Protein AF-A0A255RF16-F1 (afdb_monomer_lite)

Foldseek 3Di:
DDPLVVLLVVLVVLLLCLQCLAPQQDPVCVVVSHDDPLRSQHQDPVSLVSSVVSLVSSVVSHPDPPPPVSVVSSVSSVVSSVQQQFWDFQDDPLLLVLLVLLLVVLVVLLVVLLVVLVVLVVLLVLLVPADADWLPPPVVVVVPCPVPCVLDPVNLSVHLNSVLVVLLVVLVVLLVVLVVLLVVLCVCLVVPPDPVSNVVSNVSSVVSNVSNVVSVVVSVVSVPDTRVRSSVVSSCVSVVSSVVSNVSSVVSVVSSVVSVVLSVLLRVLSTARSSNCSNCVVVVVVLVVLLVVLLVQLCVLQVVLVVLVVPDLFWDWDQDPVRDIDTDRDDDPVSVVSNCSSVVSNVVSSVSSSVSSVVSSVVSSVVSVVRRDPVVVVVVVVPDDPD

Structure (mmCIF, N/CA/C/O backbone):
data_AF-A0A255RF16-F1
#
_entry.id   AF-A0A255RF16-F1
#
loop_
_atom_site.group_PDB
_atom_site.id
_atom_site.type_symbol
_atom_site.label_atom_id
_atom_site.label_alt_id
_atom_site.label_comp_id
_atom_site.label_asym_id
_atom_site.label_entity_id
_atom_site.label_seq_id
_atom_site.pdbx_PDB_ins_code
_atom_site.Cartn_x
_atom_site.Cartn_y
_atom_site.Cartn_z
_atom_site.occupancy
_atom_site.B_iso_or_equiv
_atom_site.auth_seq_id
_atom_site.auth_comp_id
_atom_site.auth_asym_id
_atom_site.auth_atom_id
_atom_site.pdbx_PDB_model_num
ATOM 1 N N . MET A 1 1 ? 57.216 0.116 -43.064 1.00 55.97 1 MET A N 1
ATOM 2 C CA . MET A 1 1 ? 55.772 -0.149 -43.158 1.00 55.97 1 MET A CA 1
ATOM 3 C C . MET A 1 1 ? 55.315 0.604 -44.384 1.00 55.97 1 MET A C 1
ATOM 5 O O . MET A 1 1 ? 55.579 1.800 -44.447 1.00 55.97 1 MET A O 1
ATOM 9 N N . ASP A 1 2 ? 54.797 -0.097 -45.386 1.00 73.62 2 ASP A N 1
ATOM 10 C CA . ASP A 1 2 ? 54.359 0.550 -46.626 1.00 73.62 2 ASP A CA 1
ATOM 11 C C . ASP A 1 2 ? 53.083 1.363 -46.366 1.00 73.62 2 ASP A C 1
ATOM 13 O O . ASP A 1 2 ? 52.323 1.056 -45.445 1.00 73.62 2 ASP A O 1
ATOM 17 N N . GLU A 1 3 ? 52.841 2.404 -47.166 1.00 68.75 3 GLU A N 1
ATOM 18 C CA . GLU A 1 3 ? 51.740 3.367 -46.979 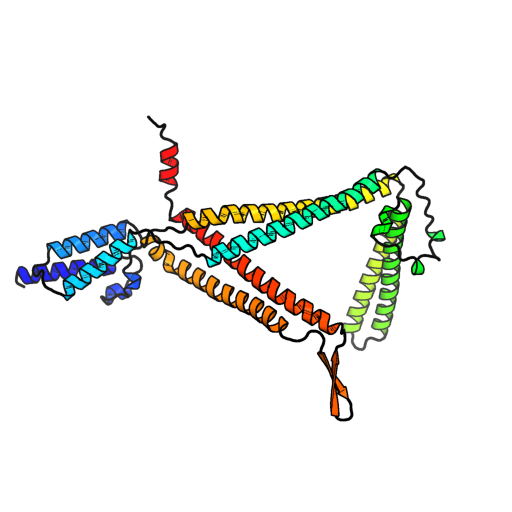1.00 68.75 3 GLU A CA 1
ATOM 19 C C . GLU A 1 3 ? 50.361 2.686 -46.846 1.00 68.75 3 GLU A C 1
ATOM 21 O O . GLU A 1 3 ? 49.518 3.113 -46.061 1.00 68.75 3 GLU A O 1
ATOM 26 N N . GLN A 1 4 ? 50.171 1.564 -47.543 1.00 61.81 4 GLN A N 1
ATOM 27 C CA . GLN A 1 4 ? 48.953 0.748 -47.523 1.00 61.81 4 GLN A CA 1
ATOM 28 C C . GLN A 1 4 ? 48.789 -0.069 -46.224 1.00 61.81 4 GLN A C 1
ATOM 30 O O . GLN A 1 4 ? 47.692 -0.234 -45.695 1.00 61.81 4 GLN A O 1
ATOM 35 N N . GLN A 1 5 ? 49.894 -0.555 -45.647 1.00 66.81 5 GLN A N 1
ATOM 36 C CA . GLN A 1 5 ? 49.858 -1.215 -44.337 1.00 66.81 5 GLN A CA 1
ATOM 37 C C . GLN A 1 5 ? 49.544 -0.207 -43.228 1.00 66.81 5 GLN A C 1
ATOM 39 O O . GLN A 1 5 ? 48.840 -0.548 -42.279 1.00 66.81 5 GLN A O 1
ATOM 44 N N . GLN A 1 6 ? 50.038 1.028 -43.361 1.00 70.75 6 GLN A N 1
ATOM 45 C CA . GLN A 1 6 ? 49.793 2.103 -42.402 1.00 70.75 6 GLN A CA 1
ATOM 46 C C . GLN A 1 6 ? 48.310 2.503 -42.364 1.00 70.75 6 GLN A C 1
ATOM 48 O O . GLN A 1 6 ? 47.732 2.564 -41.284 1.00 70.75 6 GLN A O 1
ATOM 53 N N . LYS A 1 7 ? 47.666 2.677 -43.524 1.00 74.00 7 LYS A N 1
ATOM 54 C CA . LYS A 1 7 ? 46.230 2.996 -43.613 1.00 74.00 7 LYS A CA 1
ATOM 55 C C . LYS A 1 7 ? 45.337 1.930 -42.985 1.00 74.00 7 LYS A C 1
ATOM 57 O O . LYS A 1 7 ? 44.434 2.259 -42.219 1.00 74.00 7 LYS A O 1
ATOM 62 N N . ASN A 1 8 ? 45.623 0.654 -43.249 1.00 77.06 8 ASN A N 1
ATOM 63 C CA . ASN A 1 8 ? 44.865 -0.443 -42.653 1.00 77.06 8 ASN A CA 1
ATOM 64 C C . ASN A 1 8 ? 45.071 -0.516 -41.125 1.00 77.06 8 ASN A C 1
ATOM 66 O O . ASN A 1 8 ? 44.121 -0.713 -40.371 1.00 77.06 8 ASN A O 1
ATOM 70 N N . TYR A 1 9 ? 46.296 -0.281 -40.643 1.00 81.44 9 TYR A N 1
ATOM 71 C CA . TYR A 1 9 ? 46.584 -0.188 -39.208 1.00 81.44 9 TYR A CA 1
ATOM 72 C C . TYR A 1 9 ? 45.822 0.966 -38.536 1.00 81.44 9 TYR A C 1
ATOM 74 O O . TYR A 1 9 ? 45.238 0.784 -37.466 1.00 81.44 9 TYR A O 1
ATOM 82 N N . ASP A 1 10 ? 45.768 2.129 -39.186 1.00 83.94 10 ASP A N 1
ATOM 83 C CA . ASP A 1 10 ? 45.036 3.293 -38.690 1.00 83.94 10 ASP A CA 1
ATOM 84 C C . ASP A 1 10 ? 43.513 3.030 -38.672 1.00 83.94 10 ASP A C 1
ATOM 86 O O . ASP A 1 10 ? 42.844 3.351 -37.687 1.00 83.94 10 ASP A O 1
ATOM 90 N N . ALA A 1 11 ? 42.969 2.358 -39.698 1.00 85.19 11 ALA A N 1
ATOM 91 C CA . ALA A 1 11 ? 41.560 1.957 -39.773 1.00 85.19 11 ALA A CA 1
ATOM 92 C C . ALA A 1 11 ? 41.143 1.034 -38.612 1.00 85.19 11 ALA A C 1
ATOM 94 O O . ALA A 1 11 ? 40.132 1.283 -37.945 1.00 85.19 11 ALA A O 1
ATOM 95 N N . TRP A 1 12 ? 41.945 0.008 -38.315 1.00 87.50 12 TRP A N 1
ATOM 96 C CA . TRP A 1 12 ? 41.740 -0.853 -37.145 1.00 87.50 12 TRP A CA 1
ATOM 97 C C . TRP A 1 12 ? 41.899 -0.083 -35.825 1.00 87.50 12 TRP A C 1
ATOM 99 O O . TRP A 1 12 ? 41.102 -0.272 -34.902 1.00 87.50 12 TRP A O 1
ATOM 109 N N . GLY A 1 13 ? 42.847 0.858 -35.755 1.00 88.12 13 GLY A N 1
ATOM 110 C CA . GLY A 1 13 ? 43.037 1.741 -34.603 1.00 88.12 13 GLY A CA 1
ATOM 111 C C . GLY A 1 13 ? 41.813 2.607 -34.282 1.00 88.12 13 GLY A C 1
ATOM 112 O O . GLY A 1 13 ? 41.497 2.818 -33.107 1.00 88.12 13 GLY A O 1
ATOM 113 N N . TYR A 1 14 ? 41.079 3.075 -35.296 1.00 91.19 14 TYR A N 1
ATOM 114 C CA . TYR A 1 14 ? 39.818 3.798 -35.102 1.00 91.19 14 TYR A CA 1
ATOM 115 C C . TYR A 1 14 ? 38.690 2.894 -34.575 1.00 91.19 14 TYR A C 1
ATOM 117 O O . TYR A 1 14 ? 37.950 3.311 -33.679 1.00 91.19 14 TYR A O 1
ATOM 125 N N . LEU A 1 15 ? 38.576 1.646 -35.051 1.00 89.56 15 LEU A N 1
ATOM 126 C CA . LEU A 1 15 ? 37.588 0.683 -34.533 1.00 89.56 15 LEU A CA 1
ATOM 127 C C . LEU A 1 15 ? 37.877 0.251 -33.091 1.00 89.56 15 LEU A C 1
ATOM 129 O O . LEU A 1 15 ? 36.948 0.035 -32.306 1.00 89.56 15 LEU A O 1
ATOM 133 N N . ASP A 1 16 ? 39.151 0.143 -32.718 1.00 89.19 16 ASP A N 1
ATOM 134 C CA . ASP A 1 16 ? 39.536 -0.098 -31.331 1.00 89.19 16 ASP A CA 1
ATOM 135 C C . ASP A 1 16 ? 39.173 1.098 -30.450 1.00 89.19 16 ASP A C 1
ATOM 137 O O . ASP A 1 16 ? 38.531 0.923 -29.415 1.00 89.19 16 ASP A O 1
ATOM 141 N N . GLN A 1 17 ? 39.457 2.329 -30.880 1.00 90.25 17 GLN A N 1
ATOM 142 C CA . GLN A 1 17 ? 39.021 3.524 -30.148 1.00 90.25 17 GLN A CA 1
ATOM 143 C C . GLN A 1 17 ? 37.493 3.601 -30.004 1.00 90.25 17 GLN A C 1
ATOM 145 O O . GLN A 1 17 ? 36.991 3.967 -28.935 1.00 90.25 17 GLN A O 1
ATOM 150 N N . ALA A 1 18 ? 36.744 3.215 -31.041 1.00 89.88 18 ALA A N 1
ATOM 151 C CA . ALA A 1 18 ? 35.287 3.160 -30.991 1.00 89.88 18 ALA A CA 1
ATOM 152 C C . ALA A 1 18 ? 34.804 2.190 -29.896 1.00 89.88 18 ALA A C 1
ATOM 154 O O . ALA A 1 18 ? 33.944 2.554 -29.093 1.00 89.88 18 ALA A O 1
ATOM 155 N N . LEU A 1 19 ? 35.427 1.011 -29.772 1.00 89.44 19 LEU A N 1
ATOM 156 C CA . LEU A 1 19 ? 35.117 0.009 -28.741 1.00 89.44 19 LEU A CA 1
ATOM 157 C C . LEU A 1 19 ? 35.231 0.564 -27.308 1.00 89.44 19 LEU A C 1
ATOM 159 O O . LEU A 1 19 ? 34.454 0.204 -26.423 1.00 89.44 19 LEU A O 1
ATOM 163 N N . PHE A 1 20 ? 36.195 1.459 -27.082 1.00 90.31 20 PHE A N 1
ATOM 164 C CA . PHE A 1 20 ? 36.510 2.032 -25.770 1.00 90.31 20 PHE A CA 1
ATOM 165 C C . PHE A 1 20 ? 35.868 3.406 -25.518 1.00 90.31 20 PHE A C 1
ATOM 167 O O . PHE A 1 20 ? 36.201 4.065 -24.534 1.00 90.31 20 PHE A O 1
ATOM 174 N N . THR A 1 21 ? 34.942 3.850 -26.375 1.00 89.50 21 THR A N 1
ATOM 175 C CA . THR A 1 21 ? 34.334 5.193 -26.281 1.00 89.50 21 THR A CA 1
ATOM 176 C C . THR A 1 21 ? 33.353 5.341 -25.109 1.00 89.50 21 THR A C 1
ATOM 178 O O . THR A 1 21 ? 33.165 6.439 -24.591 1.00 89.50 21 THR A O 1
ATOM 181 N N . SER A 1 22 ? 32.732 4.249 -24.663 1.00 89.44 22 SER A N 1
ATOM 182 C CA . SER A 1 22 ? 31.724 4.270 -23.598 1.00 89.44 22 SER A CA 1
ATOM 183 C C . SER A 1 22 ? 32.320 4.454 -22.198 1.00 89.44 22 SER A C 1
ATOM 185 O O . SER A 1 22 ? 33.248 3.748 -21.798 1.00 89.44 22 SER A O 1
ATOM 187 N N . SER A 1 23 ? 31.676 5.294 -21.380 1.00 88.19 23 SER A N 1
ATOM 188 C CA . SER A 1 23 ? 31.985 5.466 -19.949 1.00 88.19 23 SER A CA 1
ATOM 189 C C . SER A 1 23 ? 31.870 4.190 -19.096 1.00 88.19 23 SER A C 1
ATOM 191 O O . SER A 1 23 ? 32.282 4.182 -17.932 1.00 88.19 23 SER A O 1
ATOM 193 N N . HIS A 1 24 ? 31.284 3.104 -19.611 1.00 86.31 24 HIS A N 1
ATOM 194 C CA . HIS A 1 24 ? 31.239 1.824 -18.891 1.00 86.31 24 HIS A CA 1
ATOM 195 C C . HIS A 1 24 ? 32.539 1.035 -18.959 1.00 86.31 24 HIS A C 1
ATOM 197 O O . HIS A 1 24 ? 32.727 0.138 -18.127 1.00 86.31 24 HIS A O 1
ATOM 203 N N . VAL A 1 25 ? 33.409 1.333 -19.922 1.00 86.00 25 VAL A N 1
ATOM 204 C CA . VAL A 1 25 ? 34.645 0.581 -20.098 1.00 86.00 25 VAL A CA 1
ATOM 205 C C . VAL A 1 25 ? 35.652 0.993 -19.029 1.00 86.00 25 VAL A C 1
ATOM 207 O O . VAL A 1 25 ? 35.943 2.170 -18.819 1.00 86.00 25 VAL A O 1
ATOM 210 N N . LYS A 1 26 ? 36.165 0.017 -18.275 1.00 86.06 26 LYS A N 1
ATOM 211 C CA . LYS A 1 26 ? 37.049 0.300 -17.140 1.00 86.06 26 LYS A CA 1
ATOM 212 C C . LYS A 1 26 ? 38.470 0.537 -17.630 1.00 86.06 26 LYS A C 1
ATOM 214 O O . LYS A 1 26 ? 38.936 -0.130 -18.545 1.00 86.06 26 LYS A O 1
ATOM 219 N N . ALA A 1 27 ? 39.230 1.356 -16.905 1.00 82.56 27 ALA A N 1
ATOM 220 C CA . ALA A 1 27 ? 40.647 1.596 -17.198 1.00 82.56 27 ALA A CA 1
ATOM 221 C C . ALA A 1 27 ? 41.495 0.309 -17.290 1.00 82.56 27 ALA A C 1
ATOM 223 O O . ALA A 1 27 ? 42.479 0.268 -18.019 1.00 82.56 27 ALA A O 1
ATOM 224 N N . LYS A 1 28 ? 41.120 -0.754 -16.564 1.00 86.12 28 LYS A N 1
ATOM 225 C CA . LYS A 1 28 ? 41.781 -2.065 -16.658 1.00 86.12 28 LYS A CA 1
ATOM 226 C C . LYS A 1 28 ? 41.499 -2.788 -17.985 1.00 86.12 28 LYS A C 1
ATOM 228 O O . LYS A 1 28 ? 42.391 -3.451 -18.490 1.00 86.12 28 LYS A O 1
ATOM 233 N N . ASP A 1 29 ? 40.297 -2.628 -18.536 1.00 84.94 29 ASP A N 1
ATOM 234 C CA . ASP A 1 29 ? 39.850 -3.269 -19.778 1.00 84.94 29 ASP A CA 1
ATOM 235 C C . ASP A 1 29 ? 40.525 -2.567 -20.970 1.00 84.94 29 ASP A C 1
ATOM 237 O O . ASP A 1 29 ? 41.049 -3.216 -21.868 1.00 84.94 29 ASP A O 1
ATOM 241 N N . ILE A 1 30 ? 40.656 -1.235 -20.888 1.00 82.06 30 ILE A N 1
ATOM 242 C CA . ILE A 1 30 ? 41.452 -0.424 -21.824 1.00 82.06 30 ILE A CA 1
ATOM 243 C C . ILE A 1 30 ? 42.919 -0.885 -21.829 1.00 82.06 30 ILE A C 1
ATOM 245 O O . ILE A 1 30 ? 43.498 -1.092 -22.888 1.00 82.06 30 ILE A O 1
ATOM 249 N N . LYS A 1 31 ? 43.523 -1.106 -20.650 1.00 81.31 31 LYS A N 1
ATOM 250 C CA . LYS A 1 31 ? 44.908 -1.611 -20.536 1.00 81.31 31 LYS A CA 1
ATOM 251 C C . LYS A 1 31 ? 45.086 -3.035 -21.071 1.00 81.31 31 LYS A C 1
ATOM 253 O O . LYS A 1 31 ? 46.186 -3.380 -21.482 1.00 81.31 31 LYS A O 1
ATOM 258 N N . MET A 1 32 ? 44.038 -3.857 -21.022 1.00 81.56 32 MET A N 1
ATOM 259 C CA . MET A 1 32 ? 44.036 -5.226 -21.546 1.00 81.56 32 MET A CA 1
ATOM 260 C C . MET A 1 32 ? 43.669 -5.297 -23.035 1.00 81.56 32 MET A C 1
ATOM 262 O O . MET A 1 32 ? 43.683 -6.390 -23.594 1.00 81.56 32 MET A O 1
ATOM 266 N N . GLY A 1 33 ? 43.309 -4.175 -23.671 1.00 78.94 33 GLY A N 1
ATOM 267 C CA . GLY A 1 33 ? 42.903 -4.136 -25.079 1.00 78.94 33 GLY A CA 1
ATOM 268 C C . GLY A 1 33 ? 41.626 -4.927 -25.384 1.00 78.94 33 GLY A C 1
ATOM 269 O O . GLY A 1 33 ? 41.353 -5.228 -26.538 1.00 78.94 33 GLY A O 1
ATOM 270 N N . SER A 1 34 ? 40.831 -5.278 -24.370 1.00 81.88 34 SER A N 1
ATOM 271 C CA . SER A 1 34 ? 39.598 -6.051 -24.539 1.00 81.88 34 SER A CA 1
ATOM 272 C C . SER A 1 34 ? 38.548 -5.633 -23.516 1.00 81.88 34 SER A C 1
ATOM 274 O O . SER A 1 34 ? 38.855 -5.354 -22.357 1.00 81.88 34 SER A O 1
ATOM 276 N N . THR A 1 35 ? 37.286 -5.576 -23.940 1.00 83.56 35 THR A N 1
ATOM 277 C CA . THR A 1 35 ? 36.150 -5.301 -23.055 1.00 83.56 35 THR A CA 1
ATOM 278 C C . THR A 1 35 ? 34.966 -6.193 -23.404 1.00 83.56 35 THR A C 1
ATOM 280 O O . THR A 1 35 ? 34.852 -6.689 -24.520 1.00 83.56 35 THR A O 1
ATOM 283 N N . ASP A 1 36 ? 34.093 -6.401 -22.424 1.00 85.06 36 ASP A N 1
ATOM 284 C CA . ASP A 1 36 ? 32.808 -7.065 -22.626 1.00 85.06 36 ASP A CA 1
ATOM 285 C C . ASP A 1 36 ? 31.902 -6.185 -23.499 1.00 85.06 36 ASP A C 1
ATOM 287 O O . ASP A 1 36 ? 31.810 -4.971 -23.279 1.00 85.06 36 ASP A O 1
ATOM 291 N N . TRP A 1 37 ? 31.211 -6.800 -24.457 1.00 84.19 37 TRP A N 1
ATOM 292 C CA . TRP A 1 37 ? 30.333 -6.120 -25.406 1.00 84.19 37 TRP A CA 1
ATOM 293 C C . TRP A 1 37 ? 29.242 -5.294 -24.708 1.00 84.19 37 TRP A C 1
ATOM 295 O O . TRP A 1 37 ? 28.905 -4.189 -25.136 1.00 84.19 37 TRP A O 1
ATOM 305 N N . ASP A 1 38 ? 28.775 -5.750 -23.544 1.00 82.25 38 ASP A N 1
ATOM 306 C CA . ASP A 1 38 ? 27.808 -5.028 -22.708 1.00 82.25 38 ASP A CA 1
ATOM 307 C C . ASP A 1 38 ? 28.319 -3.668 -22.190 1.00 82.25 38 ASP A C 1
ATOM 309 O O . ASP A 1 38 ? 27.529 -2.835 -21.726 1.00 82.25 38 ASP A O 1
ATOM 313 N N . ASN A 1 39 ? 29.635 -3.428 -22.212 1.00 87.25 39 ASN A N 1
ATOM 314 C CA . ASN A 1 39 ? 30.241 -2.155 -21.816 1.00 87.25 39 ASN A CA 1
ATOM 315 C C . ASN A 1 39 ? 30.454 -1.203 -22.994 1.00 87.25 39 ASN A C 1
ATOM 317 O O . ASN A 1 39 ? 30.633 -0.012 -22.751 1.00 87.25 39 ASN A O 1
ATOM 321 N N . VAL A 1 40 ? 30.394 -1.693 -24.234 1.00 89.50 40 VAL A N 1
ATOM 322 C CA . VAL A 1 40 ? 30.635 -0.890 -25.443 1.00 89.50 40 VAL A CA 1
ATOM 323 C C . VAL A 1 40 ? 29.520 0.135 -25.654 1.00 89.50 40 VAL A C 1
ATOM 325 O O . VAL A 1 40 ? 29.774 1.218 -26.160 1.00 89.50 40 VAL A O 1
ATOM 328 N N . TYR A 1 41 ? 28.298 -0.140 -25.188 1.00 91.12 41 TYR A N 1
ATOM 329 C CA . TYR A 1 41 ? 27.150 0.752 -25.359 1.00 91.12 41 TYR A CA 1
ATOM 330 C C . TYR A 1 41 ? 27.360 2.159 -24.761 1.00 91.12 41 TYR A C 1
ATOM 332 O O . TYR A 1 41 ? 27.453 2.276 -23.531 1.00 91.12 41 TYR A O 1
ATOM 340 N N . PRO A 1 42 ? 27.317 3.224 -25.590 1.00 91.69 42 PRO A N 1
ATOM 341 C CA . PRO A 1 42 ? 27.398 4.612 -25.147 1.00 91.69 42 PRO A CA 1
ATOM 342 C C . PRO A 1 42 ? 26.364 4.986 -24.079 1.00 91.69 42 PRO A C 1
ATOM 344 O O . PRO A 1 42 ? 25.249 4.459 -24.022 1.00 91.69 42 PRO A O 1
ATOM 347 N N . THR A 1 43 ? 26.724 5.955 -23.245 1.00 90.00 43 THR A N 1
ATOM 348 C CA . THR A 1 43 ? 25.945 6.441 -22.098 1.00 90.00 43 THR A CA 1
ATOM 349 C C . THR A 1 43 ? 25.467 7.884 -22.242 1.00 90.00 43 THR A C 1
ATOM 351 O O . THR A 1 43 ? 24.655 8.344 -21.429 1.00 90.00 43 THR A O 1
ATOM 354 N N . SER A 1 44 ? 25.911 8.585 -23.286 1.00 89.69 44 SER A N 1
ATOM 355 C CA . SER A 1 44 ? 25.494 9.948 -23.614 1.00 89.69 44 SER A CA 1
ATOM 356 C C . SER A 1 44 ? 25.400 10.166 -25.133 1.00 89.69 44 SER A C 1
ATOM 358 O O . SER A 1 44 ? 25.963 9.377 -25.892 1.00 89.69 44 SER A O 1
ATOM 360 N N . PRO A 1 45 ? 24.679 11.206 -25.599 1.00 89.94 45 PRO A N 1
ATOM 361 C CA . PRO A 1 45 ? 24.662 11.588 -27.012 1.00 89.94 45 PRO A CA 1
ATOM 362 C C . PRO A 1 45 ? 26.061 11.854 -27.576 1.00 89.94 45 PRO A C 1
ATOM 364 O O . PRO A 1 45 ? 26.365 11.385 -28.663 1.00 89.94 45 PRO A O 1
ATOM 367 N N . GLU A 1 46 ? 26.926 12.513 -26.805 1.00 92.25 46 GLU A N 1
ATOM 368 C CA . GLU A 1 46 ? 28.286 12.866 -27.225 1.00 92.25 46 GLU A CA 1
ATOM 369 C C . GLU A 1 46 ? 29.154 11.618 -27.439 1.00 92.25 46 GLU A C 1
ATOM 371 O O . GLU A 1 46 ? 29.941 11.556 -28.380 1.00 92.25 46 GLU A O 1
ATOM 376 N N . GLU A 1 47 ? 28.989 10.592 -26.595 1.00 93.25 47 GLU A N 1
ATOM 377 C CA . GLU A 1 47 ? 29.658 9.299 -26.784 1.00 93.25 47 GLU A CA 1
ATOM 378 C C . GLU A 1 47 ? 29.141 8.558 -28.024 1.00 93.25 47 GLU A C 1
ATOM 380 O O . GLU A 1 47 ? 29.916 7.872 -28.685 1.00 93.25 47 GLU A O 1
ATOM 385 N N . ILE A 1 48 ? 27.850 8.697 -28.357 1.00 93.06 48 ILE A N 1
ATOM 386 C CA . ILE A 1 48 ? 27.291 8.123 -29.589 1.00 93.06 48 ILE A CA 1
ATOM 387 C C . ILE A 1 48 ? 27.889 8.822 -30.811 1.00 93.06 48 ILE A C 1
ATOM 389 O O . ILE A 1 48 ? 28.348 8.138 -31.721 1.00 93.06 48 ILE A O 1
ATOM 393 N N . ASP A 1 49 ? 27.878 10.157 -30.828 1.00 94.31 49 ASP A N 1
ATOM 394 C CA . ASP A 1 49 ? 28.395 10.951 -31.946 1.00 94.31 49 ASP A CA 1
ATOM 395 C C . ASP A 1 49 ? 29.889 10.648 -32.163 1.00 94.31 49 ASP A C 1
ATOM 397 O O . ASP A 1 49 ? 30.303 10.327 -33.273 1.00 94.31 49 ASP A O 1
ATOM 401 N N . ARG A 1 50 ? 30.683 10.591 -31.083 1.00 94.25 50 ARG A N 1
ATOM 402 C CA . ARG A 1 50 ? 32.104 10.219 -31.148 1.00 94.25 50 ARG A CA 1
ATOM 403 C C . ARG A 1 50 ? 32.330 8.806 -31.689 1.00 94.25 50 ARG A C 1
ATOM 405 O O . ARG A 1 50 ? 33.254 8.593 -32.469 1.00 94.25 50 ARG A O 1
ATOM 412 N N . MET A 1 51 ? 31.530 7.833 -31.254 1.00 94.69 51 MET A N 1
ATOM 413 C CA . MET A 1 51 ? 31.630 6.459 -31.751 1.00 94.69 51 MET A CA 1
ATOM 414 C C . MET A 1 51 ? 31.288 6.390 -33.244 1.00 94.69 51 MET A C 1
ATOM 416 O O . MET A 1 51 ? 31.968 5.695 -33.992 1.00 94.69 51 MET A O 1
ATOM 420 N N . GLU A 1 52 ? 30.266 7.121 -33.686 1.00 94.88 52 GLU A N 1
ATOM 421 C CA . GLU A 1 52 ? 29.866 7.186 -35.092 1.00 94.88 52 GLU A CA 1
ATOM 422 C C . GLU A 1 52 ? 30.948 7.829 -35.971 1.00 94.88 52 GLU A C 1
ATOM 424 O O . GLU A 1 52 ? 31.284 7.269 -37.015 1.00 94.88 52 GLU A O 1
ATOM 429 N N . ASP A 1 53 ? 31.567 8.918 -35.513 1.00 95.75 53 ASP A N 1
ATOM 430 C CA . ASP A 1 53 ? 32.679 9.572 -36.211 1.00 95.75 53 ASP A CA 1
ATOM 431 C C . ASP A 1 53 ? 33.894 8.643 -36.359 1.00 95.75 53 ASP A C 1
ATOM 433 O O . ASP A 1 53 ? 34.516 8.595 -37.421 1.00 95.75 53 ASP A O 1
ATOM 437 N N . LEU A 1 54 ? 34.226 7.870 -35.318 1.00 94.62 54 LEU A N 1
ATOM 438 C CA . LEU A 1 54 ? 35.324 6.896 -35.357 1.00 94.62 54 LEU A CA 1
ATOM 439 C C . LEU A 1 54 ? 35.042 5.751 -36.337 1.00 94.62 54 LEU A C 1
ATOM 441 O O . LEU A 1 54 ? 35.939 5.330 -37.064 1.00 94.62 54 LEU A O 1
ATOM 445 N N . ILE A 1 55 ? 33.794 5.276 -36.410 1.00 93.06 55 ILE A N 1
ATOM 446 C CA . ILE A 1 55 ? 33.387 4.278 -37.408 1.00 93.06 55 ILE A CA 1
ATOM 447 C C . ILE A 1 55 ? 33.519 4.855 -38.824 1.00 93.06 55 ILE A C 1
ATOM 449 O O . ILE A 1 55 ? 34.012 4.169 -39.716 1.00 93.06 55 ILE A O 1
ATOM 453 N N . GLN A 1 56 ? 33.101 6.105 -39.046 1.00 93.00 56 GLN A N 1
ATOM 454 C CA . GLN A 1 56 ? 33.220 6.756 -40.355 1.00 93.00 56 GLN A CA 1
ATOM 455 C C . GLN A 1 56 ? 34.686 6.948 -40.770 1.00 93.00 56 GLN A C 1
ATOM 457 O O . GLN A 1 56 ? 35.027 6.673 -41.920 1.00 93.00 56 GLN A O 1
ATOM 462 N N . GLN A 1 57 ? 35.561 7.350 -39.841 1.00 91.38 57 GLN A N 1
ATOM 463 C CA . GLN A 1 57 ? 37.006 7.461 -40.081 1.00 91.38 57 GLN A CA 1
ATOM 464 C C . GLN A 1 57 ? 37.629 6.101 -40.414 1.00 91.38 57 GLN A C 1
ATOM 466 O O . GLN A 1 57 ? 38.351 5.995 -41.400 1.00 91.38 57 GLN A O 1
ATOM 471 N N . ALA A 1 58 ? 37.275 5.044 -39.675 1.00 89.56 58 ALA A N 1
ATOM 472 C CA . ALA A 1 58 ? 37.722 3.686 -39.979 1.00 89.56 58 ALA A CA 1
ATOM 473 C C . ALA A 1 58 ? 37.322 3.253 -41.399 1.00 89.56 58 ALA A C 1
ATOM 475 O O . ALA A 1 58 ? 38.148 2.739 -42.145 1.00 89.56 58 ALA A O 1
ATOM 476 N N . GLN A 1 59 ? 36.069 3.504 -41.796 1.00 88.12 59 GLN A N 1
ATOM 477 C CA . GLN A 1 59 ? 35.577 3.174 -43.136 1.00 88.12 59 GLN A CA 1
ATOM 478 C C . GLN A 1 59 ? 36.264 3.973 -44.249 1.00 88.12 59 GLN A C 1
ATOM 480 O O . GLN A 1 59 ? 36.454 3.442 -45.337 1.00 88.12 59 GLN A O 1
ATOM 485 N N . ALA A 1 60 ? 36.618 5.235 -43.994 1.00 86.81 60 ALA A N 1
ATOM 486 C CA . ALA A 1 60 ? 37.303 6.086 -44.965 1.00 86.81 60 ALA A CA 1
ATOM 487 C C . ALA A 1 60 ? 38.790 5.722 -45.138 1.00 86.81 60 ALA A C 1
ATOM 489 O O . ALA A 1 60 ? 39.349 5.948 -46.209 1.00 86.81 60 ALA A O 1
ATOM 490 N N . SER A 1 61 ? 39.419 5.174 -44.095 1.00 84.81 61 SER A N 1
ATOM 491 C CA . SER A 1 61 ? 40.831 4.768 -44.086 1.00 84.81 61 SER A CA 1
ATOM 492 C C . SER A 1 61 ? 41.069 3.313 -44.509 1.00 84.81 61 SER A C 1
ATOM 494 O O . SER A 1 61 ? 42.220 2.929 -44.696 1.00 84.81 61 SER A O 1
ATOM 496 N N . ALA A 1 62 ? 40.020 2.496 -44.640 1.00 79.69 62 ALA A N 1
ATOM 497 C CA . ALA A 1 62 ? 40.143 1.085 -44.995 1.00 79.69 62 ALA A CA 1
ATOM 498 C C . ALA A 1 62 ? 40.520 0.892 -46.474 1.00 79.69 62 ALA A C 1
ATOM 500 O O . ALA A 1 62 ? 39.826 1.378 -47.366 1.00 79.69 62 ALA A O 1
ATOM 501 N N . ASP A 1 63 ? 41.596 0.142 -46.726 1.00 69.00 63 ASP A N 1
ATOM 502 C CA . ASP A 1 63 ? 42.082 -0.147 -48.084 1.00 69.00 63 ASP A CA 1
ATOM 503 C C . ASP A 1 63 ? 41.455 -1.418 -48.704 1.00 69.00 63 ASP A C 1
ATOM 505 O O . ASP A 1 63 ? 41.386 -1.510 -49.931 1.00 69.00 63 ASP A O 1
ATOM 509 N N . ASP A 1 64 ? 40.980 -2.386 -47.900 1.00 67.69 64 ASP A N 1
ATOM 510 C CA . ASP A 1 64 ? 40.301 -3.606 -48.381 1.00 67.69 64 ASP A CA 1
ATOM 511 C C . ASP A 1 64 ? 38.811 -3.626 -47.977 1.00 67.69 64 ASP A C 1
ATOM 513 O O . ASP A 1 64 ? 38.482 -3.870 -46.812 1.00 67.69 64 ASP A O 1
ATOM 517 N N . PRO A 1 65 ? 37.880 -3.400 -48.921 1.00 62.94 65 PRO A N 1
ATOM 518 C CA . PRO A 1 65 ? 36.447 -3.429 -48.644 1.00 62.94 65 PRO A CA 1
ATOM 519 C C . PRO A 1 65 ? 35.890 -4.842 -48.395 1.00 62.94 65 PRO A C 1
ATOM 521 O O . PRO A 1 65 ? 34.732 -4.956 -47.991 1.00 62.94 65 PRO A O 1
ATOM 524 N N . ASN A 1 66 ? 36.668 -5.908 -48.623 1.00 69.94 66 ASN A N 1
ATOM 525 C CA . ASN A 1 66 ? 36.229 -7.301 -48.495 1.00 69.94 66 ASN A CA 1
ATOM 526 C C . ASN A 1 66 ? 36.741 -8.010 -47.229 1.00 69.94 66 ASN A C 1
ATOM 528 O O . ASN A 1 66 ? 36.458 -9.197 -47.063 1.00 69.94 66 ASN A O 1
ATOM 532 N N . ASP A 1 67 ? 37.449 -7.321 -46.327 1.00 82.44 67 ASP A N 1
ATOM 533 C CA . ASP A 1 67 ? 37.836 -7.898 -45.034 1.00 82.44 67 ASP A CA 1
ATOM 534 C C . ASP A 1 67 ? 36.575 -8.201 -44.202 1.00 82.44 67 ASP A C 1
ATOM 536 O O . ASP A 1 67 ? 35.856 -7.307 -43.743 1.00 82.44 67 ASP A O 1
ATOM 540 N N . GLU A 1 68 ? 36.278 -9.491 -44.044 1.00 84.06 68 GLU A N 1
ATOM 541 C CA . GLU A 1 68 ? 35.080 -9.978 -43.362 1.00 84.06 68 GLU A CA 1
ATOM 542 C C . GLU A 1 68 ? 35.068 -9.589 -41.876 1.00 84.06 68 GLU A C 1
ATOM 544 O O . GLU A 1 68 ? 34.030 -9.164 -41.367 1.00 84.06 68 GLU A O 1
ATOM 549 N N . GLN A 1 69 ? 36.219 -9.647 -41.196 1.00 85.44 69 GLN A N 1
ATOM 550 C CA . GLN A 1 69 ? 36.322 -9.341 -39.765 1.00 85.44 69 GLN A CA 1
ATOM 551 C C . GLN A 1 69 ? 36.186 -7.840 -39.505 1.00 85.44 69 GLN A C 1
ATOM 553 O O . GLN A 1 69 ? 35.516 -7.417 -38.558 1.00 85.44 69 GLN A O 1
ATOM 558 N N . PHE A 1 70 ? 36.795 -7.023 -40.364 1.00 87.31 70 PHE A N 1
ATOM 559 C CA . PHE A 1 70 ? 36.679 -5.569 -40.295 1.00 87.31 70 PHE A CA 1
ATOM 560 C C . PHE A 1 70 ? 35.229 -5.113 -40.513 1.00 87.31 70 PHE A C 1
ATOM 562 O O . PHE A 1 70 ? 34.674 -4.330 -39.732 1.00 87.31 70 PHE A O 1
ATOM 569 N N . ASN A 1 71 ? 34.580 -5.661 -41.543 1.00 88.19 71 ASN A N 1
ATOM 570 C CA . ASN A 1 71 ? 33.192 -5.355 -41.875 1.00 88.19 71 ASN A CA 1
ATOM 571 C C . ASN A 1 71 ? 32.206 -5.830 -40.801 1.00 88.19 71 ASN A C 1
ATOM 573 O O . ASN A 1 71 ? 31.244 -5.118 -40.494 1.00 88.19 71 ASN A O 1
ATOM 577 N N . GLU A 1 72 ? 32.446 -6.998 -40.204 1.00 90.06 72 GLU A N 1
ATOM 578 C CA . GLU A 1 72 ? 31.671 -7.493 -39.068 1.00 90.06 72 GLU A CA 1
ATOM 579 C C . GLU A 1 72 ? 31.750 -6.524 -37.884 1.00 90.06 72 GLU A C 1
ATOM 581 O O . GLU A 1 72 ? 30.718 -6.083 -37.377 1.00 90.06 72 GLU A O 1
ATOM 586 N N . ARG A 1 73 ? 32.952 -6.068 -37.518 1.00 89.12 73 ARG A N 1
ATOM 587 C CA . ARG A 1 73 ? 33.115 -5.140 -36.393 1.00 89.12 73 ARG A CA 1
ATOM 588 C C . ARG A 1 73 ? 32.481 -3.772 -36.638 1.00 89.12 73 ARG A C 1
ATOM 590 O O . ARG A 1 73 ? 31.893 -3.194 -35.721 1.00 89.12 73 ARG A O 1
ATOM 597 N N . ILE A 1 74 ? 32.548 -3.253 -37.865 1.00 92.12 74 ILE A N 1
ATOM 598 C CA . ILE A 1 74 ? 31.812 -2.038 -38.247 1.00 92.12 74 ILE A CA 1
ATOM 599 C C . ILE A 1 74 ? 30.310 -2.240 -38.081 1.00 92.12 74 ILE A C 1
ATOM 601 O O . ILE A 1 74 ? 29.632 -1.364 -37.539 1.00 92.12 74 ILE A O 1
ATOM 605 N N . ARG A 1 75 ? 29.776 -3.362 -38.575 1.00 92.44 75 ARG A N 1
ATOM 606 C CA . ARG A 1 75 ? 28.346 -3.670 -38.491 1.00 92.44 75 ARG A CA 1
ATOM 607 C C . ARG A 1 75 ? 27.891 -3.708 -37.035 1.00 92.44 75 ARG A C 1
ATOM 609 O O . ARG A 1 75 ? 26.906 -3.050 -36.704 1.00 92.44 75 ARG A O 1
ATOM 616 N N . ASP A 1 76 ? 28.644 -4.385 -36.179 1.00 92.81 76 ASP A N 1
ATOM 617 C CA . ASP A 1 76 ? 28.314 -4.535 -34.765 1.00 92.81 76 ASP A CA 1
ATOM 618 C C . ASP A 1 76 ? 28.353 -3.182 -34.030 1.00 92.81 76 ASP A C 1
ATOM 620 O O . ASP A 1 76 ? 27.431 -2.834 -33.287 1.00 92.81 76 ASP A O 1
ATOM 624 N N . LEU A 1 77 ? 29.369 -2.349 -34.286 1.00 92.81 77 LEU A N 1
ATOM 625 C CA . LEU A 1 77 ? 29.451 -1.003 -33.704 1.00 92.81 77 LEU A CA 1
ATOM 626 C C . LEU A 1 77 ? 28.351 -0.065 -34.238 1.00 92.81 77 LEU A C 1
ATOM 628 O O . LEU A 1 77 ? 27.782 0.723 -33.476 1.00 92.81 77 LEU A O 1
ATOM 632 N N . LYS A 1 78 ? 27.978 -0.172 -35.521 1.00 93.88 78 LYS A N 1
ATOM 633 C CA . LYS A 1 78 ? 26.826 0.557 -36.084 1.00 93.88 78 LYS A CA 1
ATOM 634 C C . LYS A 1 78 ? 25.512 0.124 -35.446 1.00 93.88 78 LYS A C 1
ATOM 636 O O . LYS A 1 78 ? 24.649 0.971 -35.208 1.00 93.88 78 LYS A O 1
ATOM 641 N N . GLU A 1 79 ? 25.351 -1.159 -35.138 1.00 94.00 79 GLU A N 1
ATOM 642 C CA . GLU A 1 79 ? 24.187 -1.652 -34.405 1.00 94.00 79 GLU A CA 1
ATOM 643 C C . GLU A 1 79 ? 24.129 -1.054 -32.992 1.00 94.00 79 GLU A C 1
ATOM 645 O O . GLU A 1 79 ? 23.068 -0.584 -32.569 1.00 94.00 79 GLU A O 1
ATOM 650 N N . VAL A 1 80 ? 25.268 -0.959 -32.298 1.00 93.31 80 VAL A N 1
ATOM 651 C CA . VAL A 1 80 ? 25.371 -0.300 -30.986 1.00 93.31 80 VAL A CA 1
ATOM 652 C C . VAL A 1 80 ? 24.966 1.178 -31.064 1.00 93.31 80 VAL A C 1
ATOM 654 O O . VAL A 1 80 ? 24.163 1.638 -30.241 1.00 93.31 80 VAL A O 1
ATOM 657 N N . VAL A 1 81 ? 25.451 1.923 -32.063 1.00 93.75 81 VAL A N 1
ATOM 658 C CA . VAL A 1 81 ? 25.055 3.323 -32.314 1.00 93.75 81 VAL A CA 1
ATOM 659 C C . VAL A 1 81 ? 23.550 3.419 -32.581 1.00 93.75 81 VAL A C 1
ATOM 661 O O . VAL A 1 81 ? 22.843 4.199 -31.929 1.00 93.75 81 VAL A O 1
ATOM 664 N N . HIS A 1 82 ? 23.027 2.583 -33.481 1.00 94.06 82 HIS A N 1
ATOM 665 C CA . HIS A 1 82 ? 21.611 2.566 -33.841 1.00 94.06 82 HIS A CA 1
ATOM 666 C C . HIS A 1 82 ? 20.717 2.271 -32.630 1.00 94.06 82 HIS A C 1
ATOM 668 O O . HIS A 1 82 ? 19.761 3.008 -32.358 1.00 94.06 82 HIS A O 1
ATOM 674 N N . TYR A 1 83 ? 21.048 1.235 -31.856 1.00 93.38 83 TYR A N 1
ATOM 675 C CA . TYR A 1 83 ? 20.349 0.888 -30.623 1.00 93.38 83 TYR A CA 1
ATOM 676 C C . TYR A 1 83 ? 20.361 2.055 -29.633 1.00 93.38 83 TYR A C 1
ATOM 678 O O . TYR A 1 83 ? 19.327 2.378 -29.041 1.00 93.38 83 TYR A O 1
ATOM 686 N N . SER A 1 84 ? 21.511 2.713 -29.473 1.00 91.56 84 SER A N 1
ATOM 687 C CA . SER A 1 84 ? 21.706 3.783 -28.495 1.00 91.56 84 SER A CA 1
ATOM 688 C C . SER A 1 84 ? 20.893 5.040 -28.828 1.00 91.56 84 SER A C 1
ATOM 690 O O . SER A 1 84 ? 20.356 5.672 -27.911 1.00 91.56 84 SER A O 1
ATOM 692 N N . ARG A 1 85 ? 20.715 5.369 -30.118 1.00 91.44 85 ARG A N 1
ATOM 693 C CA . ARG A 1 85 ? 19.861 6.486 -30.577 1.00 91.44 85 ARG A CA 1
ATOM 694 C C . ARG A 1 85 ? 18.364 6.157 -30.531 1.00 91.44 85 ARG A C 1
ATOM 696 O O . ARG A 1 85 ? 17.545 7.046 -30.270 1.00 91.44 85 ARG A O 1
ATOM 703 N N . LYS A 1 86 ? 17.989 4.898 -30.778 1.00 92.62 86 LYS A N 1
ATOM 704 C CA . LYS A 1 86 ? 16.588 4.455 -30.849 1.00 92.62 86 LYS A CA 1
ATOM 705 C C . LYS A 1 86 ? 15.893 4.534 -29.486 1.00 92.62 86 LYS A C 1
ATOM 707 O O . LYS A 1 86 ? 16.509 4.351 -28.436 1.00 92.62 86 LYS A O 1
ATOM 712 N N . ARG A 1 87 ? 14.585 4.816 -29.499 1.00 88.94 87 ARG A N 1
ATOM 713 C CA . ARG A 1 87 ? 13.738 4.719 -28.301 1.00 88.94 87 ARG A CA 1
ATOM 714 C C . ARG A 1 87 ? 13.246 3.293 -28.097 1.00 88.94 87 ARG A C 1
ATOM 716 O O . ARG A 1 87 ? 12.808 2.646 -29.046 1.00 88.94 87 ARG A O 1
ATOM 723 N N . HIS A 1 88 ? 13.245 2.857 -26.845 1.00 90.00 88 HIS A N 1
ATOM 724 C CA . HIS A 1 88 ? 12.877 1.503 -26.453 1.00 90.00 88 HIS A CA 1
ATOM 725 C C . HIS A 1 88 ? 11.729 1.521 -25.460 1.00 90.00 88 HIS A C 1
ATOM 727 O O . HIS A 1 88 ? 11.709 2.312 -24.520 1.00 90.00 88 HIS A O 1
ATOM 733 N N . ARG A 1 89 ? 10.784 0.603 -25.651 1.00 89.38 89 ARG A N 1
ATOM 734 C CA . ARG A 1 89 ? 9.676 0.393 -24.725 1.00 89.38 89 ARG A CA 1
ATOM 735 C C . ARG A 1 89 ? 10.170 -0.347 -23.485 1.00 89.38 89 ARG A C 1
ATOM 737 O O . ARG A 1 89 ? 10.579 -1.501 -23.593 1.00 89.38 89 ARG A O 1
ATOM 744 N N . THR A 1 90 ? 10.055 0.265 -22.309 1.00 87.75 90 THR A N 1
ATOM 745 C CA . THR A 1 90 ? 10.449 -0.372 -21.038 1.00 87.75 90 THR A CA 1
ATOM 746 C C . THR A 1 90 ? 9.289 -0.738 -20.127 1.00 87.75 90 THR A C 1
ATOM 748 O O . THR A 1 90 ? 9.490 -1.511 -19.188 1.00 87.75 90 THR A O 1
ATOM 751 N N . TRP A 1 91 ? 8.091 -0.208 -20.381 1.00 88.81 91 TRP A N 1
ATOM 752 C CA . TRP A 1 91 ? 6.934 -0.471 -19.534 1.00 88.81 91 TRP A CA 1
ATOM 753 C C . TRP A 1 91 ? 6.471 -1.929 -19.611 1.00 88.81 91 TRP A C 1
ATOM 755 O O . TRP A 1 91 ? 6.612 -2.600 -20.638 1.00 88.81 91 TRP A O 1
ATOM 765 N N . LYS A 1 92 ? 5.899 -2.430 -18.510 1.00 92.19 92 LYS A N 1
ATOM 766 C CA . LYS A 1 92 ? 5.466 -3.831 -18.387 1.00 92.19 92 LYS A CA 1
ATOM 767 C C . LYS A 1 92 ? 3.984 -3.943 -18.059 1.00 92.19 92 LYS A C 1
ATOM 769 O O . LYS A 1 92 ? 3.510 -3.352 -17.092 1.00 92.19 92 LYS A O 1
ATOM 774 N N . LEU A 1 93 ? 3.285 -4.805 -18.800 1.00 92.62 93 LEU A N 1
ATOM 775 C CA . LEU A 1 93 ? 1.858 -5.080 -18.597 1.00 92.62 93 LEU A CA 1
ATOM 776 C C . LEU A 1 93 ? 1.546 -5.611 -17.196 1.00 92.62 93 LEU A C 1
ATOM 778 O O . LEU A 1 93 ? 0.547 -5.216 -16.615 1.00 92.62 93 LEU A O 1
ATOM 782 N N . ALA A 1 94 ? 2.413 -6.452 -16.624 1.00 92.38 94 ALA A N 1
ATOM 783 C CA . ALA A 1 94 ? 2.193 -7.000 -15.286 1.00 92.38 94 ALA A CA 1
ATOM 784 C C . ALA A 1 94 ? 2.146 -5.911 -14.196 1.00 92.38 94 ALA A C 1
ATOM 786 O O . ALA A 1 94 ? 1.350 -6.012 -13.269 1.00 92.38 94 ALA A O 1
ATOM 787 N N . LEU A 1 95 ? 2.953 -4.852 -14.330 1.00 93.56 95 LEU A N 1
ATOM 788 C CA . LEU A 1 95 ? 2.942 -3.724 -13.393 1.00 93.56 95 LEU A CA 1
ATOM 789 C C . LEU A 1 95 ? 1.669 -2.882 -13.563 1.00 93.56 95 LEU A C 1
ATOM 791 O O . LEU A 1 95 ? 1.025 -2.511 -12.582 1.00 93.56 95 LEU A O 1
ATOM 795 N N . ILE A 1 96 ? 1.263 -2.646 -14.814 1.00 94.38 96 ILE A N 1
ATOM 796 C CA . ILE A 1 96 ? 0.012 -1.949 -15.136 1.00 94.38 96 ILE A CA 1
ATOM 797 C C . ILE A 1 96 ? -1.183 -2.726 -14.567 1.00 94.38 96 ILE A C 1
ATOM 799 O O . ILE A 1 96 ? -2.032 -2.137 -13.907 1.00 94.38 96 ILE A O 1
ATOM 803 N N . ALA A 1 97 ? -1.213 -4.049 -14.747 1.00 94.19 97 ALA A N 1
ATOM 804 C CA . ALA A 1 97 ? -2.257 -4.916 -14.210 1.00 94.19 97 ALA A CA 1
ATOM 805 C C . ALA A 1 97 ? -2.334 -4.848 -12.676 1.00 94.19 97 ALA A C 1
ATOM 807 O O . ALA A 1 97 ? -3.428 -4.715 -12.133 1.00 94.19 97 ALA A O 1
ATOM 808 N N . GLY A 1 98 ? -1.193 -4.865 -11.975 1.00 93.75 98 GLY A N 1
ATOM 809 C CA . GLY A 1 98 ? -1.163 -4.690 -10.520 1.00 93.75 98 GLY A CA 1
ATOM 810 C C . GLY A 1 98 ? -1.678 -3.324 -10.061 1.00 93.75 98 GLY A C 1
ATOM 811 O O . GLY A 1 98 ? -2.397 -3.244 -9.067 1.00 93.75 98 GLY A O 1
ATOM 812 N N . SER A 1 99 ? -1.392 -2.258 -10.810 1.00 95.12 99 SER A N 1
ATOM 813 C CA . SER A 1 99 ? -1.920 -0.919 -10.511 1.00 95.12 99 SER A CA 1
ATOM 814 C C . SER A 1 99 ? -3.420 -0.792 -10.790 1.00 95.12 99 SER A C 1
ATOM 816 O O . SER A 1 99 ? -4.128 -0.176 -9.997 1.00 95.12 99 SER A O 1
ATOM 818 N N . ILE A 1 100 ? -3.926 -1.405 -11.867 1.00 95.88 100 ILE A N 1
ATOM 819 C CA . ILE A 1 100 ? -5.368 -1.469 -12.160 1.00 95.88 100 ILE A CA 1
ATOM 820 C C . ILE A 1 100 ? -6.093 -2.232 -11.051 1.00 95.88 100 ILE A C 1
ATOM 822 O O . ILE A 1 100 ? -7.084 -1.740 -10.518 1.00 95.88 100 ILE A O 1
ATOM 826 N N . LEU A 1 101 ? -5.569 -3.396 -10.652 1.00 94.81 101 LEU A N 1
ATOM 827 C CA . LEU A 1 101 ? -6.135 -4.183 -9.560 1.00 94.81 101 LEU A CA 1
ATOM 828 C C . LEU A 1 101 ? -6.163 -3.377 -8.253 1.00 94.81 101 LEU A C 1
ATOM 830 O O . LEU A 1 101 ? -7.191 -3.333 -7.581 1.00 94.81 101 LEU A O 1
ATOM 834 N N . GLY A 1 102 ? -5.072 -2.675 -7.931 1.00 94.44 102 GLY A N 1
ATOM 835 C CA . GLY A 1 102 ? -5.018 -1.749 -6.799 1.00 94.44 102 GLY A CA 1
ATOM 836 C C . GLY A 1 102 ? -6.081 -0.648 -6.877 1.00 94.44 102 GLY A C 1
ATOM 837 O O . GLY A 1 102 ? -6.766 -0.389 -5.889 1.00 94.44 102 GLY A O 1
ATOM 838 N N . ALA A 1 103 ? -6.279 -0.039 -8.050 1.00 95.56 103 ALA A N 1
ATOM 839 C CA . ALA A 1 103 ? -7.298 0.989 -8.254 1.00 95.56 103 ALA A CA 1
ATOM 840 C C . ALA A 1 103 ? -8.720 0.443 -8.043 1.00 95.56 103 ALA A C 1
ATOM 842 O O . ALA A 1 103 ? -9.519 1.085 -7.363 1.00 95.56 103 ALA A O 1
ATOM 843 N N . CYS A 1 104 ? -9.020 -0.759 -8.545 1.00 95.56 104 CYS A N 1
ATOM 844 C CA . CYS A 1 104 ? -10.301 -1.432 -8.313 1.00 95.56 104 CYS A CA 1
ATOM 845 C C . CYS A 1 104 ? -10.539 -1.731 -6.824 1.00 95.56 104 CYS A C 1
ATOM 847 O O . CYS A 1 104 ? -11.642 -1.516 -6.325 1.00 95.56 104 CYS A O 1
ATOM 849 N N . ILE A 1 105 ? -9.506 -2.180 -6.102 1.00 94.19 105 ILE A N 1
ATOM 850 C CA . ILE A 1 105 ? -9.574 -2.429 -4.654 1.00 94.19 105 ILE A CA 1
ATOM 851 C C . ILE A 1 105 ? -9.889 -1.131 -3.901 1.00 94.19 105 ILE A C 1
ATOM 853 O O . ILE A 1 105 ? -10.806 -1.095 -3.078 1.00 94.19 105 ILE A O 1
ATOM 857 N N . PHE A 1 106 ? -9.165 -0.047 -4.194 1.00 95.25 106 PHE A N 1
ATOM 858 C CA . PHE A 1 106 ? -9.416 1.246 -3.558 1.00 95.25 106 PHE A CA 1
ATOM 859 C C . PHE A 1 106 ? -10.798 1.805 -3.894 1.00 95.25 106 PHE A C 1
ATOM 861 O O . PHE A 1 106 ? -11.448 2.351 -3.006 1.00 95.25 106 PHE A O 1
ATOM 868 N N . TRP A 1 107 ? -11.267 1.635 -5.132 1.00 96.31 107 TRP A N 1
ATOM 869 C CA . TRP A 1 107 ? -12.621 2.012 -5.538 1.00 96.31 107 TRP A CA 1
ATOM 870 C C . TRP A 1 107 ? -13.681 1.277 -4.711 1.00 96.31 107 TRP A C 1
ATOM 872 O O . TRP A 1 107 ? -14.546 1.915 -4.112 1.00 96.31 107 TRP A O 1
ATOM 882 N N . TYR A 1 108 ? -13.569 -0.051 -4.611 1.00 95.44 108 TYR A N 1
ATOM 883 C CA . TYR A 1 108 ? -14.506 -0.880 -3.854 1.00 95.44 108 TYR A CA 1
ATOM 884 C C . TYR A 1 108 ? -14.589 -0.447 -2.384 1.00 95.44 108 TYR A C 1
ATOM 886 O O . TYR A 1 108 ? -15.669 -0.136 -1.880 1.00 95.44 108 TYR A O 1
ATOM 894 N N . PHE A 1 109 ? -13.444 -0.343 -1.703 1.00 92.69 109 PHE A N 1
ATOM 895 C CA . PHE A 1 109 ? -13.417 0.033 -0.289 1.00 92.69 109 PHE A CA 1
ATOM 896 C C . PHE A 1 109 ? -13.752 1.509 -0.040 1.00 92.69 109 PHE A C 1
ATOM 898 O O . PHE A 1 109 ? -14.208 1.848 1.049 1.00 92.69 109 PHE A O 1
ATOM 905 N N . SER A 1 110 ? -13.520 2.398 -1.011 1.00 94.12 110 SER A N 1
ATOM 906 C CA . SER A 1 110 ? -13.943 3.800 -0.921 1.00 94.12 110 SER A CA 1
ATOM 907 C C . SER A 1 110 ? -15.469 3.904 -0.940 1.00 94.12 110 SER A C 1
ATOM 909 O O . SER A 1 110 ? -16.036 4.600 -0.094 1.00 94.12 110 SER A O 1
ATOM 911 N N . ASN A 1 111 ? -16.126 3.156 -1.831 1.00 93.69 111 ASN A N 1
ATOM 912 C CA . ASN A 1 111 ? -17.585 3.104 -1.914 1.00 93.69 111 ASN A CA 1
ATOM 913 C C . ASN A 1 111 ? -18.202 2.458 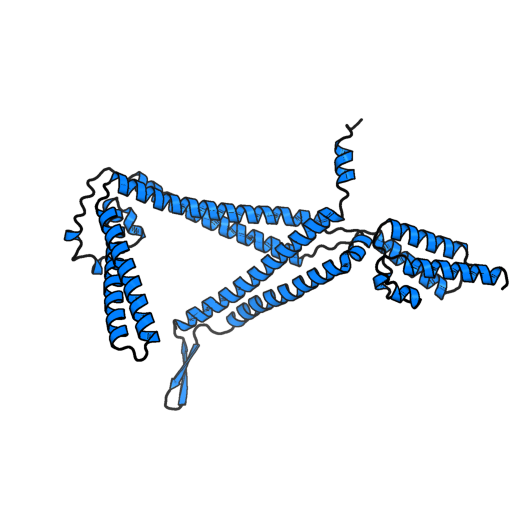-0.670 1.00 93.69 111 ASN A C 1
ATOM 915 O O . ASN A 1 111 ? -19.160 2.998 -0.125 1.00 93.69 111 ASN A O 1
ATOM 919 N N . GLN A 1 112 ? -17.625 1.358 -0.175 1.00 93.44 112 GLN A N 1
ATOM 920 C CA . GLN A 1 112 ? -18.101 0.692 1.042 1.00 93.44 112 GLN A CA 1
ATOM 921 C C . GLN A 1 112 ? -18.054 1.622 2.268 1.00 93.44 112 GLN A C 1
ATOM 923 O O . GLN A 1 112 ? -19.002 1.676 3.055 1.00 93.44 112 GLN A O 1
ATOM 928 N N . ASP A 1 113 ? -16.968 2.382 2.432 1.00 91.00 113 ASP A N 1
ATOM 929 C CA . ASP A 1 113 ? -16.844 3.370 3.509 1.00 91.00 113 ASP A CA 1
ATOM 930 C C . ASP A 1 113 ? -17.832 4.526 3.336 1.00 91.00 113 ASP A C 1
ATOM 932 O O . ASP A 1 113 ? -18.395 5.012 4.316 1.00 91.00 113 ASP A O 1
ATOM 936 N N . GLN A 1 114 ? -18.050 4.973 2.097 1.00 92.19 114 GLN A N 1
ATOM 937 C CA . GLN A 1 114 ? -18.997 6.041 1.795 1.00 92.19 114 GLN A CA 1
ATOM 938 C C . GLN A 1 114 ? -20.432 5.613 2.121 1.00 92.19 114 GLN A C 1
ATOM 940 O O . GLN A 1 114 ? -21.167 6.371 2.754 1.00 92.19 114 GLN A O 1
ATOM 945 N N . GLU A 1 115 ? -20.817 4.394 1.747 1.00 92.75 115 GLU A N 1
ATOM 946 C CA . GLU A 1 115 ? -22.107 3.801 2.101 1.00 92.75 115 GLU A CA 1
ATOM 947 C C . GLU A 1 115 ? -22.240 3.637 3.622 1.00 92.75 115 GLU A C 1
ATOM 949 O O . GLU A 1 115 ? -23.254 4.012 4.213 1.00 92.75 115 GLU A O 1
ATOM 954 N N . SER A 1 116 ? -21.184 3.165 4.290 1.00 90.88 116 SER A N 1
ATOM 955 C CA . SER A 1 116 ? -21.147 3.047 5.752 1.00 90.88 116 SER A CA 1
ATOM 956 C C . SER A 1 116 ? -21.325 4.406 6.437 1.00 90.88 116 SER A C 1
ATOM 958 O O . SER A 1 116 ? -22.115 4.522 7.375 1.00 90.88 116 SER A O 1
ATOM 960 N N . ALA A 1 117 ? -20.669 5.456 5.933 1.00 92.69 117 ALA A N 1
ATOM 961 C CA . ALA A 1 117 ? -20.824 6.820 6.431 1.00 92.69 117 ALA A CA 1
ATOM 962 C C . ALA A 1 117 ? -22.258 7.339 6.244 1.00 92.69 117 ALA A C 1
ATOM 964 O O . ALA A 1 117 ? -22.814 7.956 7.152 1.00 92.69 117 ALA A O 1
ATOM 965 N N . GLN A 1 118 ? -22.882 7.066 5.093 1.00 92.44 118 GLN A N 1
ATOM 966 C CA . GLN A 1 118 ? -24.281 7.425 4.834 1.00 92.44 118 GLN A CA 1
ATOM 967 C C . GLN A 1 118 ? -25.241 6.686 5.770 1.00 92.44 118 GLN A C 1
ATOM 969 O O . GLN A 1 118 ? -26.159 7.296 6.320 1.00 92.44 118 GLN A O 1
ATOM 974 N N . ASN A 1 119 ? -25.004 5.395 6.008 1.00 90.31 119 ASN A N 1
ATOM 975 C CA . ASN A 1 119 ? -25.791 4.600 6.944 1.00 90.31 119 ASN A CA 1
ATOM 976 C C . ASN A 1 119 ? -25.665 5.132 8.378 1.00 90.31 119 ASN A C 1
ATOM 978 O O . ASN A 1 119 ? -26.678 5.282 9.060 1.00 90.31 119 ASN A O 1
ATOM 982 N N . ARG A 1 120 ? -24.457 5.516 8.805 1.00 90.69 120 ARG A N 1
ATOM 983 C CA . ARG A 1 120 ? -24.198 6.120 10.124 1.00 90.69 120 ARG A CA 1
ATOM 984 C C . ARG A 1 120 ? -24.697 7.555 10.266 1.00 90.69 120 ARG A C 1
ATOM 986 O O . ARG A 1 120 ? -24.924 8.005 11.382 1.00 90.69 120 ARG A O 1
ATOM 993 N N . GLN A 1 121 ? -24.968 8.261 9.170 1.00 93.44 121 GLN A N 1
ATOM 994 C CA . GLN A 1 121 ? -25.614 9.575 9.234 1.00 93.44 121 GLN A CA 1
ATOM 995 C C . GLN A 1 121 ? -27.027 9.492 9.848 1.00 93.44 121 GLN A C 1
ATOM 997 O O . GLN A 1 121 ? -27.515 10.481 10.394 1.00 93.44 121 GLN A O 1
ATOM 1002 N N . LYS A 1 122 ? -27.685 8.322 9.794 1.00 91.81 122 LYS A N 1
ATOM 1003 C CA . LYS A 1 122 ? -28.966 8.081 10.482 1.00 91.81 122 LYS A CA 1
ATOM 1004 C C . LYS A 1 122 ? -28.811 8.176 12.004 1.00 91.81 122 LYS A C 1
ATOM 1006 O O . LYS A 1 122 ? -29.657 8.791 12.642 1.00 91.81 122 LYS A O 1
ATOM 1011 N N . ASP A 1 123 ? -27.711 7.658 12.555 1.00 92.00 123 ASP A N 1
ATOM 1012 C CA . ASP A 1 123 ? -27.398 7.718 13.990 1.00 92.00 123 ASP A CA 1
ATOM 1013 C C . ASP A 1 123 ? -27.274 9.176 14.465 1.00 92.00 123 ASP A C 1
ATOM 1015 O O . ASP A 1 123 ? -27.840 9.541 15.493 1.00 92.00 123 ASP A O 1
ATOM 1019 N N . VAL A 1 124 ? -26.608 10.033 13.678 1.00 93.81 124 VAL A N 1
ATOM 1020 C CA . VAL A 1 124 ? -26.490 11.476 13.965 1.00 93.81 124 VAL A CA 1
ATOM 1021 C C . VAL A 1 124 ? -27.872 12.130 14.023 1.00 93.81 124 VAL A C 1
ATOM 1023 O O . VAL A 1 124 ? -28.200 12.792 15.005 1.00 93.81 124 VAL A O 1
ATOM 1026 N N . LYS A 1 125 ? -28.723 11.875 13.019 1.00 93.56 125 LYS A N 1
ATOM 1027 C CA . LYS A 1 125 ? -30.090 12.420 12.967 1.00 93.56 125 LYS A CA 1
ATOM 1028 C C . LYS A 1 125 ? -30.947 11.969 14.151 1.00 93.56 125 LYS A C 1
ATOM 1030 O O . LYS A 1 125 ? -31.726 12.760 14.674 1.00 93.56 125 LYS A O 1
ATOM 1035 N N . ILE A 1 126 ? -30.804 10.715 14.592 1.00 92.00 126 ILE A N 1
ATOM 1036 C CA . ILE A 1 126 ? -31.501 10.206 15.784 1.00 92.00 126 ILE A CA 1
ATOM 1037 C C . ILE A 1 126 ? -31.131 11.047 17.010 1.00 92.00 126 ILE A C 1
ATOM 1039 O O . ILE A 1 126 ? -32.021 11.483 17.738 1.00 92.00 126 ILE A O 1
ATOM 1043 N N . VAL A 1 127 ? -29.838 11.315 17.217 1.00 92.31 127 VAL A N 1
ATOM 1044 C CA . VAL A 1 127 ? -29.361 12.117 18.353 1.00 92.31 127 VAL A CA 1
ATOM 1045 C C . VAL A 1 127 ? -29.790 13.582 18.228 1.00 92.31 127 VAL A C 1
ATOM 1047 O O . VAL A 1 127 ? -30.212 14.182 19.218 1.00 92.31 127 VAL A O 1
ATOM 1050 N N . GLU A 1 128 ? -29.742 14.170 17.029 1.00 93.12 128 GLU A N 1
ATOM 1051 C CA . GLU A 1 128 ? -30.223 15.538 16.773 1.00 93.12 128 GLU A CA 1
ATOM 1052 C C . GLU A 1 128 ? -31.687 15.714 17.201 1.00 93.12 128 GLU A C 1
ATOM 1054 O O . GLU A 1 128 ? -32.023 16.712 17.850 1.00 93.12 128 GLU A O 1
ATOM 1059 N N . LEU A 1 129 ? -32.525 14.709 16.931 1.00 93.12 129 LEU A N 1
ATOM 1060 C CA . LEU A 1 129 ? -33.952 14.685 17.264 1.00 93.12 129 LEU A CA 1
ATOM 1061 C C . LEU A 1 129 ? -34.258 14.412 18.744 1.00 93.12 129 LEU A C 1
ATOM 1063 O O . LEU A 1 129 ? -35.421 14.492 19.142 1.00 93.12 129 LEU A O 1
ATOM 1067 N N . TRP A 1 130 ? -33.260 14.123 19.588 1.00 91.44 130 TRP A N 1
ATOM 1068 C CA . TRP A 1 130 ? -33.502 13.952 21.021 1.00 91.44 130 TRP A CA 1
ATOM 1069 C C . TRP A 1 130 ? -34.093 15.220 21.635 1.00 91.44 130 TRP A C 1
ATOM 1071 O O . TRP A 1 130 ? -33.483 16.296 21.595 1.00 91.44 130 TRP A O 1
ATOM 1081 N N . GLN A 1 131 ? -35.264 15.070 22.246 1.00 87.12 131 GLN A N 1
ATOM 1082 C CA . GLN A 1 131 ? -35.944 16.135 22.971 1.00 87.12 131 GLN A CA 1
ATOM 1083 C C . GLN A 1 131 ? -35.334 16.322 24.360 1.00 87.12 131 GLN A C 1
ATOM 1085 O O . GLN A 1 131 ? -34.824 15.372 24.957 1.00 87.12 131 GLN A O 1
ATOM 1090 N N . LYS A 1 132 ? -35.389 17.557 24.873 1.00 83.06 132 LYS A N 1
ATOM 1091 C CA . LYS A 1 132 ? -34.940 17.870 26.232 1.00 83.06 132 LYS A CA 1
ATOM 1092 C C . LYS A 1 132 ? -35.788 17.079 27.227 1.00 83.06 132 LYS A C 1
ATOM 1094 O O . LYS A 1 132 ? -37.001 17.241 27.267 1.00 83.06 132 LYS A O 1
ATOM 1099 N N . ALA A 1 133 ? -35.130 16.254 28.027 1.00 72.81 133 ALA A N 1
ATOM 1100 C CA . ALA A 1 133 ? -35.733 15.486 29.105 1.00 72.81 133 ALA A CA 1
ATOM 1101 C C . ALA A 1 133 ? -34.791 15.504 30.310 1.00 72.81 133 ALA A C 1
ATOM 1103 O O . ALA A 1 133 ? -33.576 15.651 30.138 1.00 72.81 133 ALA A O 1
ATOM 1104 N N . ASP A 1 134 ? -35.331 15.334 31.516 1.00 59.03 134 ASP A N 1
ATOM 1105 C CA . ASP A 1 134 ? -34.491 15.179 32.697 1.00 59.03 134 ASP A CA 1
ATOM 1106 C C . ASP A 1 134 ? -33.701 13.866 32.589 1.00 59.03 134 ASP A C 1
ATOM 1108 O O . ASP A 1 134 ? -34.256 12.768 32.473 1.00 59.03 134 ASP A O 1
ATOM 1112 N N . THR A 1 135 ? -32.372 13.969 32.621 1.00 66.44 135 THR A N 1
ATOM 1113 C CA . THR A 1 135 ? -31.479 12.809 32.700 1.00 66.44 135 THR A CA 1
ATOM 1114 C C . THR A 1 135 ? -31.436 12.292 34.137 1.00 66.44 135 THR A C 1
ATOM 1116 O O . THR A 1 135 ? -30.466 12.526 34.857 1.00 66.44 135 THR A O 1
ATOM 1119 N N . THR A 1 136 ? -32.508 11.626 34.569 1.00 61.31 136 THR A N 1
ATOM 1120 C CA . THR A 1 136 ? -32.774 11.247 35.972 1.00 61.31 136 THR A CA 1
ATOM 1121 C C . THR A 1 136 ? -32.206 9.898 36.397 1.00 61.31 136 THR A C 1
ATOM 1123 O O . THR A 1 136 ? -32.627 9.366 37.425 1.00 61.31 136 THR A O 1
ATOM 1126 N N . ILE A 1 137 ? -31.281 9.300 35.638 1.00 61.69 137 ILE A N 1
ATOM 1127 C CA . ILE A 1 137 ? -30.719 7.995 36.009 1.00 61.69 137 ILE A CA 1
ATOM 1128 C C . ILE A 1 137 ? -29.956 8.125 37.332 1.00 61.69 137 ILE A C 1
ATOM 1130 O O . ILE A 1 137 ? -28.780 8.481 37.369 1.00 61.69 137 ILE A O 1
ATOM 1134 N N . ALA A 1 138 ? -30.648 7.799 38.422 1.00 55.97 138 ALA A N 1
ATOM 1135 C CA . ALA A 1 138 ? -30.059 7.429 39.689 1.00 55.97 138 ALA A CA 1
ATOM 1136 C C . ALA A 1 138 ? -29.532 6.006 39.505 1.00 55.97 138 ALA A C 1
ATOM 1138 O O . ALA A 1 138 ? -30.303 5.047 39.474 1.00 55.97 138 ALA A O 1
ATOM 1139 N N . TYR A 1 139 ? -28.218 5.877 39.333 1.00 53.25 139 TYR A N 1
ATOM 1140 C CA . TYR A 1 139 ? -27.535 4.602 39.100 1.00 53.25 139 TYR A CA 1
ATOM 1141 C C . TYR A 1 139 ? -27.899 3.513 40.132 1.00 53.25 139 TYR A C 1
ATOM 1143 O O . TYR A 1 139 ? -27.936 2.331 39.818 1.00 53.25 139 TYR A O 1
ATOM 1151 N N . GLN A 1 140 ? -28.302 3.915 41.338 1.00 52.25 140 GLN A N 1
ATOM 1152 C CA . GLN A 1 140 ? -28.805 3.034 42.397 1.00 52.25 140 GLN A CA 1
ATOM 1153 C C . GLN A 1 140 ? -30.067 2.223 42.017 1.00 52.25 140 GLN A C 1
ATOM 1155 O O . GLN A 1 140 ? -30.331 1.202 42.639 1.00 52.25 140 GLN A O 1
ATOM 1160 N N . LYS A 1 141 ? -30.845 2.621 40.995 1.00 47.66 141 LYS A N 1
ATOM 1161 C CA . LYS A 1 141 ? -31.980 1.833 40.455 1.00 47.66 141 LYS A CA 1
ATOM 1162 C C . LYS A 1 141 ? -31.598 0.908 39.287 1.00 47.66 141 LYS A C 1
ATOM 1164 O O . LYS A 1 141 ? -32.461 0.213 38.758 1.00 47.66 141 LYS A O 1
ATOM 1169 N N . MET A 1 142 ? -30.336 0.916 38.860 1.00 52.84 142 MET A N 1
ATOM 1170 C CA . MET A 1 142 ? -29.803 0.074 37.778 1.00 52.84 142 MET A CA 1
ATOM 1171 C C . MET A 1 142 ? -29.124 -1.212 38.278 1.00 52.84 142 MET A C 1
ATOM 1173 O O . MET A 1 142 ? -28.853 -2.104 37.476 1.00 52.84 142 MET A O 1
ATOM 1177 N N . ASP A 1 143 ? -28.896 -1.317 39.588 1.00 49.00 143 ASP A N 1
ATOM 1178 C CA . ASP A 1 143 ? -28.000 -2.290 40.230 1.00 49.00 143 ASP A CA 1
ATOM 1179 C C . ASP A 1 143 ? -28.465 -3.760 40.123 1.00 49.00 143 ASP A C 1
ATOM 1181 O O . ASP A 1 143 ? -27.652 -4.676 40.149 1.00 49.00 143 ASP A O 1
ATOM 1185 N N . THR A 1 144 ? -29.764 -4.021 39.924 1.00 47.75 144 THR A N 1
ATOM 1186 C CA . THR A 1 144 ? -30.319 -5.392 39.929 1.00 47.75 144 THR A CA 1
ATOM 1187 C C . THR A 1 144 ? -30.735 -5.947 38.565 1.00 47.75 144 THR A C 1
ATOM 1189 O O . THR A 1 144 ? -31.050 -7.126 38.478 1.00 47.75 144 THR A O 1
ATOM 1192 N N . VAL A 1 145 ? -30.715 -5.154 37.485 1.00 46.59 145 VAL A N 1
ATOM 1193 C CA . VAL A 1 145 ? -31.259 -5.578 36.170 1.00 46.59 145 VAL A CA 1
ATOM 1194 C C . VAL A 1 145 ? -30.164 -5.779 35.103 1.00 46.59 145 VAL A C 1
ATOM 1196 O O . VAL A 1 145 ? -30.417 -6.343 34.043 1.00 46.59 145 VAL A O 1
ATOM 1199 N N . LEU A 1 146 ? -28.924 -5.332 35.333 1.00 45.56 146 LEU A N 1
ATOM 1200 C CA . LEU A 1 146 ? -27.954 -5.112 34.244 1.00 45.56 146 LEU A CA 1
ATOM 1201 C C . LEU A 1 146 ? -26.960 -6.239 33.943 1.00 45.56 146 LEU A C 1
ATOM 1203 O O . LEU A 1 146 ? -26.483 -6.287 32.809 1.00 45.56 146 LEU A O 1
ATOM 1207 N N . TRP A 1 147 ? -26.697 -7.175 34.863 1.00 44.44 147 TRP A N 1
ATOM 1208 C CA . TRP A 1 147 ? -26.044 -8.436 34.464 1.00 44.44 147 TRP A CA 1
ATOM 1209 C C . TRP A 1 147 ? -26.911 -9.210 33.458 1.00 44.44 147 TRP A C 1
ATOM 1211 O O . TRP A 1 147 ? -26.386 -9.896 32.587 1.00 44.44 147 TRP A O 1
ATOM 1221 N N . GLU A 1 148 ? -28.234 -9.034 33.528 1.00 46.03 148 GLU A N 1
ATOM 1222 C CA . GLU A 1 148 ? -29.204 -9.711 32.666 1.00 46.03 148 GLU A CA 1
ATOM 1223 C C . GLU A 1 148 ? -29.539 -8.926 31.386 1.00 46.03 148 GLU A C 1
ATOM 1225 O O . GLU A 1 148 ? -29.862 -9.537 30.369 1.00 46.03 148 GLU A O 1
ATOM 1230 N N . ARG A 1 149 ? -29.457 -7.583 31.390 1.00 50.00 149 ARG A N 1
ATOM 1231 C CA . ARG A 1 149 ? -29.953 -6.762 30.264 1.00 50.00 149 ARG A CA 1
ATOM 1232 C C . ARG A 1 149 ? -28.978 -6.471 29.131 1.00 50.00 149 ARG A C 1
ATOM 1234 O O . ARG A 1 149 ? -29.456 -6.106 28.066 1.00 50.00 149 ARG A O 1
ATOM 1241 N N . ASN A 1 150 ? -27.667 -6.585 29.350 1.00 54.28 150 ASN A N 1
ATOM 1242 C CA . ASN A 1 150 ? -26.639 -6.532 28.299 1.00 54.28 150 ASN A CA 1
ATOM 1243 C C . ASN A 1 150 ? -26.914 -5.473 27.195 1.00 54.28 150 ASN A C 1
ATOM 1245 O O . ASN A 1 150 ? -26.989 -5.817 26.015 1.00 54.28 150 ASN A O 1
ATOM 1249 N N . LEU A 1 151 ? -27.142 -4.204 27.587 1.00 61.50 151 LEU A N 1
ATOM 1250 C CA . LEU A 1 151 ? -27.531 -3.118 26.668 1.00 61.50 151 LEU A CA 1
ATOM 1251 C C . LEU A 1 151 ? -26.598 -3.099 25.452 1.00 61.50 151 LEU A C 1
ATOM 1253 O O . LEU A 1 151 ? -25.403 -2.820 25.575 1.00 61.50 151 LEU A O 1
ATOM 1257 N N . ASN A 1 152 ? -27.145 -3.404 24.276 1.00 69.44 152 ASN A N 1
ATOM 1258 C CA . ASN A 1 152 ? -26.342 -3.536 23.070 1.00 69.44 152 ASN A CA 1
ATOM 1259 C C . ASN A 1 152 ? -25.858 -2.145 22.628 1.00 69.44 152 ASN A C 1
ATOM 1261 O O . ASN A 1 152 ? -26.577 -1.152 22.758 1.00 69.44 152 ASN A O 1
ATOM 1265 N N . TYR A 1 153 ? -24.659 -2.062 22.042 1.00 77.25 153 TYR A N 1
ATOM 1266 C CA . TYR A 1 153 ? -24.092 -0.823 21.504 1.00 77.25 153 TYR A CA 1
ATOM 1267 C C . TYR A 1 153 ? -25.099 -0.053 20.637 1.00 77.25 153 TYR A C 1
ATOM 1269 O O . TYR A 1 153 ? -25.158 1.170 20.712 1.00 77.25 153 TYR A O 1
ATOM 1277 N N . ASN A 1 154 ? -25.928 -0.738 19.845 1.00 74.25 154 ASN A N 1
ATOM 1278 C CA . ASN A 1 154 ? -26.917 -0.087 18.978 1.00 74.25 154 ASN A CA 1
ATOM 1279 C C . ASN A 1 154 ? -28.093 0.548 19.744 1.00 74.25 154 ASN A C 1
ATOM 1281 O O . ASN A 1 154 ? -28.627 1.564 19.309 1.00 74.25 154 ASN A O 1
ATOM 1285 N N . GLU A 1 155 ? -28.465 0.009 20.904 1.00 80.75 155 GLU A N 1
ATOM 1286 C CA . GLU A 1 155 ? -29.601 0.490 21.704 1.00 80.75 155 GLU A CA 1
ATOM 1287 C C . GLU A 1 155 ? -29.270 1.758 22.495 1.00 80.75 155 GLU A C 1
ATOM 1289 O O . GLU A 1 155 ? -30.173 2.481 22.921 1.00 80.75 155 GLU A O 1
ATOM 1294 N N . ARG A 1 156 ? -27.977 2.088 22.640 1.00 87.62 156 ARG A N 1
ATOM 1295 C CA . ARG A 1 156 ? -27.520 3.304 23.333 1.00 87.62 156 ARG A CA 1
ATOM 1296 C C . ARG A 1 156 ? -28.104 4.588 22.733 1.00 87.62 156 ARG A C 1
ATOM 1298 O O . ARG A 1 156 ? -28.118 5.613 23.401 1.00 87.62 156 ARG A O 1
ATOM 1305 N N . LEU A 1 157 ? -28.551 4.555 21.473 1.00 88.69 157 LEU A N 1
ATOM 1306 C CA . LEU A 1 157 ? -29.093 5.723 20.777 1.00 88.69 157 LEU A CA 1
ATOM 1307 C C . LEU A 1 157 ? -30.607 5.926 20.972 1.00 88.69 157 LEU A C 1
ATOM 1309 O O . LEU A 1 157 ? -31.144 6.927 20.497 1.00 88.69 157 LEU A O 1
ATOM 1313 N N . ASN A 1 158 ? -31.282 5.058 21.738 1.00 86.00 158 ASN A N 1
ATOM 1314 C CA . ASN A 1 158 ? -32.720 5.133 22.050 1.00 86.00 158 ASN A CA 1
ATOM 1315 C C . ASN A 1 158 ? -33.081 6.252 23.057 1.00 86.00 158 ASN A C 1
ATOM 1317 O O . ASN A 1 158 ? -34.008 6.121 23.855 1.00 86.00 158 ASN A O 1
ATOM 1321 N N . GLY A 1 159 ? -32.336 7.359 23.041 1.00 86.44 159 GLY A N 1
ATOM 1322 C CA . GLY A 1 159 ? -32.522 8.529 23.895 1.00 86.44 159 GLY A CA 1
ATOM 1323 C C . GLY A 1 159 ? -31.349 8.793 24.840 1.00 86.44 159 GLY A C 1
ATOM 1324 O O . GLY A 1 159 ? -30.524 7.922 25.117 1.00 86.44 159 GLY A O 1
ATOM 1325 N N . ALA A 1 160 ? -31.309 10.009 25.393 1.00 88.00 160 ALA A N 1
ATOM 1326 C CA . ALA A 1 160 ? -30.224 10.466 26.266 1.00 88.00 160 ALA A CA 1
ATOM 1327 C C . ALA A 1 160 ? -30.039 9.595 27.522 1.00 88.00 160 ALA A C 1
ATOM 1329 O O . ALA A 1 160 ? -28.913 9.387 27.970 1.00 88.00 160 ALA A O 1
ATOM 1330 N N . ASN A 1 161 ? -31.125 9.035 28.066 1.00 86.00 161 ASN A N 1
ATOM 1331 C CA . ASN A 1 161 ? -31.048 8.120 29.204 1.00 86.00 161 ASN A CA 1
ATOM 1332 C C . ASN A 1 161 ? -30.428 6.770 28.817 1.00 86.00 161 ASN A C 1
ATOM 1334 O O . ASN A 1 161 ? -29.544 6.299 29.523 1.00 86.00 161 ASN A O 1
ATOM 1338 N N . ALA A 1 162 ? -30.806 6.175 27.683 1.00 84.44 162 ALA A N 1
ATOM 1339 C CA . ALA A 1 162 ? -30.187 4.931 27.212 1.00 84.44 162 ALA A CA 1
ATOM 1340 C C . ALA A 1 162 ? -28.680 5.115 26.960 1.00 84.44 162 ALA A C 1
ATOM 1342 O O . ALA A 1 162 ? -27.868 4.287 27.371 1.00 84.44 162 ALA A O 1
ATOM 1343 N N . TYR A 1 163 ? -28.303 6.252 26.374 1.00 88.50 163 TYR A N 1
ATOM 1344 C CA . TYR A 1 163 ? -26.909 6.620 26.157 1.00 88.50 163 TYR A CA 1
ATOM 1345 C C . TYR A 1 163 ? -26.138 6.751 27.468 1.00 88.50 163 TYR A C 1
ATOM 1347 O O . TYR A 1 163 ? -25.051 6.192 27.625 1.00 88.50 163 TYR A O 1
ATOM 1355 N N . LYS A 1 164 ? -26.724 7.472 28.433 1.00 88.12 164 LYS A N 1
ATOM 1356 C CA . LYS A 1 164 ? -26.113 7.672 29.744 1.00 88.12 164 LYS A CA 1
ATOM 1357 C C . LYS A 1 164 ? -25.962 6.339 30.488 1.00 88.12 164 LYS A C 1
ATOM 1359 O O . LYS A 1 164 ? -24.894 6.058 31.021 1.00 88.12 164 LYS A O 1
ATOM 1364 N N . ALA A 1 165 ? -26.993 5.497 30.453 1.00 83.81 165 ALA A N 1
ATOM 1365 C CA . ALA A 1 165 ? -27.008 4.158 31.038 1.00 83.81 165 ALA A CA 1
ATOM 1366 C C . ALA A 1 165 ? -25.891 3.263 30.490 1.00 83.81 165 ALA A C 1
ATOM 1368 O O . ALA A 1 165 ? -25.169 2.637 31.264 1.00 83.81 165 ALA A O 1
ATOM 1369 N N . TYR A 1 166 ? -25.737 3.228 29.163 1.00 85.94 166 TYR A N 1
ATOM 1370 C CA . TYR A 1 166 ? -24.746 2.397 28.483 1.00 85.94 166 TYR A CA 1
ATOM 1371 C C . TYR A 1 166 ? -23.324 2.693 28.979 1.00 85.94 166 TYR A C 1
ATOM 1373 O O . TYR A 1 166 ? -22.622 1.790 29.429 1.00 85.94 166 TYR A O 1
ATOM 1381 N N . TYR A 1 167 ? -22.916 3.965 28.975 1.00 88.75 167 TYR A N 1
ATOM 1382 C CA . TYR A 1 167 ? -21.562 4.346 29.388 1.00 88.75 167 TYR A CA 1
ATOM 1383 C C . TYR A 1 167 ? -21.332 4.223 30.897 1.00 88.75 167 TYR A C 1
ATOM 1385 O O . TYR A 1 167 ? -20.248 3.816 31.306 1.00 88.75 167 TYR A O 1
ATOM 1393 N N . LEU A 1 168 ? -22.334 4.522 31.733 1.00 88.06 168 LEU A N 1
ATOM 1394 C CA . LEU A 1 168 ? -22.230 4.267 33.176 1.00 88.06 168 LEU A CA 1
ATOM 1395 C C . LEU A 1 168 ? -22.021 2.774 33.463 1.00 88.06 168 LEU A C 1
ATOM 1397 O O . LEU A 1 168 ? -21.196 2.419 34.301 1.00 88.06 168 LEU A O 1
ATOM 1401 N N . THR A 1 169 ? -22.714 1.907 32.722 1.00 83.06 169 THR A N 1
ATOM 1402 C CA . THR A 1 169 ? -22.561 0.452 32.837 1.00 83.06 169 THR A CA 1
ATOM 1403 C C . THR A 1 169 ? -21.168 -0.002 32.395 1.00 83.06 169 THR A C 1
ATOM 1405 O O . THR A 1 169 ? -20.510 -0.717 33.147 1.00 83.06 169 THR A O 1
ATOM 1408 N N . ASP A 1 170 ? -20.684 0.445 31.228 1.00 86.56 170 ASP A N 1
ATOM 1409 C CA . ASP A 1 170 ? -19.341 0.103 30.723 1.00 86.56 170 ASP A CA 1
ATOM 1410 C C . ASP A 1 170 ? -18.240 0.539 31.704 1.00 86.56 170 ASP A C 1
ATOM 1412 O O . ASP A 1 170 ? -17.357 -0.253 32.038 1.00 86.56 170 ASP A O 1
ATOM 1416 N N . TYR A 1 171 ? -18.311 1.763 32.240 1.00 89.94 171 TYR A N 1
ATOM 1417 C CA . TYR A 1 171 ? -17.321 2.236 33.211 1.00 89.94 171 TYR A CA 1
ATOM 1418 C C . TYR A 1 171 ? -17.358 1.451 34.521 1.00 89.94 171 TYR A C 1
ATOM 1420 O O . TYR A 1 171 ? -16.295 1.098 35.032 1.00 89.94 171 TYR A O 1
ATOM 1428 N N . ASN A 1 172 ? -18.543 1.127 35.045 1.00 87.25 172 ASN A N 1
ATOM 1429 C CA . ASN A 1 172 ? -18.639 0.347 36.275 1.00 87.25 172 ASN A CA 1
ATOM 1430 C C . ASN A 1 172 ? -18.147 -1.095 36.091 1.00 87.25 172 ASN A C 1
ATOM 1432 O O . ASN A 1 172 ? -17.402 -1.595 36.927 1.00 87.25 172 ASN A O 1
ATOM 1436 N N . GLN A 1 173 ? -18.502 -1.754 34.982 1.00 85.81 173 GLN A N 1
ATOM 1437 C CA . GLN A 1 173 ? -18.024 -3.107 34.679 1.00 85.81 173 GLN A CA 1
ATOM 1438 C C . GLN A 1 173 ? -16.498 -3.156 34.556 1.00 85.81 173 GLN A C 1
ATOM 1440 O O . GLN A 1 173 ? -15.862 -4.060 35.097 1.00 85.81 173 GLN A O 1
ATOM 1445 N N . ARG A 1 174 ? -15.893 -2.168 33.884 1.00 89.56 174 ARG A N 1
ATOM 1446 C CA . ARG A 1 174 ? -14.432 -2.066 33.774 1.00 89.56 174 ARG A CA 1
ATOM 1447 C C . ARG A 1 174 ? -13.774 -1.796 35.122 1.00 89.56 174 ARG A C 1
ATOM 1449 O O . ARG A 1 174 ? -12.778 -2.443 35.429 1.00 89.56 174 ARG A O 1
ATOM 1456 N N . ALA A 1 175 ? -14.337 -0.895 35.931 1.00 91.12 175 ALA A N 1
ATOM 1457 C CA . ALA A 1 175 ? -13.845 -0.637 37.280 1.00 91.12 175 ALA A CA 1
ATOM 1458 C C . ALA A 1 175 ? -13.882 -1.919 38.126 1.00 91.12 175 ALA A C 1
ATOM 1460 O O . ALA A 1 175 ? -12.862 -2.321 38.681 1.00 91.12 175 ALA A O 1
ATOM 1461 N N . GLU A 1 176 ? -15.019 -2.612 38.165 1.00 88.81 176 GLU A N 1
ATOM 1462 C CA . GLU A 1 176 ? -15.177 -3.826 38.965 1.00 88.81 176 GLU A CA 1
ATOM 1463 C C . GLU A 1 176 ? -14.275 -4.969 38.478 1.00 88.81 176 GLU A C 1
ATOM 1465 O O . GLU A 1 176 ? -13.633 -5.641 39.286 1.00 88.81 176 GLU A O 1
ATOM 1470 N N . SER A 1 177 ? -14.130 -5.139 37.159 1.00 90.31 177 SER A N 1
ATOM 1471 C CA . SER A 1 177 ? -13.168 -6.086 36.587 1.00 90.31 177 SER A CA 1
ATOM 1472 C C . SER A 1 177 ? -11.737 -5.774 37.028 1.00 90.31 177 SER A C 1
ATOM 1474 O O . SER A 1 177 ? -11.009 -6.686 37.417 1.00 90.31 177 SER A O 1
ATOM 1476 N N . SER A 1 178 ? -11.324 -4.506 36.990 1.00 92.69 178 SER A N 1
ATOM 1477 C CA . SER A 1 178 ? -9.990 -4.092 37.436 1.00 92.69 178 SER A CA 1
ATOM 1478 C C . SER A 1 178 ? -9.801 -4.273 38.944 1.00 92.69 178 SER A C 1
ATOM 1480 O O . SER A 1 178 ? -8.757 -4.757 39.381 1.00 92.69 178 SER A O 1
ATOM 1482 N N . ARG A 1 179 ? -10.834 -4.017 39.756 1.00 93.94 179 ARG A N 1
ATOM 1483 C CA . ARG A 1 179 ? -10.820 -4.294 41.201 1.00 93.94 179 ARG A CA 1
ATOM 1484 C C . ARG A 1 179 ? -10.580 -5.780 41.487 1.00 93.94 179 ARG A C 1
ATOM 1486 O O . ARG A 1 179 ? -9.712 -6.125 42.292 1.00 93.94 179 ARG A O 1
ATOM 1493 N N . LEU A 1 180 ? -11.322 -6.660 40.810 1.00 93.75 180 LEU A N 1
ATOM 1494 C CA . LEU A 1 180 ? -11.192 -8.114 40.948 1.00 93.75 180 LEU A CA 1
ATOM 1495 C C . LEU A 1 180 ? -9.828 -8.615 40.453 1.00 93.75 180 LEU A C 1
ATOM 1497 O O . LEU A 1 180 ? -9.188 -9.419 41.133 1.00 93.75 180 LEU A O 1
ATOM 1501 N N . ASN A 1 181 ? -9.347 -8.113 39.312 1.00 94.00 181 ASN A N 1
ATOM 1502 C CA . ASN A 1 181 ? -8.032 -8.464 38.774 1.00 94.00 181 ASN A CA 1
ATOM 1503 C C . ASN A 1 181 ? -6.896 -8.004 39.691 1.00 94.00 181 ASN A C 1
ATOM 1505 O O . ASN A 1 181 ? -5.967 -8.771 39.933 1.00 94.00 181 ASN A O 1
ATOM 1509 N N . SER A 1 182 ? -6.986 -6.799 40.261 1.00 95.25 182 SER A N 1
ATOM 1510 C CA . SER A 1 182 ? -6.014 -6.304 41.240 1.00 95.25 182 SER A CA 1
ATOM 1511 C C . SER A 1 182 ? -5.926 -7.234 42.454 1.00 95.25 182 SER A C 1
ATOM 1513 O O . SER A 1 182 ? -4.833 -7.671 42.818 1.00 95.25 182 SER A O 1
ATOM 1515 N N . ALA A 1 183 ? -7.068 -7.624 43.034 1.00 95.19 183 ALA A N 1
ATOM 1516 C CA . ALA A 1 183 ? -7.108 -8.565 44.155 1.00 95.19 183 ALA A CA 1
ATOM 1517 C C . ALA A 1 183 ? -6.532 -9.943 43.783 1.00 95.19 183 ALA A C 1
ATOM 1519 O O . ALA A 1 183 ? -5.741 -10.514 44.536 1.00 95.19 183 ALA A O 1
ATOM 1520 N N . LYS A 1 184 ? -6.873 -10.452 42.594 1.00 96.12 184 LYS A N 1
ATOM 1521 C CA . LYS A 1 184 ? -6.343 -11.713 42.066 1.00 96.12 184 LYS A CA 1
ATOM 1522 C C . LYS A 1 184 ? -4.823 -11.669 41.902 1.00 96.12 184 LYS A C 1
ATOM 1524 O O . LYS A 1 184 ? -4.146 -12.609 42.310 1.00 96.12 184 LYS A O 1
ATOM 1529 N N . TYR A 1 185 ? -4.271 -10.594 41.342 1.00 96.44 185 TYR A N 1
ATOM 1530 C CA . TYR A 1 185 ? -2.824 -10.454 41.180 1.00 96.44 185 TYR A CA 1
ATOM 1531 C C . TYR A 1 185 ? -2.097 -10.335 42.524 1.00 96.44 185 TYR A C 1
ATOM 1533 O O . TYR A 1 185 ? -1.012 -10.895 42.657 1.00 96.44 185 TYR A O 1
ATOM 1541 N N . LYS A 1 186 ? -2.697 -9.708 43.547 1.00 95.31 186 LYS A N 1
ATOM 1542 C CA . LYS A 1 186 ? -2.141 -9.729 44.916 1.00 95.31 186 LYS A CA 1
ATOM 1543 C C . LYS A 1 186 ? -2.053 -11.153 45.469 1.00 95.31 186 LYS A C 1
ATOM 1545 O O . LYS A 1 186 ? -0.977 -11.573 45.875 1.00 95.31 186 LYS A O 1
ATOM 1550 N N . GLN A 1 187 ? -3.128 -11.935 45.363 1.00 95.19 187 GLN A N 1
ATOM 1551 C CA . GLN A 1 187 ? -3.131 -13.345 45.790 1.00 95.19 187 GLN A CA 1
ATOM 1552 C C . GLN A 1 187 ? -2.101 -14.199 45.025 1.00 95.19 187 GLN A C 1
ATOM 1554 O O . GLN A 1 187 ? -1.451 -15.079 45.592 1.00 95.19 187 GLN A O 1
ATOM 1559 N N . GLN A 1 188 ? -1.921 -13.937 43.727 1.00 94.81 188 GLN A N 1
ATOM 1560 C CA . GLN A 1 188 ? -0.896 -14.602 42.915 1.00 94.81 188 GLN A CA 1
ATOM 1561 C C . GLN A 1 188 ? 0.527 -14.184 43.306 1.00 94.81 188 GLN A C 1
ATOM 1563 O O . GLN A 1 188 ? 1.440 -15.004 43.237 1.00 94.81 188 GLN A O 1
ATOM 1568 N N . ALA A 1 189 ? 0.731 -12.938 43.740 1.00 95.06 189 ALA A N 1
ATOM 1569 C CA . ALA A 1 189 ? 2.012 -12.478 44.268 1.00 95.06 189 ALA A CA 1
ATOM 1570 C C . ALA A 1 189 ? 2.367 -13.168 45.595 1.00 95.06 189 ALA A C 1
ATOM 1572 O O . ALA A 1 189 ? 3.526 -13.531 45.792 1.00 95.06 189 ALA A O 1
ATOM 1573 N N . ASP A 1 190 ? 1.379 -13.393 46.466 1.00 94.25 190 ASP A N 1
ATOM 1574 C CA . ASP A 1 190 ? 1.563 -14.065 47.762 1.00 94.25 190 ASP A CA 1
ATOM 1575 C C . ASP A 1 190 ? 1.958 -15.542 47.612 1.00 94.25 190 ASP A C 1
ATOM 1577 O O . ASP A 1 190 ? 2.671 -16.092 48.448 1.00 94.25 190 ASP A O 1
ATOM 1581 N N . THR A 1 191 ? 1.533 -16.175 46.517 1.00 94.19 191 THR A N 1
ATOM 1582 C CA . THR A 1 191 ? 1.793 -17.592 46.203 1.00 94.19 191 THR A CA 1
ATOM 1583 C C . THR A 1 191 ? 2.891 -17.792 45.150 1.00 94.19 191 THR A C 1
ATOM 1585 O O . THR A 1 191 ? 3.121 -18.911 44.685 1.00 94.19 191 THR A O 1
ATOM 1588 N N . ALA A 1 192 ? 3.586 -16.723 44.751 1.00 92.12 192 ALA A N 1
ATOM 1589 C CA . ALA A 1 192 ? 4.587 -16.776 43.694 1.00 92.12 192 ALA A CA 1
ATOM 1590 C C . ALA A 1 192 ? 5.842 -17.560 44.118 1.00 92.12 192 ALA A C 1
ATOM 1592 O O . ALA A 1 192 ? 6.448 -17.292 45.151 1.00 92.12 192 ALA A O 1
ATOM 1593 N N . SER A 1 193 ? 6.286 -18.482 43.259 1.00 91.94 193 SER A N 1
ATOM 1594 C CA . SER A 1 193 ? 7.457 -19.337 43.504 1.00 91.94 193 SER A CA 1
ATOM 1595 C C . SER A 1 193 ? 8.811 -18.646 43.292 1.00 91.94 193 SER A C 1
ATOM 1597 O O . SER A 1 193 ? 9.842 -19.228 43.611 1.00 91.94 193 SER A O 1
ATOM 1599 N N . THR A 1 194 ? 8.835 -17.449 42.695 1.00 94.88 194 THR A N 1
ATOM 1600 C CA . THR A 1 194 ? 10.060 -16.675 42.436 1.00 94.88 194 THR A CA 1
ATOM 1601 C C . THR A 1 194 ? 9.834 -15.184 42.675 1.00 94.88 194 THR A C 1
ATOM 1603 O O . THR A 1 194 ? 8.744 -14.662 42.419 1.00 94.88 194 THR A O 1
ATOM 1606 N N . ASP A 1 195 ? 10.886 -14.475 43.090 1.00 93.81 195 ASP A N 1
ATOM 1607 C CA . ASP A 1 195 ? 10.840 -13.026 43.328 1.00 93.81 195 ASP A CA 1
ATOM 1608 C C . ASP A 1 195 ? 10.511 -12.223 42.064 1.00 93.81 195 ASP A C 1
ATOM 1610 O O . ASP A 1 195 ? 9.812 -11.211 42.126 1.00 93.81 195 ASP A O 1
ATOM 1614 N N . GLU A 1 196 ? 10.971 -12.679 40.898 1.00 94.75 196 GLU A N 1
ATOM 1615 C CA . GLU A 1 196 ? 10.639 -12.054 39.614 1.00 94.75 196 GLU A CA 1
ATOM 1616 C C . GLU A 1 196 ? 9.137 -12.125 39.318 1.00 94.75 196 GLU A C 1
ATOM 1618 O O . GLU A 1 196 ? 8.528 -11.118 38.950 1.00 94.75 196 GLU A O 1
ATOM 1623 N N . ARG A 1 197 ? 8.510 -13.292 39.536 1.00 92.88 197 ARG A N 1
ATOM 1624 C CA . ARG A 1 197 ? 7.060 -13.460 39.361 1.00 92.88 197 ARG A CA 1
ATOM 1625 C C . ARG A 1 197 ? 6.282 -12.639 40.378 1.00 92.88 197 ARG A C 1
ATOM 1627 O O . ARG A 1 197 ? 5.316 -11.980 40.002 1.00 92.88 197 ARG A O 1
ATOM 1634 N N . LYS A 1 198 ? 6.738 -12.609 41.633 1.00 96.06 198 LYS A N 1
ATOM 1635 C CA . LYS A 1 198 ? 6.148 -11.769 42.680 1.00 96.06 198 LYS A CA 1
ATOM 1636 C C . LYS A 1 198 ? 6.135 -10.295 42.271 1.00 96.06 198 LYS A C 1
ATOM 1638 O O . LYS A 1 198 ? 5.082 -9.664 42.301 1.00 96.06 198 LYS A O 1
ATOM 1643 N N . LYS A 1 199 ? 7.271 -9.758 41.809 1.00 96.12 199 LYS A N 1
ATOM 1644 C CA . LYS A 1 199 ? 7.372 -8.372 41.311 1.00 96.12 199 LYS A CA 1
ATOM 1645 C C . LYS A 1 199 ? 6.455 -8.114 40.111 1.00 96.12 199 LYS A C 1
ATOM 1647 O O . LYS A 1 199 ? 5.809 -7.070 40.057 1.00 96.12 199 LYS A O 1
ATOM 1652 N N . ALA A 1 200 ? 6.362 -9.052 39.167 1.00 95.88 200 ALA A N 1
ATOM 1653 C CA . ALA A 1 200 ? 5.486 -8.919 38.002 1.00 95.88 200 ALA A CA 1
ATOM 1654 C C . ALA A 1 200 ? 3.993 -8.877 38.380 1.00 95.88 200 ALA A C 1
ATOM 1656 O O . ALA A 1 200 ? 3.242 -8.058 37.839 1.00 95.88 200 ALA A O 1
ATOM 1657 N N . TYR A 1 201 ? 3.562 -9.716 39.326 1.00 96.69 201 TYR A N 1
ATOM 1658 C CA . TYR A 1 201 ? 2.186 -9.712 39.824 1.00 96.69 201 TYR A CA 1
ATOM 1659 C C . TYR A 1 201 ? 1.857 -8.448 40.619 1.00 96.69 201 TYR A C 1
ATOM 1661 O O . TYR A 1 201 ? 0.806 -7.858 40.387 1.00 96.69 201 TYR A O 1
ATOM 1669 N N . LEU A 1 202 ? 2.769 -7.970 41.471 1.00 96.81 202 LEU A N 1
ATOM 1670 C CA . LEU A 1 202 ? 2.585 -6.702 42.187 1.00 96.81 202 LEU A CA 1
ATOM 1671 C C . LEU A 1 202 ? 2.432 -5.523 41.219 1.00 96.81 202 LEU A C 1
ATOM 1673 O O . LEU A 1 202 ? 1.462 -4.779 41.322 1.00 96.81 202 LEU A O 1
ATOM 1677 N N . LYS A 1 203 ? 3.295 -5.427 40.199 1.00 97.06 203 LYS A N 1
ATOM 1678 C CA . LYS A 1 203 ? 3.180 -4.399 39.152 1.00 97.06 203 LYS A CA 1
ATOM 1679 C C . LYS A 1 203 ? 1.854 -4.484 38.386 1.00 97.06 203 LYS A C 1
ATOM 1681 O O . LYS A 1 203 ? 1.268 -3.466 38.028 1.00 97.06 203 LYS A O 1
ATOM 1686 N N . SER A 1 204 ? 1.379 -5.700 38.109 1.00 95.88 204 SER A N 1
ATOM 1687 C CA . SER A 1 204 ? 0.089 -5.907 37.438 1.00 95.88 204 SER A CA 1
ATOM 1688 C C . SER A 1 204 ? -1.080 -5.496 38.336 1.00 95.88 204 SER A C 1
ATOM 1690 O O . SER A 1 204 ? -2.018 -4.870 37.857 1.00 95.88 204 SER A O 1
ATOM 1692 N N . SER A 1 205 ? -1.003 -5.775 39.641 1.00 96.19 205 SER A N 1
ATOM 1693 C CA . SER A 1 205 ? -1.990 -5.308 40.619 1.00 96.19 205 SER A CA 1
ATOM 1694 C C . SER A 1 205 ? -2.027 -3.785 40.728 1.00 96.19 205 SER A C 1
ATOM 1696 O O . SER A 1 205 ? -3.117 -3.219 40.744 1.00 96.19 205 SER A O 1
ATOM 1698 N N . GLU A 1 206 ? -0.870 -3.121 40.774 1.00 96.81 206 GLU A N 1
ATOM 1699 C CA . GLU A 1 206 ? -0.783 -1.656 40.806 1.00 96.81 206 GLU A CA 1
ATOM 1700 C C . GLU A 1 206 ? -1.453 -1.040 39.577 1.00 96.81 206 GLU A C 1
ATOM 1702 O O . GLU A 1 206 ? -2.318 -0.179 39.717 1.00 96.81 206 GLU A O 1
ATOM 1707 N N . LYS A 1 207 ? -1.144 -1.553 38.381 1.00 96.75 207 LYS A N 1
ATOM 1708 C CA . LYS A 1 207 ? -1.775 -1.096 37.139 1.00 96.75 207 LYS A CA 1
ATOM 1709 C C . LYS A 1 207 ? -3.297 -1.280 37.150 1.00 96.75 207 LYS A C 1
ATOM 1711 O O . LYS A 1 207 ? -4.024 -0.380 36.746 1.00 96.75 207 LYS A O 1
ATOM 1716 N N . GLU A 1 208 ? -3.789 -2.430 37.606 1.00 96.19 208 GLU A N 1
ATOM 1717 C CA . GLU A 1 208 ? -5.235 -2.665 37.709 1.00 96.19 208 GLU A CA 1
ATOM 1718 C C . GLU A 1 208 ? -5.888 -1.751 38.756 1.00 96.19 208 GLU A C 1
ATOM 1720 O O . GLU A 1 208 ? -7.016 -1.302 38.570 1.00 96.19 208 GLU A O 1
ATOM 1725 N N . GLN A 1 209 ? -5.183 -1.410 39.837 1.00 95.69 209 GLN A N 1
ATOM 1726 C CA . GLN A 1 209 ? -5.666 -0.417 40.794 1.00 95.69 209 GLN A CA 1
ATOM 1727 C C . GLN A 1 209 ? -5.760 0.979 40.159 1.00 95.69 209 GLN A C 1
ATOM 1729 O O . GLN A 1 209 ? -6.764 1.664 40.347 1.00 95.69 209 GLN A O 1
ATOM 1734 N N . GLU A 1 210 ? -4.757 1.394 39.381 1.00 97.06 210 GLU A N 1
ATOM 1735 C CA . GLU A 1 210 ? -4.791 2.655 38.627 1.00 97.06 210 GLU A CA 1
ATOM 1736 C C . GLU A 1 210 ? -5.958 2.693 37.628 1.00 97.06 210 GLU A C 1
ATOM 1738 O O . GLU A 1 210 ? -6.673 3.696 37.537 1.00 97.06 210 GLU A O 1
ATOM 1743 N N . ASP A 1 211 ? -6.185 1.598 36.895 1.00 95.44 211 ASP A N 1
ATOM 1744 C CA . ASP A 1 211 ? -7.304 1.487 35.959 1.00 95.44 211 ASP A CA 1
ATOM 1745 C C . ASP A 1 211 ? -8.661 1.524 36.690 1.00 95.44 211 ASP A C 1
ATOM 1747 O O . ASP A 1 211 ? -9.572 2.215 36.225 1.00 95.44 211 ASP A O 1
ATOM 1751 N N . TYR A 1 212 ? -8.795 0.889 37.864 1.00 95.00 212 TYR A N 1
ATOM 1752 C CA . TYR A 1 212 ? -9.990 1.007 38.713 1.00 95.00 212 TYR A CA 1
ATOM 1753 C C . TYR A 1 212 ? -10.291 2.468 39.081 1.00 95.00 212 TYR A C 1
ATOM 1755 O O . TYR A 1 212 ? -11.399 2.942 38.815 1.00 95.00 212 TYR A O 1
ATOM 1763 N N . GLU A 1 213 ? -9.316 3.206 39.625 1.00 96.19 213 GLU A N 1
ATOM 1764 C CA . GLU A 1 213 ? -9.513 4.614 40.013 1.00 96.19 213 GLU A CA 1
ATOM 1765 C C . GLU A 1 213 ? -9.882 5.483 38.803 1.00 96.19 213 GLU A C 1
ATOM 1767 O O . GLU A 1 213 ? -10.774 6.333 38.862 1.00 96.19 213 GLU A O 1
ATOM 1772 N N . LYS A 1 214 ? -9.246 5.230 37.656 1.00 97.00 214 LYS A N 1
ATOM 1773 C CA . LYS A 1 214 ? -9.539 5.915 36.395 1.00 97.00 214 LYS A CA 1
ATOM 1774 C C . LYS A 1 214 ? -10.969 5.667 35.913 1.00 97.00 214 LYS A C 1
ATOM 1776 O O . LYS A 1 214 ? -11.631 6.619 35.493 1.00 97.00 214 LYS A O 1
ATOM 1781 N N . TYR A 1 215 ? -11.449 4.423 35.923 1.00 93.31 215 TYR A N 1
ATOM 1782 C CA . TYR A 1 215 ? -12.812 4.110 35.482 1.00 93.31 215 TYR A CA 1
ATOM 1783 C C . TYR A 1 215 ? -13.862 4.610 36.470 1.00 93.31 215 TYR A C 1
ATOM 1785 O O . TYR A 1 215 ? -14.876 5.154 36.035 1.00 93.31 215 TYR A O 1
ATOM 1793 N N . LYS A 1 216 ? -13.588 4.530 37.774 1.00 93.06 216 LYS A N 1
ATOM 1794 C CA . LYS A 1 216 ? -14.445 5.110 38.810 1.00 93.06 216 LYS A CA 1
ATOM 1795 C C . LYS A 1 216 ? -14.575 6.628 38.654 1.00 93.06 216 LYS A C 1
ATOM 1797 O O . LYS A 1 216 ? -15.685 7.151 38.632 1.00 93.06 216 LYS A O 1
ATOM 1802 N N . LYS A 1 217 ? -13.466 7.334 38.422 1.00 95.06 217 LYS A N 1
ATOM 1803 C CA . LYS A 1 217 ? -13.491 8.777 38.144 1.00 95.06 217 LYS A CA 1
ATOM 1804 C C . LYS A 1 217 ? -14.302 9.112 36.888 1.00 95.06 217 LYS A C 1
ATOM 1806 O O . LYS A 1 217 ? -15.138 10.009 36.915 1.00 95.06 217 LYS A O 1
ATOM 1811 N N . ARG A 1 218 ? -14.105 8.371 35.789 1.00 93.69 218 ARG A N 1
ATOM 1812 C CA . ARG A 1 218 ? -14.894 8.548 34.551 1.00 93.69 218 ARG A CA 1
ATOM 1813 C C . ARG A 1 218 ? -16.382 8.311 34.776 1.00 93.69 218 ARG A C 1
ATOM 1815 O O . ARG A 1 218 ? -17.202 9.025 34.204 1.00 93.69 218 ARG A O 1
ATOM 1822 N N . PHE A 1 219 ? -16.719 7.319 35.593 1.00 91.38 219 PHE A N 1
ATOM 1823 C CA . PHE A 1 219 ? -18.088 7.045 35.994 1.00 91.38 219 PHE A CA 1
ATOM 1824 C C . PHE A 1 219 ? -18.700 8.248 36.720 1.00 91.38 219 PHE A C 1
ATOM 1826 O O . PHE A 1 219 ? -19.750 8.730 36.304 1.00 91.38 219 PHE A O 1
ATOM 1833 N N . GLU A 1 220 ? -18.027 8.777 37.743 1.00 90.12 220 GLU A N 1
ATOM 1834 C CA . GLU A 1 220 ? -18.499 9.923 38.533 1.00 90.12 220 GLU A CA 1
ATOM 1835 C C . GLU A 1 220 ? -18.662 11.1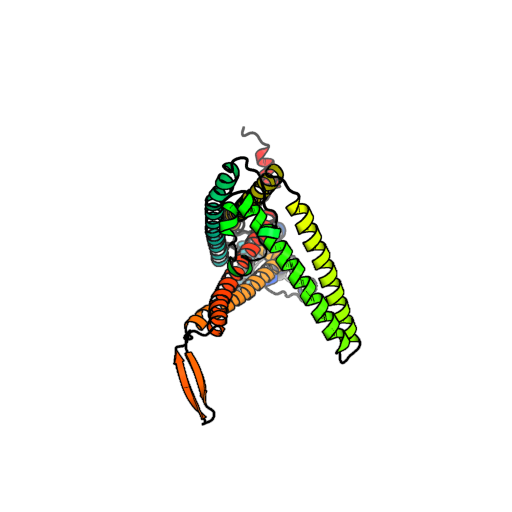86 37.668 1.00 90.12 220 GLU A C 1
ATOM 1837 O O . GLU A 1 220 ? -19.721 11.821 37.671 1.00 90.12 220 GLU A O 1
ATOM 1842 N N . GLU A 1 221 ? -17.657 11.507 36.847 1.00 91.69 221 GLU A N 1
ATOM 1843 C CA . GLU A 1 221 ? -17.686 12.644 35.917 1.00 91.69 221 GLU A CA 1
ATOM 1844 C C . GLU A 1 221 ? -18.824 12.538 34.894 1.00 91.69 221 GLU A C 1
ATOM 1846 O O . GLU A 1 221 ? -19.427 13.544 34.511 1.00 91.69 221 GLU A O 1
ATOM 1851 N N . PHE A 1 222 ? -19.114 11.327 34.414 1.00 90.31 222 PHE A N 1
ATOM 1852 C CA . PHE A 1 222 ? -20.169 11.091 33.436 1.00 90.31 222 PHE A CA 1
ATOM 1853 C C . PHE A 1 222 ? -21.561 11.046 34.082 1.00 90.31 222 PHE A C 1
ATOM 1855 O O . PHE A 1 222 ? -22.528 11.547 33.503 1.00 90.31 222 PHE A O 1
ATOM 1862 N N . ALA A 1 223 ? -21.668 10.526 35.307 1.00 87.69 223 ALA A N 1
ATOM 1863 C CA . ALA A 1 223 ? -22.897 10.523 36.096 1.00 87.69 223 ALA A CA 1
ATOM 1864 C C . ALA A 1 223 ? -23.386 11.950 36.384 1.00 87.69 223 ALA A C 1
ATOM 1866 O O . ALA A 1 223 ? -24.591 12.205 36.324 1.00 87.69 223 ALA A O 1
ATOM 1867 N N . ALA A 1 224 ? -22.462 12.891 36.593 1.00 89.00 224 ALA A N 1
ATOM 1868 C CA . ALA A 1 224 ? -22.764 14.303 36.821 1.00 89.00 224 ALA A CA 1
ATOM 1869 C C . ALA A 1 224 ? -23.252 15.068 35.571 1.00 89.00 224 ALA A C 1
ATOM 1871 O O . ALA A 1 224 ? -23.733 16.193 35.698 1.00 89.00 224 ALA A O 1
ATOM 1872 N N . LYS A 1 225 ? -23.148 14.499 34.359 1.00 89.38 225 LYS A N 1
ATOM 1873 C CA . LYS A 1 225 ? -23.551 15.192 33.122 1.00 89.38 225 LYS A CA 1
ATOM 1874 C C . LYS A 1 225 ? -25.067 15.337 33.012 1.00 89.38 225 LYS A C 1
ATOM 1876 O O . LYS A 1 225 ? -25.811 14.372 33.209 1.00 89.38 225 LYS A O 1
ATOM 1881 N N . ASP A 1 226 ? -25.505 16.531 32.636 1.00 90.19 226 ASP A N 1
ATOM 1882 C CA . ASP A 1 226 ? -26.894 16.834 32.311 1.00 90.19 226 ASP A CA 1
ATOM 1883 C C . ASP A 1 226 ? -27.244 16.433 30.866 1.00 90.19 226 ASP A C 1
ATOM 1885 O O . ASP A 1 226 ? -26.400 15.974 30.090 1.00 90.19 226 ASP A O 1
ATOM 1889 N N . PHE A 1 227 ? -28.506 16.625 30.482 1.00 90.25 227 PHE A N 1
ATOM 1890 C CA . PHE A 1 227 ? -28.980 16.337 29.130 1.00 90.25 227 PHE A CA 1
ATOM 1891 C C . PHE A 1 227 ? -28.153 17.034 28.041 1.00 90.25 227 PHE A C 1
ATOM 1893 O O . PHE A 1 227 ? -27.849 16.416 27.020 1.00 90.25 227 PHE A O 1
ATOM 1900 N N . LYS A 1 228 ? -27.784 18.308 28.240 1.00 92.31 228 LYS A N 1
ATOM 1901 C CA . LYS A 1 228 ? -27.050 19.086 27.235 1.00 92.31 228 LYS A CA 1
ATOM 1902 C C . LYS A 1 228 ? -25.673 18.472 26.994 1.00 92.31 228 LYS A C 1
ATOM 1904 O O . LYS A 1 228 ? -25.334 18.194 25.846 1.00 92.31 228 LYS A O 1
ATOM 1909 N N . ALA A 1 229 ? -24.930 18.198 28.064 1.00 92.94 229 ALA A N 1
ATOM 1910 C CA . ALA A 1 229 ? -23.611 17.584 27.986 1.00 92.94 229 ALA A CA 1
ATOM 1911 C C . ALA A 1 229 ? -23.665 16.152 27.424 1.00 92.94 229 ALA A C 1
ATOM 1913 O O . ALA A 1 229 ? -22.782 15.756 26.663 1.00 92.94 229 ALA A O 1
ATOM 1914 N N . VAL A 1 230 ? -24.701 15.372 27.760 1.00 92.69 230 VAL A N 1
ATOM 1915 C CA . VAL A 1 230 ? -24.905 14.022 27.204 1.00 92.69 230 VAL A CA 1
ATOM 1916 C C . VAL A 1 230 ? -25.202 14.078 25.704 1.00 92.69 230 VAL A C 1
ATOM 1918 O O . VAL A 1 230 ? -24.594 13.332 24.938 1.00 92.69 230 VAL A O 1
ATOM 1921 N N . LYS A 1 231 ? -26.098 14.971 25.267 1.00 93.94 231 LYS A N 1
ATOM 1922 C CA . LYS A 1 231 ? -26.446 15.135 23.849 1.00 93.94 231 LYS A CA 1
ATOM 1923 C C . LYS A 1 231 ? -25.250 15.615 23.028 1.00 93.94 231 LYS A C 1
ATOM 1925 O O . LYS A 1 231 ? -25.006 15.076 21.955 1.00 93.94 231 LYS A O 1
ATOM 1930 N N . GLU A 1 232 ? -24.482 16.578 23.534 1.00 95.06 232 GLU A N 1
ATOM 1931 C CA . GLU A 1 232 ? -23.266 17.066 22.871 1.00 95.06 232 GLU A CA 1
ATOM 1932 C C . GLU A 1 232 ? -22.235 15.946 22.675 1.00 95.06 232 GLU A C 1
ATOM 1934 O O . GLU A 1 232 ? -21.682 15.788 21.586 1.00 95.06 232 GLU A O 1
ATOM 1939 N N . LEU A 1 233 ? -22.022 15.116 23.700 1.00 94.56 233 LEU A N 1
ATOM 1940 C CA . LEU A 1 233 ? -21.088 13.997 23.617 1.00 94.56 233 LEU A CA 1
ATOM 1941 C C . LEU A 1 233 ? -21.582 12.907 22.653 1.00 94.56 233 LEU A C 1
ATOM 1943 O O . LEU A 1 233 ? -20.798 12.405 21.855 1.00 94.56 233 LEU A O 1
ATOM 1947 N N . ALA A 1 234 ? -22.881 12.598 22.654 1.00 94.12 234 ALA A N 1
ATOM 1948 C CA . ALA A 1 234 ? -23.476 11.664 21.697 1.00 94.12 234 ALA A CA 1
ATOM 1949 C C . ALA A 1 234 ? -23.371 12.154 20.243 1.00 94.12 234 ALA A C 1
ATOM 1951 O O . ALA A 1 234 ? -23.072 11.362 19.345 1.00 94.12 234 ALA A O 1
ATOM 1952 N N . LEU A 1 235 ? -23.566 13.455 20.001 1.00 95.94 235 LEU A N 1
ATOM 1953 C CA . LEU A 1 235 ? -23.362 14.060 18.682 1.00 95.94 235 LEU A CA 1
ATOM 1954 C C . LEU A 1 235 ? -21.898 13.973 18.261 1.00 95.94 235 LEU A C 1
ATOM 1956 O O . LEU A 1 235 ? -21.614 13.576 17.137 1.00 95.94 235 LEU A O 1
ATOM 1960 N N . LYS A 1 236 ? -20.961 14.271 19.166 1.00 96.44 236 LYS A N 1
ATOM 1961 C CA . LYS A 1 236 ? -19.527 14.148 18.885 1.00 96.44 236 LYS A CA 1
ATOM 1962 C C . LYS A 1 236 ? -19.126 12.711 18.548 1.00 96.44 236 LYS A C 1
ATOM 1964 O O . LYS A 1 236 ? -18.393 12.505 17.585 1.00 96.44 236 LYS A O 1
ATOM 1969 N N . ASP A 1 237 ? -19.612 11.730 19.302 1.00 93.38 237 ASP A N 1
ATOM 1970 C CA . ASP A 1 237 ? -19.281 10.317 19.091 1.00 93.38 237 ASP A CA 1
ATOM 1971 C C . ASP A 1 237 ? -19.853 9.798 17.761 1.00 93.38 237 ASP A C 1
ATOM 1973 O O . ASP A 1 237 ? -19.155 9.136 16.988 1.00 93.38 237 ASP A O 1
ATOM 1977 N N . THR A 1 238 ? -21.116 10.118 17.460 1.00 94.06 238 THR A N 1
ATOM 1978 C CA . THR A 1 238 ? -21.770 9.698 16.208 1.00 94.06 238 THR A CA 1
ATOM 1979 C C . THR A 1 238 ? -21.200 10.421 14.987 1.00 94.06 238 THR A C 1
ATOM 1981 O O . THR A 1 238 ? -20.888 9.769 13.988 1.00 94.06 238 THR A O 1
ATOM 1984 N N . GLN A 1 239 ? -20.980 11.736 15.071 1.00 96.00 239 GLN A N 1
ATOM 1985 C CA . GLN A 1 239 ? -20.376 12.517 13.992 1.00 96.00 239 GLN A CA 1
ATOM 1986 C C . GLN A 1 239 ? -18.911 12.126 13.770 1.00 96.00 239 GLN A C 1
ATOM 1988 O O . GLN A 1 239 ? -18.499 11.943 12.629 1.00 96.00 239 GLN A O 1
ATOM 1993 N N . GLY A 1 240 ? -18.145 11.890 14.838 1.00 94.81 240 GLY A N 1
ATOM 1994 C CA . GLY A 1 240 ? -16.760 11.427 14.742 1.00 94.81 240 GLY A CA 1
ATOM 1995 C C . GLY A 1 240 ? -16.632 10.080 14.023 1.00 94.81 240 GLY A C 1
ATOM 1996 O O . GLY A 1 240 ? -15.703 9.885 13.237 1.00 94.81 240 GLY A O 1
ATOM 1997 N N . ALA A 1 241 ? -17.589 9.166 14.219 1.00 92.50 241 ALA A N 1
ATOM 1998 C CA . ALA A 1 241 ? -17.641 7.913 13.466 1.00 92.50 241 ALA A CA 1
ATOM 1999 C C . ALA A 1 241 ? -17.904 8.148 11.966 1.00 92.50 241 ALA A C 1
ATOM 2001 O O . ALA A 1 241 ? -17.220 7.560 11.125 1.00 92.50 241 ALA A O 1
ATOM 2002 N N . VAL A 1 242 ? -18.848 9.033 11.625 1.00 95.38 242 VAL A N 1
ATOM 2003 C CA . VAL A 1 242 ? -19.140 9.420 10.232 1.00 95.38 242 VAL A CA 1
ATOM 2004 C C . VAL A 1 242 ? -17.926 10.082 9.576 1.00 95.38 242 VAL A C 1
ATOM 2006 O O . VAL A 1 242 ? -17.568 9.730 8.451 1.00 95.38 242 VAL A O 1
ATOM 2009 N N . ASP A 1 243 ? -17.277 11.015 10.266 1.00 95.69 243 ASP A N 1
ATOM 2010 C CA . ASP A 1 243 ? -16.131 11.761 9.746 1.00 95.69 243 ASP A CA 1
ATOM 2011 C C . ASP A 1 243 ? -14.923 10.853 9.528 1.00 95.69 243 ASP A C 1
ATOM 2013 O O . ASP A 1 243 ? -14.248 10.965 8.506 1.00 95.69 243 ASP A O 1
ATOM 2017 N N . SER A 1 244 ? -14.693 9.895 10.430 1.00 93.12 244 SER A N 1
ATOM 2018 C CA . SER A 1 244 ? -13.667 8.862 10.260 1.00 93.12 244 SER A CA 1
ATOM 2019 C C . SER A 1 244 ? -13.906 8.030 8.992 1.00 93.12 244 SER A C 1
ATOM 2021 O O . SER A 1 244 ? -12.996 7.863 8.176 1.00 93.12 244 SER A O 1
ATOM 2023 N N . MET A 1 245 ? -15.147 7.585 8.759 1.00 92.94 245 MET A N 1
ATOM 2024 C CA . MET A 1 245 ? -15.510 6.830 7.552 1.00 92.94 245 MET A CA 1
ATOM 2025 C C . MET A 1 245 ? -15.385 7.677 6.276 1.00 92.94 245 MET A C 1
ATOM 2027 O O . MET A 1 245 ? -14.829 7.208 5.283 1.00 92.94 245 MET A O 1
ATOM 2031 N N . LYS A 1 246 ? -15.829 8.943 6.295 1.00 94.75 246 LYS A N 1
ATOM 2032 C CA . LYS A 1 246 ? -15.657 9.876 5.164 1.00 94.75 246 LYS A CA 1
ATOM 2033 C C . LYS A 1 246 ? -14.184 10.143 4.870 1.00 94.75 246 LYS A C 1
ATOM 2035 O O . LYS A 1 246 ? -13.782 10.131 3.710 1.00 94.75 246 LYS A O 1
ATOM 2040 N N . SER A 1 247 ? -13.379 10.363 5.907 1.00 94.50 247 SER A N 1
ATOM 2041 C CA . SER A 1 247 ? -11.936 10.571 5.786 1.00 94.50 247 SER A CA 1
ATOM 2042 C C . SER A 1 247 ? -11.258 9.355 5.154 1.00 94.50 247 SER A C 1
ATOM 2044 O O . SER A 1 247 ? -10.574 9.491 4.141 1.00 94.50 247 SER A O 1
ATOM 2046 N N . SER A 1 248 ? -11.546 8.152 5.661 1.00 93.25 248 SER A N 1
ATOM 2047 C CA . SER A 1 248 ? -11.045 6.895 5.096 1.00 93.25 248 SER A CA 1
ATOM 2048 C C . SER A 1 248 ? -11.470 6.704 3.630 1.00 93.25 248 SER A C 1
ATOM 2050 O O . SER A 1 248 ? -10.628 6.406 2.777 1.00 93.25 248 SER A O 1
ATOM 2052 N N . SER A 1 249 ? -12.741 6.967 3.297 1.00 94.19 249 SER A N 1
ATOM 2053 C CA . SER A 1 249 ? -13.234 6.934 1.913 1.00 94.19 249 SER A CA 1
ATOM 2054 C C . SER A 1 249 ? -12.473 7.912 1.009 1.00 94.19 249 SER A C 1
ATOM 2056 O O . SER A 1 249 ? -12.035 7.527 -0.079 1.00 94.19 249 SER A O 1
ATOM 2058 N N . ASN A 1 250 ? -12.241 9.145 1.473 1.00 94.19 250 ASN A N 1
ATOM 2059 C CA . ASN A 1 250 ? -11.491 10.167 0.744 1.00 94.19 250 ASN A CA 1
ATOM 2060 C C . ASN A 1 250 ? -10.026 9.770 0.534 1.00 94.19 250 ASN A C 1
ATOM 2062 O O . ASN A 1 250 ? -9.503 9.939 -0.566 1.00 94.19 250 ASN A O 1
ATOM 2066 N N . THR A 1 251 ? -9.363 9.203 1.547 1.00 95.19 251 THR A N 1
ATOM 2067 C CA . THR A 1 251 ? -7.991 8.694 1.416 1.00 95.19 251 THR A CA 1
ATOM 2068 C C . THR A 1 251 ? -7.915 7.586 0.367 1.00 95.19 251 THR A C 1
ATOM 2070 O O . THR A 1 251 ? -7.054 7.630 -0.513 1.00 95.19 251 THR A O 1
ATOM 2073 N N . LYS A 1 252 ? -8.840 6.620 0.399 1.00 93.69 252 LYS A N 1
ATOM 2074 C CA . LYS A 1 252 ? -8.916 5.539 -0.600 1.00 93.69 252 LYS A CA 1
ATOM 2075 C C . LYS A 1 252 ? -9.175 6.094 -2.004 1.00 93.69 252 LYS A C 1
ATOM 2077 O O . LYS A 1 252 ? -8.513 5.688 -2.957 1.00 93.69 252 LYS A O 1
ATOM 2082 N N . ARG A 1 253 ? -10.062 7.085 -2.134 1.00 94.25 253 ARG A N 1
ATOM 2083 C CA . ARG A 1 253 ? -10.334 7.775 -3.402 1.00 94.25 253 ARG A CA 1
ATOM 2084 C C . ARG A 1 253 ? -9.110 8.523 -3.932 1.00 94.25 253 ARG A C 1
ATOM 2086 O O . ARG A 1 253 ? -8.850 8.474 -5.131 1.00 94.25 253 ARG A O 1
ATOM 2093 N N . ALA A 1 254 ? -8.341 9.178 -3.063 1.00 95.12 254 ALA A N 1
ATOM 2094 C CA . ALA A 1 254 ? -7.102 9.851 -3.444 1.00 95.12 254 ALA A CA 1
ATOM 2095 C C . ALA A 1 254 ? -6.065 8.855 -3.989 1.00 95.12 254 ALA A C 1
ATOM 2097 O O . ALA A 1 254 ? -5.483 9.100 -5.045 1.00 95.12 254 ALA A O 1
ATOM 2098 N N . TRP A 1 255 ? -5.897 7.700 -3.335 1.00 95.00 255 TRP A N 1
ATOM 2099 C CA . TRP A 1 255 ? -5.042 6.620 -3.839 1.00 95.00 255 TRP A CA 1
ATOM 2100 C C . TRP A 1 255 ? -5.521 6.067 -5.182 1.00 95.00 255 TRP A C 1
ATOM 2102 O O . TRP A 1 255 ? -4.715 5.877 -6.088 1.00 95.00 255 TRP A O 1
ATOM 2112 N N . MET A 1 256 ? -6.828 5.867 -5.357 1.00 95.25 256 MET A N 1
ATOM 2113 C CA . MET A 1 256 ? -7.397 5.453 -6.641 1.00 95.25 256 MET A CA 1
ATOM 2114 C C . MET A 1 256 ? -7.085 6.466 -7.756 1.00 95.25 256 MET A C 1
ATOM 2116 O O . MET A 1 256 ? -6.613 6.072 -8.821 1.00 95.25 256 MET A O 1
ATOM 2120 N N . ILE A 1 257 ? -7.299 7.764 -7.513 1.00 95.25 257 ILE A N 1
ATOM 2121 C CA . ILE A 1 257 ? -6.990 8.833 -8.480 1.00 95.25 257 ILE A CA 1
ATOM 2122 C C . ILE A 1 257 ? -5.494 8.847 -8.806 1.00 95.25 257 ILE A C 1
ATOM 2124 O O . ILE A 1 257 ? -5.122 8.924 -9.977 1.00 95.25 257 ILE A O 1
ATOM 2128 N N . TYR A 1 258 ? -4.639 8.720 -7.789 1.00 96.38 258 TYR A N 1
ATOM 2129 C CA . TYR A 1 258 ? -3.196 8.614 -7.972 1.00 96.38 258 TYR A CA 1
ATOM 2130 C C . TYR A 1 258 ? -2.827 7.470 -8.926 1.00 96.38 258 TYR A C 1
ATOM 2132 O O . TYR A 1 258 ? -2.061 7.688 -9.862 1.00 96.38 258 TYR A O 1
ATOM 2140 N N . LEU A 1 259 ? -3.407 6.279 -8.751 1.00 95.94 259 LEU A N 1
ATOM 2141 C CA . LEU A 1 259 ? -3.138 5.128 -9.618 1.00 95.94 259 LEU A CA 1
ATOM 2142 C C . LEU A 1 259 ? -3.636 5.336 -11.052 1.00 95.94 259 LEU A C 1
ATOM 2144 O O . LEU A 1 259 ? -2.925 4.996 -11.997 1.00 95.94 259 LEU A O 1
ATOM 2148 N N . ILE A 1 260 ? -4.814 5.943 -11.223 1.00 94.31 260 ILE A N 1
ATOM 2149 C CA . ILE A 1 260 ? -5.366 6.279 -12.545 1.00 94.31 260 ILE A CA 1
ATOM 2150 C C . ILE A 1 260 ? -4.446 7.249 -13.294 1.00 94.31 260 ILE A C 1
ATOM 2152 O O . ILE A 1 260 ? -4.264 7.096 -14.498 1.00 94.31 260 ILE A O 1
ATOM 2156 N N . ILE A 1 261 ? -3.839 8.216 -12.598 1.00 95.69 261 ILE A N 1
ATOM 2157 C CA . ILE A 1 261 ? -2.881 9.167 -13.185 1.00 95.69 261 ILE A CA 1
ATOM 2158 C C . ILE A 1 261 ? -1.513 8.510 -13.418 1.00 95.69 261 ILE A C 1
ATOM 2160 O O . ILE A 1 261 ? -0.850 8.783 -14.420 1.00 95.69 261 ILE A O 1
ATOM 2164 N N . LEU A 1 262 ? -1.079 7.623 -12.521 1.00 96.19 262 LEU A N 1
ATOM 2165 C CA . LEU A 1 262 ? 0.220 6.962 -12.608 1.00 96.19 262 LEU A CA 1
ATOM 2166 C C . LEU A 1 262 ? 0.336 6.069 -13.850 1.00 96.19 262 LEU A C 1
ATOM 2168 O O . LEU A 1 262 ? 1.388 6.054 -14.479 1.00 96.19 262 LEU A O 1
ATOM 2172 N N . ILE A 1 263 ? -0.723 5.345 -14.227 1.00 94.38 263 ILE A N 1
ATOM 2173 C CA . ILE A 1 263 ? -0.717 4.433 -15.386 1.00 94.38 263 ILE A CA 1
ATOM 2174 C C . ILE A 1 263 ? -0.323 5.135 -16.705 1.00 94.38 263 ILE A C 1
ATOM 2176 O O . ILE A 1 263 ? 0.648 4.697 -17.329 1.00 94.38 263 ILE A O 1
ATOM 2180 N N . PRO A 1 264 ? -0.999 6.209 -17.161 1.00 94.88 264 PRO A N 1
ATOM 2181 C CA . PRO A 1 264 ? -0.613 6.902 -18.387 1.00 94.88 264 PRO A CA 1
ATOM 2182 C C . PRO A 1 264 ? 0.764 7.560 -18.264 1.00 94.88 264 PRO A C 1
ATOM 2184 O O . PRO A 1 264 ? 1.550 7.491 -19.209 1.00 94.88 264 PRO A O 1
ATOM 2187 N N . LEU A 1 265 ? 1.108 8.130 -17.101 1.00 94.00 265 LEU A N 1
ATOM 2188 C CA . LEU A 1 265 ? 2.442 8.697 -16.881 1.00 94.00 265 LEU A CA 1
ATOM 2189 C C . LEU A 1 265 ? 3.540 7.640 -17.005 1.00 94.00 265 LEU A C 1
ATOM 2191 O O . LEU A 1 265 ? 4.579 7.911 -17.604 1.00 94.00 265 LEU A O 1
ATOM 2195 N N . TYR A 1 266 ? 3.309 6.431 -16.501 1.00 94.50 266 TYR A N 1
ATOM 2196 C CA . TYR A 1 266 ? 4.235 5.311 -16.623 1.00 94.50 266 TYR A CA 1
ATOM 2197 C C . TYR A 1 266 ? 4.441 4.889 -18.081 1.00 94.50 266 TYR A C 1
ATOM 2199 O O . TYR A 1 266 ? 5.570 4.659 -18.514 1.00 94.50 266 TYR A O 1
ATOM 2207 N N . ILE A 1 267 ? 3.365 4.846 -18.869 1.00 92.06 267 ILE A N 1
ATOM 2208 C CA . ILE A 1 267 ? 3.434 4.495 -20.294 1.00 92.06 267 ILE A CA 1
ATOM 2209 C C . ILE A 1 267 ? 4.227 5.553 -21.071 1.00 92.06 267 ILE A C 1
ATOM 2211 O O . ILE A 1 267 ? 5.109 5.202 -21.856 1.00 92.06 267 ILE A O 1
ATOM 2215 N N . ILE A 1 268 ? 3.946 6.837 -20.829 1.00 90.06 268 ILE A N 1
ATOM 2216 C CA . ILE A 1 268 ? 4.600 7.961 -21.515 1.00 90.06 268 ILE A CA 1
ATOM 2217 C C . ILE A 1 268 ? 6.082 8.064 -21.127 1.00 90.06 268 ILE A C 1
ATOM 2219 O O . ILE A 1 268 ? 6.945 8.272 -21.980 1.00 90.06 268 ILE A O 1
ATOM 2223 N N . SER A 1 269 ? 6.390 7.911 -19.839 1.00 90.00 269 SER A N 1
ATOM 2224 C CA . SER A 1 269 ? 7.763 7.991 -19.327 1.00 90.00 269 SER A CA 1
ATOM 2225 C C . SER A 1 269 ? 8.599 6.747 -19.643 1.00 90.00 269 SER A C 1
ATOM 2227 O O . SER A 1 269 ? 9.819 6.855 -19.747 1.00 90.00 269 SER A O 1
ATOM 2229 N N . GLY A 1 270 ? 7.973 5.593 -19.886 1.00 87.31 270 GLY A N 1
ATOM 2230 C CA . GLY A 1 270 ? 8.611 4.314 -20.213 1.00 87.31 270 GLY A CA 1
ATOM 2231 C C . GLY A 1 270 ? 9.113 4.160 -21.658 1.00 87.31 270 GLY A C 1
ATOM 2232 O O . GLY A 1 270 ? 9.065 3.050 -22.196 1.00 87.31 270 GLY A O 1
ATOM 2233 N N . TYR A 1 271 ? 9.560 5.253 -22.292 1.00 88.25 271 TYR A N 1
ATOM 2234 C CA . TYR A 1 271 ? 10.100 5.281 -23.663 1.00 88.25 271 TYR A CA 1
ATOM 2235 C C . TYR A 1 271 ? 11.500 5.953 -23.769 1.00 88.25 271 TYR A C 1
ATOM 2237 O O . TYR A 1 271 ? 11.679 6.902 -24.543 1.00 88.25 271 TYR A O 1
ATOM 2245 N N . PRO A 1 272 ? 12.512 5.514 -22.986 1.00 87.94 272 PRO A N 1
ATOM 2246 C CA . PRO A 1 272 ? 13.872 6.068 -23.026 1.00 87.94 272 PRO A CA 1
ATOM 2247 C C . PRO A 1 272 ? 14.613 5.771 -24.339 1.00 87.94 272 PRO A C 1
ATOM 2249 O O . PRO A 1 272 ? 14.331 4.786 -25.023 1.00 87.94 272 PRO A O 1
ATOM 2252 N N . ARG A 1 273 ? 15.625 6.589 -24.660 1.00 88.50 273 ARG A N 1
ATOM 2253 C CA . ARG A 1 273 ? 16.645 6.254 -25.674 1.00 88.50 273 ARG A CA 1
ATOM 2254 C C . ARG A 1 273 ? 17.614 5.188 -25.144 1.00 88.50 273 ARG A C 1
ATOM 2256 O O . ARG A 1 273 ? 17.831 5.107 -23.934 1.00 88.50 273 ARG A O 1
ATOM 2263 N N . GLY A 1 274 ? 18.212 4.396 -26.034 1.00 87.25 274 GLY A N 1
ATOM 2264 C CA . GLY A 1 274 ? 19.110 3.291 -25.674 1.00 87.25 274 GLY A CA 1
ATOM 2265 C C . GLY A 1 274 ? 20.272 3.700 -24.764 1.00 87.25 274 GLY A C 1
ATOM 2266 O O . GLY A 1 274 ? 20.504 3.031 -23.760 1.00 87.25 274 GLY A O 1
ATOM 2267 N N . TYR A 1 275 ? 20.915 4.850 -25.001 1.00 87.12 275 TYR A N 1
ATOM 2268 C CA . TYR A 1 275 ? 22.014 5.310 -24.134 1.00 87.12 275 TYR A CA 1
ATOM 2269 C C . TYR A 1 275 ? 21.584 5.590 -22.684 1.00 87.12 275 TYR A C 1
ATOM 2271 O O . TYR A 1 275 ? 22.369 5.413 -21.753 1.00 87.12 275 TYR A O 1
ATOM 2279 N N . ILE A 1 276 ? 20.322 5.983 -22.453 1.00 86.44 276 ILE A N 1
ATOM 2280 C CA . ILE A 1 276 ? 19.782 6.211 -21.100 1.00 86.44 276 ILE A CA 1
ATOM 2281 C C . ILE A 1 276 ? 19.647 4.874 -20.360 1.00 86.44 276 ILE A C 1
ATOM 2283 O O . ILE A 1 276 ? 19.912 4.797 -19.156 1.00 86.44 276 ILE A O 1
ATOM 2287 N N . LEU A 1 277 ? 19.275 3.809 -21.079 1.00 86.00 277 LEU A N 1
ATOM 2288 C CA . LEU A 1 277 ? 19.237 2.450 -20.535 1.00 86.00 277 LEU A CA 1
ATOM 2289 C C . LEU A 1 277 ? 20.634 1.983 -20.146 1.00 86.00 277 LEU A C 1
ATOM 2291 O O . LEU A 1 277 ? 20.820 1.497 -19.029 1.00 86.00 277 LEU A O 1
ATOM 2295 N N . SER A 1 278 ? 21.610 2.193 -21.029 1.00 85.88 278 SER A N 1
ATOM 2296 C CA . SER A 1 278 ? 23.010 1.856 -20.785 1.00 85.88 278 SER A CA 1
ATOM 2297 C C . SER A 1 278 ? 23.537 2.607 -19.566 1.00 85.88 278 SER A C 1
ATOM 2299 O O . SER A 1 278 ? 24.014 1.985 -18.614 1.00 85.88 278 SER A O 1
ATOM 2301 N N . ARG A 1 279 ? 23.359 3.933 -19.508 1.00 86.00 279 ARG A N 1
ATOM 2302 C CA . ARG A 1 279 ? 23.780 4.785 -18.381 1.00 86.00 279 ARG A CA 1
ATOM 2303 C C . ARG A 1 279 ? 23.237 4.305 -17.031 1.00 86.00 279 ARG A C 1
ATOM 2305 O O . ARG A 1 279 ? 23.944 4.356 -16.026 1.00 86.00 279 ARG A O 1
ATOM 2312 N N . HIS A 1 280 ? 22.004 3.796 -16.995 1.00 83.75 280 HIS A N 1
ATOM 2313 C CA . HIS A 1 280 ? 21.326 3.386 -15.761 1.00 83.75 280 HIS A CA 1
ATOM 2314 C C . HIS A 1 280 ? 21.104 1.869 -15.621 1.00 83.75 280 HIS A C 1
ATOM 2316 O O . HIS A 1 280 ? 20.260 1.436 -14.829 1.00 83.75 280 HIS A O 1
ATOM 2322 N N . ARG A 1 281 ? 21.906 1.039 -16.305 1.00 81.06 281 ARG A N 1
ATOM 2323 C CA . ARG A 1 281 ? 21.758 -0.431 -16.316 1.00 81.06 281 ARG A CA 1
ATOM 2324 C C . ARG A 1 281 ? 21.720 -1.084 -14.928 1.00 81.06 281 ARG A C 1
ATOM 2326 O O . ARG A 1 281 ? 20.944 -2.011 -14.702 1.00 81.06 281 ARG A O 1
ATOM 2333 N N . ARG A 1 282 ? 22.491 -0.571 -13.958 1.00 78.44 282 ARG A N 1
ATOM 2334 C CA . ARG A 1 282 ? 22.515 -1.095 -12.573 1.00 78.44 282 ARG A CA 1
ATOM 2335 C C . ARG A 1 282 ? 21.176 -0.915 -11.859 1.00 78.44 282 ARG A C 1
ATOM 2337 O O . ARG A 1 282 ? 20.700 -1.835 -11.201 1.00 78.44 282 ARG A O 1
ATOM 2344 N N . GLN A 1 283 ? 20.549 0.246 -12.029 1.00 79.69 283 GLN A N 1
ATOM 2345 C CA . GLN A 1 283 ? 19.237 0.529 -11.453 1.00 79.69 283 GLN A CA 1
ATOM 2346 C C . GLN A 1 283 ? 18.162 -0.350 -12.098 1.00 79.69 283 GLN A C 1
ATOM 2348 O O . GLN A 1 283 ? 17.338 -0.922 -11.391 1.00 79.69 283 GLN A O 1
ATOM 2353 N N . ALA A 1 284 ? 18.213 -0.528 -13.421 1.00 79.19 284 ALA A N 1
ATOM 2354 C CA . ALA A 1 284 ? 17.309 -1.435 -14.125 1.00 79.19 284 ALA A CA 1
ATOM 2355 C C . ALA A 1 284 ? 17.458 -2.891 -13.644 1.00 79.19 284 ALA A C 1
ATOM 2357 O O . ALA A 1 284 ? 16.457 -3.588 -13.475 1.00 79.19 284 ALA A O 1
ATOM 2358 N N . SER A 1 285 ? 18.688 -3.346 -13.377 1.00 81.25 285 SER A N 1
ATOM 2359 C CA . SER A 1 285 ? 18.956 -4.678 -12.820 1.00 81.25 285 SER A CA 1
ATOM 2360 C C . SER A 1 285 ? 18.346 -4.854 -11.423 1.00 81.25 285 SER A C 1
ATOM 2362 O O . SER A 1 285 ? 17.631 -5.828 -11.182 1.00 81.25 285 SER A O 1
ATOM 2364 N N . LEU A 1 286 ? 18.524 -3.869 -10.534 1.00 84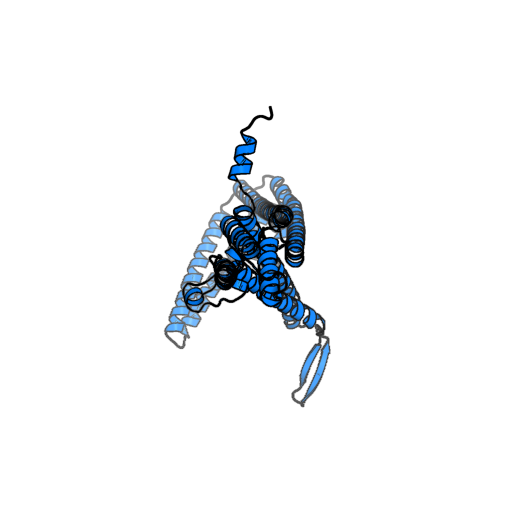.81 286 LEU A N 1
ATOM 2365 C CA . LEU A 1 286 ? 17.935 -3.887 -9.192 1.00 84.81 286 LEU A CA 1
ATOM 2366 C C . LEU A 1 286 ? 16.402 -3.946 -9.243 1.00 84.81 286 LEU A C 1
ATOM 2368 O O . LEU A 1 286 ? 15.801 -4.802 -8.594 1.00 84.81 286 LEU A O 1
ATOM 2372 N N . MET A 1 287 ? 15.765 -3.097 -10.057 1.00 87.44 287 MET A N 1
ATOM 2373 C CA . MET A 1 287 ? 14.301 -3.067 -10.192 1.00 87.44 287 MET A CA 1
ATOM 2374 C C . MET A 1 287 ? 13.745 -4.371 -10.777 1.00 87.44 287 MET A C 1
ATOM 2376 O O . MET A 1 287 ? 12.728 -4.881 -10.307 1.00 87.44 287 MET A O 1
ATOM 2380 N N . ARG A 1 288 ? 14.439 -4.971 -11.755 1.00 86.56 288 ARG A N 1
ATOM 2381 C CA . ARG A 1 288 ? 14.098 -6.306 -12.278 1.00 86.56 288 ARG A CA 1
ATOM 2382 C C . ARG A 1 288 ? 14.216 -7.382 -11.198 1.00 86.56 288 ARG A C 1
ATOM 2384 O O . ARG A 1 288 ? 13.356 -8.259 -11.131 1.00 86.56 288 ARG A O 1
ATOM 2391 N N . GLY A 1 289 ? 15.245 -7.309 -10.352 1.00 88.50 289 GLY A N 1
ATOM 2392 C CA . GLY A 1 289 ? 15.425 -8.202 -9.207 1.00 88.50 289 GLY A CA 1
ATOM 2393 C C . GLY A 1 289 ? 14.273 -8.100 -8.207 1.00 88.50 289 GLY A C 1
ATOM 2394 O O . GLY A 1 289 ? 13.677 -9.121 -7.860 1.00 88.50 289 GLY A O 1
ATOM 2395 N N . LEU A 1 290 ? 13.911 -6.874 -7.815 1.00 90.25 290 LEU A N 1
ATOM 2396 C CA . LEU A 1 290 ? 12.790 -6.601 -6.913 1.00 90.25 290 LEU A CA 1
ATOM 2397 C C . LEU A 1 290 ? 11.469 -7.123 -7.485 1.00 90.25 290 LEU A C 1
ATOM 2399 O O . LEU A 1 290 ? 10.737 -7.824 -6.792 1.00 90.25 290 LEU A O 1
ATOM 2403 N N . GLN A 1 291 ? 11.194 -6.849 -8.762 1.00 92.25 291 GLN A N 1
ATOM 2404 C CA . GLN A 1 291 ? 10.004 -7.360 -9.436 1.00 92.25 291 GLN A CA 1
ATOM 2405 C C . GLN A 1 291 ? 9.961 -8.889 -9.407 1.00 92.25 291 GLN A C 1
ATOM 2407 O O . GLN A 1 291 ? 8.940 -9.472 -9.057 1.00 92.25 291 GLN A O 1
ATOM 2412 N N . LYS A 1 292 ? 11.064 -9.551 -9.776 1.00 93.50 292 LYS A N 1
ATOM 2413 C CA . LYS A 1 292 ? 11.127 -11.013 -9.861 1.00 93.50 292 LYS A CA 1
ATOM 2414 C C . LYS A 1 292 ? 10.873 -11.654 -8.501 1.00 93.50 292 LYS A C 1
ATOM 2416 O O . LYS A 1 292 ? 10.045 -12.553 -8.401 1.00 93.50 292 LYS A O 1
ATOM 2421 N N . TRP A 1 293 ? 11.570 -11.204 -7.461 1.00 92.69 293 TRP A N 1
ATOM 2422 C CA . TRP A 1 293 ? 11.395 -11.747 -6.113 1.00 92.69 293 TRP A CA 1
ATOM 2423 C C . TRP A 1 293 ? 10.027 -11.427 -5.539 1.00 92.69 293 TRP A C 1
ATOM 2425 O O . TRP A 1 293 ? 9.353 -12.310 -5.014 1.00 92.69 293 TRP A O 1
ATOM 2435 N N . GLY A 1 294 ? 9.591 -10.189 -5.710 1.00 90.62 294 GLY A N 1
ATOM 2436 C CA . GLY A 1 294 ? 8.313 -9.736 -5.219 1.00 90.62 294 GLY A CA 1
ATOM 2437 C C . GLY A 1 294 ? 7.122 -10.454 -5.866 1.00 90.62 294 GLY A C 1
ATOM 2438 O O . GLY A 1 294 ? 6.207 -10.883 -5.170 1.00 90.62 294 GLY A O 1
ATOM 2439 N N . PHE A 1 295 ? 7.154 -10.676 -7.183 1.00 94.25 295 PHE A N 1
ATOM 2440 C CA . PHE A 1 295 ? 6.106 -11.427 -7.882 1.00 94.25 295 PHE A CA 1
ATOM 2441 C C . PHE A 1 295 ? 6.136 -12.916 -7.550 1.00 94.25 295 PHE A C 1
ATOM 2443 O O . PHE A 1 295 ? 5.078 -13.525 -7.429 1.00 94.25 295 PHE A O 1
ATOM 2450 N N . ARG A 1 296 ? 7.322 -13.506 -7.348 1.00 93.69 296 ARG A N 1
ATOM 2451 C CA . ARG A 1 296 ? 7.428 -14.886 -6.848 1.00 93.69 296 ARG A CA 1
ATOM 2452 C C . ARG A 1 296 ? 6.802 -15.022 -5.466 1.00 93.69 296 ARG A C 1
ATOM 2454 O O . ARG A 1 296 ? 6.090 -15.989 -5.229 1.00 93.69 296 ARG A O 1
ATOM 2461 N N . LEU A 1 297 ? 7.037 -14.053 -4.584 1.00 93.12 297 LEU A N 1
ATOM 2462 C CA . LEU A 1 297 ? 6.455 -14.040 -3.247 1.00 93.12 297 LEU A CA 1
ATOM 2463 C C . LEU A 1 297 ? 4.928 -13.890 -3.306 1.00 93.12 297 LEU A C 1
ATOM 2465 O O . LEU A 1 297 ? 4.21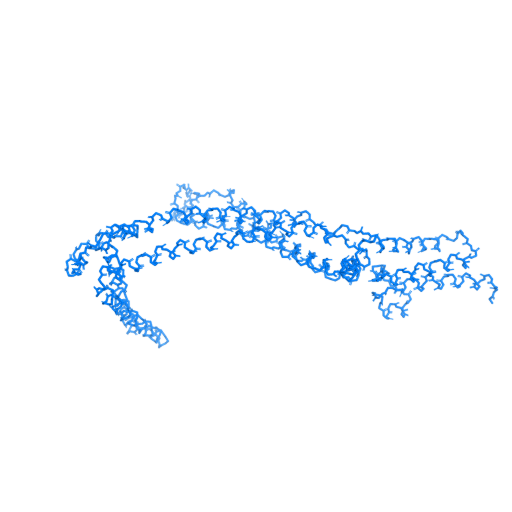6 -14.662 -2.673 1.00 93.12 297 LEU A O 1
ATOM 2469 N N . ALA A 1 298 ? 4.422 -12.961 -4.122 1.00 93.69 298 ALA A N 1
ATOM 2470 C CA . ALA A 1 298 ? 2.987 -12.798 -4.348 1.00 93.69 298 ALA A CA 1
ATOM 2471 C C . ALA A 1 298 ? 2.332 -14.081 -4.883 1.00 93.69 298 ALA A C 1
ATOM 2473 O O . ALA A 1 298 ? 1.323 -14.533 -4.345 1.00 93.69 298 ALA A O 1
ATOM 2474 N N . ALA A 1 299 ? 2.934 -14.688 -5.911 1.00 93.00 299 ALA A N 1
ATOM 2475 C CA . ALA A 1 299 ? 2.449 -15.925 -6.512 1.00 93.00 299 ALA A CA 1
ATOM 2476 C C . ALA A 1 299 ? 2.498 -17.102 -5.530 1.00 93.00 299 ALA A C 1
ATOM 2478 O O . ALA A 1 299 ? 1.588 -17.922 -5.535 1.00 93.00 299 ALA A O 1
ATOM 2479 N N . PHE A 1 300 ? 3.516 -17.171 -4.666 1.00 93.44 300 PHE A N 1
ATOM 2480 C CA . PHE A 1 300 ? 3.588 -18.166 -3.600 1.00 93.44 300 PHE A CA 1
ATOM 2481 C C . PHE A 1 300 ? 2.416 -18.018 -2.626 1.00 93.44 300 PHE A C 1
ATOM 2483 O O . PHE A 1 300 ? 1.664 -18.967 -2.443 1.00 93.44 300 PHE A O 1
ATOM 2490 N N . PHE A 1 301 ? 2.212 -16.831 -2.046 1.00 92.38 301 PHE A N 1
ATOM 2491 C CA . PHE A 1 301 ? 1.131 -16.612 -1.080 1.00 92.38 301 PHE A CA 1
ATOM 2492 C C . PHE A 1 301 ? -0.251 -16.854 -1.693 1.00 92.38 301 PHE A C 1
ATOM 2494 O O . PHE A 1 301 ? -1.073 -17.565 -1.116 1.00 92.38 301 PHE A O 1
ATOM 2501 N N . PHE A 1 302 ? -0.481 -16.329 -2.896 1.00 90.81 302 PHE A N 1
ATOM 2502 C CA . PHE A 1 302 ? -1.739 -16.527 -3.603 1.00 90.81 302 PHE A CA 1
ATOM 2503 C C . PHE A 1 302 ? -1.957 -17.995 -3.998 1.00 90.81 302 PHE A C 1
ATOM 2505 O O . PHE A 1 302 ? -3.027 -18.547 -3.757 1.00 90.81 302 PHE A O 1
ATOM 2512 N N . GLY A 1 303 ? -0.931 -18.648 -4.548 1.00 88.38 303 GLY A N 1
ATOM 2513 C CA . GLY A 1 303 ? -0.983 -20.042 -4.984 1.00 88.38 303 GLY A CA 1
ATOM 2514 C C . GLY A 1 303 ? -1.166 -21.025 -3.831 1.00 88.38 303 GLY A C 1
ATOM 2515 O O . GLY A 1 303 ? -1.965 -21.948 -3.950 1.00 88.38 303 GLY A O 1
ATOM 2516 N N . VAL A 1 304 ? -0.497 -20.809 -2.694 1.00 88.12 304 VAL A N 1
ATOM 2517 C CA . VAL A 1 304 ? -0.708 -21.611 -1.477 1.00 88.12 304 VAL A CA 1
ATOM 2518 C C . VAL A 1 304 ? -2.121 -21.393 -0.936 1.00 88.12 304 VAL A C 1
ATOM 2520 O O . VAL A 1 304 ? -2.794 -22.368 -0.609 1.00 88.12 304 VAL A O 1
ATOM 2523 N N . GLY A 1 305 ? -2.606 -20.147 -0.898 1.00 86.31 305 GLY A N 1
ATOM 2524 C CA . GLY A 1 305 ? -3.981 -19.845 -0.492 1.00 86.31 305 GLY A CA 1
ATOM 2525 C C . GLY A 1 305 ? -5.031 -20.546 -1.365 1.00 86.31 305 GLY A C 1
ATOM 2526 O O . GLY A 1 305 ? -5.975 -21.129 -0.833 1.00 86.31 305 GLY A O 1
ATOM 2527 N N . LEU A 1 306 ? -4.833 -20.565 -2.689 1.00 85.56 306 LEU A N 1
ATOM 2528 C CA . LEU A 1 306 ? -5.679 -21.315 -3.626 1.00 85.56 306 LEU A CA 1
ATOM 2529 C C . LEU A 1 306 ? -5.562 -22.831 -3.441 1.00 85.56 306 LEU A C 1
ATOM 2531 O O . LEU A 1 306 ? -6.578 -23.516 -3.395 1.00 85.56 306 LEU A O 1
ATOM 2535 N N . ALA A 1 307 ? -4.350 -23.369 -3.300 1.00 85.00 307 ALA A N 1
ATOM 2536 C CA . ALA A 1 307 ? -4.145 -24.803 -3.100 1.00 85.00 307 ALA A CA 1
ATOM 2537 C C . ALA A 1 307 ? -4.815 -25.296 -1.808 1.00 85.00 307 ALA A C 1
ATOM 2539 O O . ALA A 1 307 ? -5.372 -26.390 -1.776 1.00 85.00 307 ALA A O 1
ATOM 2540 N N . MET A 1 308 ? -4.838 -24.468 -0.761 1.00 80.25 308 MET A N 1
ATOM 2541 C CA . MET A 1 308 ? -5.567 -24.769 0.469 1.00 80.25 308 MET A CA 1
ATOM 2542 C C . MET A 1 308 ? -7.093 -24.811 0.279 1.00 80.25 308 MET A C 1
ATOM 2544 O O . MET A 1 308 ? -7.775 -25.448 1.076 1.00 80.25 308 MET A O 1
ATOM 2548 N N . GLN A 1 309 ? -7.666 -24.218 -0.775 1.00 73.75 309 GLN A N 1
ATOM 2549 C CA . GLN A 1 309 ? -9.094 -24.410 -1.080 1.00 73.75 309 GLN A CA 1
ATOM 2550 C C . GLN A 1 309 ? -9.424 -25.853 -1.479 1.00 73.75 309 GLN A C 1
ATOM 2552 O O . GLN A 1 309 ? -10.558 -26.281 -1.297 1.00 73.75 309 GLN A O 1
ATOM 2557 N N . LEU A 1 310 ? -8.444 -26.617 -1.971 1.00 76.56 310 LEU A N 1
ATOM 2558 C CA . LEU A 1 310 ? -8.623 -28.029 -2.325 1.00 76.56 310 LEU A CA 1
ATOM 2559 C C . LEU A 1 310 ? -8.652 -28.949 -1.098 1.00 76.56 310 LEU A C 1
ATOM 2561 O O . LEU A 1 310 ? -9.011 -30.120 -1.214 1.00 76.56 310 LEU A O 1
ATOM 2565 N N . LEU A 1 311 ? -8.262 -28.441 0.072 1.00 70.81 311 LEU A N 1
ATOM 2566 C CA . LEU A 1 311 ? -8.324 -29.188 1.318 1.00 70.81 311 LEU A CA 1
ATOM 2567 C C . LEU A 1 311 ? -9.719 -29.018 1.945 1.00 70.81 311 LEU A C 1
ATOM 2569 O O . LEU A 1 311 ? -10.175 -27.880 2.113 1.00 70.81 311 LEU A O 1
ATOM 2573 N N . PRO A 1 312 ? -10.399 -30.129 2.280 1.00 65.56 312 PRO A N 1
ATOM 2574 C CA . PRO A 1 312 ? -11.772 -30.104 2.764 1.00 65.56 312 PRO A CA 1
ATOM 2575 C C . PRO A 1 312 ? -11.872 -29.425 4.135 1.00 65.56 312 PRO A C 1
ATOM 2577 O O . PRO A 1 312 ? -11.096 -29.709 5.046 1.00 65.56 312 PRO A O 1
ATOM 2580 N N . ASP A 1 313 ? -12.851 -28.528 4.259 1.00 63.81 313 ASP A N 1
ATOM 2581 C CA . ASP A 1 313 ? -13.017 -27.593 5.379 1.00 63.81 313 ASP A CA 1
ATOM 2582 C C . ASP A 1 313 ? -13.667 -28.188 6.629 1.00 63.81 313 ASP A C 1
ATOM 2584 O O . ASP A 1 313 ? -13.905 -27.469 7.593 1.00 63.81 313 ASP A O 1
ATOM 2588 N N . ASP A 1 314 ? -13.991 -29.478 6.618 1.00 63.97 314 ASP A N 1
ATOM 2589 C CA . ASP A 1 314 ? -14.836 -30.106 7.627 1.00 63.97 314 ASP A CA 1
ATOM 2590 C C . ASP A 1 314 ? -14.322 -31.461 8.134 1.00 63.97 314 ASP A C 1
ATOM 2592 O O . ASP A 1 314 ? -14.948 -32.035 9.016 1.00 63.97 314 ASP A O 1
ATOM 2596 N N . ILE A 1 315 ? -13.175 -31.970 7.670 1.00 61.81 315 ILE A N 1
ATOM 2597 C CA . ILE A 1 315 ? -12.710 -33.317 8.049 1.00 61.81 315 ILE A CA 1
ATOM 2598 C C . ILE A 1 315 ? -11.872 -33.285 9.333 1.00 61.81 315 ILE A C 1
ATOM 2600 O O . ILE A 1 315 ? -10.691 -32.938 9.318 1.00 61.81 315 ILE A O 1
ATOM 2604 N N . VAL A 1 316 ? -12.460 -33.741 10.441 1.00 63.59 316 VAL A N 1
ATOM 2605 C CA . VAL A 1 316 ? -11.755 -33.996 11.706 1.00 63.59 316 VAL A CA 1
ATOM 2606 C C . VAL A 1 316 ? -11.458 -35.490 11.818 1.00 63.59 316 VAL A C 1
ATOM 2608 O O . VAL A 1 316 ? -12.358 -36.324 11.699 1.00 63.59 316 VAL A O 1
ATOM 2611 N N . LYS A 1 317 ? -10.187 -35.847 12.040 1.00 67.06 317 LYS A N 1
ATOM 2612 C CA . LYS A 1 317 ? -9.757 -37.238 12.235 1.00 67.06 317 LYS A CA 1
ATOM 2613 C C . LYS A 1 317 ? -9.652 -37.546 13.728 1.00 67.06 317 LYS A C 1
ATOM 2615 O O . LYS A 1 317 ? -8.723 -37.099 14.396 1.00 67.06 317 LYS A O 1
ATOM 2620 N N . TYR A 1 318 ? -10.589 -38.333 14.235 1.00 70.50 318 TYR A N 1
ATOM 2621 C CA . TYR A 1 318 ? -10.586 -38.858 15.593 1.00 70.50 318 TYR A CA 1
ATOM 2622 C C . TYR A 1 318 ? -9.737 -40.123 15.651 1.00 70.50 318 TYR A C 1
ATOM 2624 O O . TYR A 1 318 ? -9.908 -41.027 14.835 1.00 70.50 318 TYR A O 1
ATOM 2632 N N . ARG A 1 319 ? -8.809 -40.193 16.611 1.00 72.62 319 ARG A N 1
ATOM 2633 C CA . ARG A 1 319 ? -8.032 -41.402 16.899 1.00 72.62 319 ARG A CA 1
ATOM 2634 C C . ARG A 1 319 ? -8.401 -41.885 18.290 1.00 72.62 319 ARG A C 1
ATOM 2636 O O . ARG A 1 319 ? -8.097 -41.227 19.280 1.00 72.62 319 ARG A O 1
ATOM 2643 N N . TYR A 1 320 ? -9.092 -43.010 18.336 1.00 75.38 320 TYR A N 1
ATOM 2644 C CA . TYR A 1 320 ? -9.565 -43.609 19.571 1.00 75.38 320 TYR A CA 1
ATOM 2645 C C . TYR A 1 320 ? -8.435 -44.405 20.230 1.00 75.38 320 TYR A C 1
ATOM 2647 O O . TYR A 1 320 ? -7.490 -44.851 19.574 1.00 75.38 320 TYR A O 1
ATOM 2655 N N . SER A 1 321 ? -8.523 -44.586 21.546 1.00 72.81 321 SER A N 1
ATOM 2656 C CA . SER A 1 321 ? -7.518 -45.289 22.359 1.00 72.81 321 SER A CA 1
ATOM 2657 C C . SER A 1 321 ? -7.308 -46.755 21.955 1.00 72.81 321 SER A C 1
ATOM 2659 O O . SER A 1 321 ? -6.275 -47.333 22.272 1.00 72.81 321 SER A O 1
ATOM 2661 N N . ASN A 1 322 ? -8.248 -47.339 21.208 1.00 74.94 322 ASN A N 1
ATOM 2662 C CA . ASN A 1 322 ? -8.164 -48.678 20.618 1.00 74.94 322 ASN A CA 1
ATOM 2663 C C . ASN A 1 322 ? -7.434 -48.715 19.255 1.00 74.94 322 ASN A C 1
ATOM 2665 O O . ASN A 1 322 ? -7.410 -49.753 18.601 1.00 74.94 322 ASN A O 1
ATOM 2669 N N . GLY A 1 323 ? -6.875 -47.592 18.794 1.00 75.94 323 GLY A N 1
ATOM 2670 C CA . GLY A 1 323 ? -6.179 -47.484 17.510 1.00 75.94 323 GLY A CA 1
ATOM 2671 C C . GLY A 1 323 ? -7.090 -47.250 16.300 1.00 75.94 323 GLY A C 1
ATOM 2672 O O . GLY A 1 323 ? -6.573 -46.963 15.219 1.00 75.94 323 GLY A O 1
ATOM 2673 N N . TYR A 1 324 ? -8.415 -47.299 16.472 1.00 73.31 324 TYR A N 1
ATOM 2674 C CA . TYR A 1 324 ? -9.384 -46.981 15.425 1.00 73.31 324 TYR A CA 1
ATOM 2675 C C . TYR A 1 324 ? -9.307 -45.496 15.061 1.00 73.31 324 TYR A C 1
ATOM 2677 O O . TYR A 1 324 ? -9.204 -44.628 15.934 1.00 73.31 324 TYR A O 1
ATOM 2685 N N . THR A 1 325 ? -9.361 -45.196 13.764 1.00 78.56 325 THR A N 1
ATOM 2686 C CA . THR A 1 325 ? -9.461 -43.820 13.276 1.00 78.56 325 THR A CA 1
ATOM 2687 C C . THR A 1 325 ? -10.769 -43.614 12.545 1.00 78.56 325 THR A C 1
ATOM 2689 O O . THR A 1 325 ? -11.037 -44.320 11.577 1.00 78.56 325 THR A O 1
ATOM 2692 N N . GLU A 1 326 ? -11.524 -42.605 12.958 1.00 77.75 326 GLU A N 1
ATOM 2693 C CA . GLU A 1 326 ? -12.752 -42.176 12.296 1.00 77.75 326 GLU A CA 1
ATOM 2694 C C . GLU A 1 326 ? -12.566 -40.758 11.761 1.00 77.75 326 GLU A C 1
ATOM 2696 O O . GLU A 1 326 ? -11.956 -39.908 12.408 1.00 77.75 326 GLU A O 1
ATOM 2701 N N . THR A 1 327 ? -13.082 -40.497 10.568 1.00 71.12 327 THR A N 1
ATOM 2702 C CA . THR A 1 327 ? -13.113 -39.164 9.963 1.00 71.12 327 THR A CA 1
ATOM 2703 C C . THR A 1 327 ? -14.544 -38.674 9.945 1.00 71.12 327 THR A C 1
ATOM 2705 O O . THR A 1 327 ? -15.391 -39.302 9.313 1.00 71.12 327 THR A O 1
ATOM 2708 N N . ARG A 1 328 ? -14.810 -37.558 10.625 1.00 69.06 328 ARG A N 1
ATOM 2709 C CA . ARG A 1 328 ? -16.146 -36.963 10.726 1.00 69.06 328 ARG A CA 1
ATOM 2710 C C . ARG A 1 328 ? -16.163 -35.575 10.110 1.00 69.06 328 ARG A C 1
ATOM 2712 O O . ARG A 1 328 ? -15.162 -34.861 10.179 1.00 69.06 328 ARG A O 1
ATOM 2719 N N . ARG A 1 329 ? -17.312 -35.209 9.534 1.00 62.81 329 ARG A N 1
ATOM 2720 C CA . ARG A 1 329 ? -17.614 -33.832 9.140 1.00 62.81 329 ARG A CA 1
ATOM 2721 C C . ARG A 1 329 ? -18.188 -33.073 10.325 1.00 62.81 329 ARG A C 1
ATOM 2723 O O . ARG A 1 329 ? -19.340 -33.297 10.677 1.00 62.81 329 ARG A O 1
ATOM 2730 N N . GLU A 1 330 ? -17.395 -32.198 10.934 1.00 65.44 330 GLU A N 1
ATOM 2731 C CA . GLU A 1 330 ? -17.820 -31.407 12.094 1.00 65.44 330 GLU A CA 1
ATOM 2732 C C . GLU A 1 330 ? -17.357 -29.948 11.981 1.00 65.44 330 GLU A C 1
ATOM 2734 O O . GLU A 1 330 ? -16.245 -29.656 11.535 1.00 65.44 330 GLU A O 1
ATOM 2739 N N . VAL A 1 331 ? -18.217 -29.014 12.403 1.00 57.91 331 VAL A N 1
ATOM 2740 C CA . VAL A 1 331 ? -17.895 -27.581 12.454 1.00 57.91 331 VAL A CA 1
ATOM 2741 C C . VAL A 1 331 ? -16.991 -27.336 13.661 1.00 57.91 331 VAL A C 1
ATOM 2743 O O . VAL A 1 331 ? -17.459 -27.200 14.788 1.00 57.91 331 VAL A O 1
ATOM 2746 N N . ASN A 1 332 ? -15.678 -27.314 13.431 1.00 63.28 332 ASN A N 1
ATOM 2747 C CA . ASN A 1 332 ? -14.678 -27.090 14.472 1.00 63.28 332 ASN A CA 1
ATOM 2748 C C . ASN A 1 332 ? -14.219 -25.615 14.472 1.00 63.28 332 ASN A C 1
ATOM 2750 O O . ASN A 1 332 ? -13.872 -25.100 13.409 1.00 63.28 332 ASN A O 1
ATOM 2754 N N . PRO A 1 333 ? -14.133 -24.913 15.619 1.00 60.66 333 PRO A N 1
ATOM 2755 C CA . PRO A 1 333 ? -13.515 -23.583 15.693 1.00 60.66 333 PRO A CA 1
ATOM 2756 C C . PRO A 1 333 ? -12.059 -23.538 15.180 1.00 60.66 333 PRO A C 1
ATOM 2758 O O . PRO A 1 333 ? -11.608 -22.493 14.716 1.00 60.66 333 PRO A O 1
ATOM 2761 N N . ALA A 1 334 ? -11.331 -24.661 15.160 1.00 60.97 334 ALA A N 1
ATOM 2762 C CA . ALA A 1 334 ? -10.037 -24.772 14.479 1.00 60.97 334 ALA A CA 1
ATOM 2763 C C . ALA A 1 334 ? -10.140 -24.636 12.940 1.00 60.97 334 ALA A C 1
ATOM 2765 O O . ALA A 1 334 ? -9.209 -24.130 12.313 1.00 60.97 334 ALA A O 1
ATOM 2766 N N . ASN A 1 335 ? -11.280 -24.985 12.326 1.00 65.31 335 ASN A N 1
ATOM 2767 C CA . ASN A 1 335 ? -11.528 -24.753 10.894 1.00 65.31 335 ASN A CA 1
ATOM 2768 C C . ASN A 1 335 ? -11.712 -23.268 10.576 1.00 65.31 335 ASN A C 1
ATOM 2770 O O . ASN A 1 335 ? -11.398 -22.843 9.468 1.00 65.31 335 ASN A O 1
ATOM 2774 N N . PHE A 1 336 ? -12.141 -22.442 11.538 1.00 67.31 336 PHE A N 1
ATOM 2775 C CA . PHE A 1 336 ? -12.175 -20.991 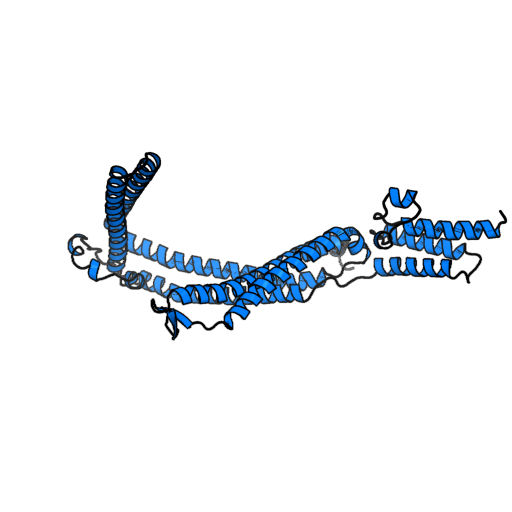11.340 1.00 67.31 336 PHE A CA 1
ATOM 2776 C C . PHE A 1 336 ? -10.764 -20.427 11.122 1.00 67.31 336 PHE A C 1
ATOM 2778 O O . PHE A 1 336 ? -10.561 -19.621 10.218 1.00 67.31 336 PHE A O 1
ATOM 2785 N N . ILE A 1 337 ? -9.769 -20.907 11.880 1.00 72.88 337 ILE A N 1
ATOM 2786 C CA . ILE A 1 337 ? -8.357 -20.538 11.681 1.00 72.88 337 ILE A CA 1
ATOM 2787 C C . ILE A 1 337 ? -7.904 -20.936 10.274 1.00 72.88 337 ILE A C 1
ATOM 2789 O O . ILE A 1 337 ? -7.219 -20.165 9.604 1.00 72.88 337 ILE A O 1
ATOM 2793 N N . TYR A 1 338 ? -8.323 -22.113 9.808 1.00 71.62 338 TYR A N 1
ATOM 2794 C CA . TYR A 1 338 ? -7.997 -22.602 8.475 1.00 71.62 338 TYR A CA 1
ATOM 2795 C C . TYR A 1 338 ? -8.604 -21.726 7.368 1.00 71.62 338 TYR A C 1
ATOM 2797 O O . TYR A 1 338 ? -7.888 -21.285 6.473 1.00 71.62 338 TYR A O 1
ATOM 2805 N N . ILE A 1 339 ? -9.885 -21.367 7.476 1.00 74.75 339 ILE A N 1
ATOM 2806 C CA . ILE A 1 339 ? -10.573 -20.464 6.537 1.00 74.75 339 ILE A CA 1
ATOM 2807 C C . ILE A 1 339 ? -9.931 -19.068 6.533 1.00 74.75 339 ILE A C 1
ATOM 2809 O O . ILE A 1 339 ? -9.657 -18.511 5.467 1.00 74.75 339 ILE A O 1
ATOM 2813 N N . VAL A 1 340 ? -9.637 -18.512 7.714 1.00 79.69 340 VAL A N 1
ATOM 2814 C CA . VAL A 1 340 ? -8.940 -17.223 7.848 1.00 79.69 340 VAL A CA 1
ATOM 2815 C C . VAL A 1 340 ? -7.555 -17.288 7.208 1.00 79.69 340 VAL A C 1
ATOM 2817 O O . VAL A 1 340 ? -7.152 -16.341 6.539 1.00 79.69 340 VAL A O 1
ATOM 2820 N N . MET A 1 341 ? -6.844 -18.407 7.346 1.00 82.81 341 MET A N 1
ATOM 2821 C CA . MET A 1 341 ? -5.546 -18.614 6.710 1.00 82.81 341 MET A CA 1
ATOM 2822 C C . MET A 1 341 ? -5.665 -18.690 5.184 1.00 82.81 341 MET A C 1
ATOM 2824 O O . MET A 1 341 ? -4.906 -18.008 4.500 1.00 82.81 341 MET A O 1
ATOM 2828 N N . LYS A 1 342 ? -6.644 -19.428 4.639 1.00 83.69 342 LYS A N 1
ATOM 2829 C CA . LYS A 1 342 ? -6.900 -19.497 3.186 1.00 83.69 342 LYS A CA 1
ATOM 2830 C C . LYS A 1 342 ? -7.090 -18.108 2.587 1.00 83.69 342 LYS A C 1
ATOM 2832 O O . LYS A 1 342 ? -6.391 -17.718 1.651 1.00 83.69 342 LYS A O 1
ATOM 2837 N N . ILE A 1 343 ? -8.041 -17.359 3.144 1.00 84.69 343 ILE A N 1
ATOM 2838 C CA . ILE A 1 343 ? -8.401 -16.024 2.660 1.00 84.69 343 ILE A CA 1
ATOM 2839 C C . ILE A 1 343 ? -7.248 -15.051 2.909 1.00 84.69 343 ILE A C 1
ATOM 2841 O O . ILE A 1 343 ? -6.877 -14.295 2.014 1.00 84.69 343 ILE A O 1
ATOM 2845 N N . GLY A 1 344 ? -6.629 -15.119 4.088 1.00 87.31 344 GLY A N 1
ATOM 2846 C CA . GLY A 1 344 ? -5.500 -14.281 4.472 1.00 87.31 344 GLY A CA 1
ATOM 2847 C C . GLY A 1 344 ? -4.311 -14.424 3.525 1.00 87.31 344 GLY A C 1
ATOM 2848 O O . GLY A 1 344 ? -3.779 -13.417 3.067 1.00 87.31 344 GLY A O 1
ATOM 2849 N N . LEU A 1 345 ? -3.930 -15.650 3.159 1.00 90.50 345 LEU A N 1
ATOM 2850 C CA . LEU A 1 345 ? -2.824 -15.902 2.229 1.00 90.50 345 LEU A CA 1
ATOM 2851 C C . LEU A 1 345 ? -3.106 -15.334 0.830 1.00 90.50 345 LEU A C 1
ATOM 2853 O O . LEU A 1 345 ? -2.234 -14.689 0.245 1.00 90.50 345 LEU A O 1
ATOM 2857 N N . MET A 1 346 ? -4.331 -15.492 0.317 1.00 90.88 346 MET A N 1
ATOM 2858 C CA . MET A 1 346 ? -4.720 -14.899 -0.969 1.00 90.88 346 MET A CA 1
ATOM 2859 C C . MET A 1 346 ? -4.679 -13.368 -0.927 1.00 90.88 346 MET A C 1
ATOM 2861 O O . MET A 1 346 ? -4.108 -12.744 -1.824 1.00 90.88 346 MET A O 1
ATOM 2865 N N . VAL A 1 347 ? -5.227 -12.759 0.131 1.00 90.81 347 VAL A N 1
ATOM 2866 C CA . VAL A 1 347 ? -5.219 -11.300 0.326 1.00 90.81 347 VAL A CA 1
ATOM 2867 C C . VAL A 1 347 ? -3.788 -10.768 0.419 1.00 90.81 347 VAL A C 1
ATOM 2869 O O . VAL A 1 347 ? -3.467 -9.778 -0.234 1.00 90.81 347 VAL A O 1
ATOM 2872 N N . VAL A 1 348 ? -2.907 -11.444 1.163 1.00 93.00 348 VAL A N 1
ATOM 2873 C CA . VAL A 1 348 ? -1.483 -11.084 1.265 1.00 93.00 348 VAL A CA 1
ATOM 2874 C C . VAL A 1 348 ? -0.799 -11.166 -0.100 1.00 93.00 348 VAL A C 1
ATOM 2876 O O . VAL A 1 348 ? -0.078 -10.241 -0.474 1.00 93.00 348 VAL A O 1
ATOM 2879 N N . GLY A 1 349 ? -1.054 -12.222 -0.878 1.00 92.81 349 GLY A N 1
ATOM 2880 C CA . GLY A 1 349 ? -0.504 -12.365 -2.227 1.00 92.81 349 GLY A CA 1
ATOM 2881 C C . GLY A 1 349 ? -0.911 -11.217 -3.156 1.00 92.81 349 GLY A C 1
ATOM 2882 O O . GLY A 1 349 ? -0.051 -10.597 -3.787 1.00 92.81 349 GLY A O 1
ATOM 2883 N N . VAL A 1 350 ? -2.204 -10.877 -3.182 1.00 93.94 350 VAL A N 1
ATOM 2884 C CA . VAL A 1 350 ? -2.736 -9.744 -3.960 1.00 93.94 350 VAL A CA 1
ATOM 2885 C C . VAL A 1 350 ? -2.145 -8.417 -3.485 1.00 93.94 350 VAL A C 1
ATOM 2887 O O . VAL A 1 350 ? -1.720 -7.603 -4.304 1.00 93.94 350 VAL A O 1
ATOM 2890 N N . PHE A 1 351 ? -2.061 -8.207 -2.170 1.00 93.69 351 PHE A N 1
ATOM 2891 C CA . PHE A 1 351 ? -1.490 -6.995 -1.591 1.00 93.69 351 PHE A CA 1
ATOM 2892 C C . PHE A 1 351 ? -0.027 -6.798 -2.004 1.00 93.69 351 PHE A C 1
ATOM 2894 O O . PHE A 1 351 ? 0.332 -5.723 -2.483 1.00 93.69 351 PHE A O 1
ATOM 2901 N N . ILE A 1 352 ? 0.802 -7.840 -1.880 1.00 94.31 352 ILE A N 1
ATOM 2902 C CA . ILE A 1 352 ? 2.214 -7.809 -2.281 1.00 94.31 352 ILE A CA 1
ATOM 2903 C C . ILE A 1 352 ? 2.324 -7.475 -3.774 1.00 94.31 352 ILE A C 1
ATOM 2905 O O . ILE A 1 352 ? 3.075 -6.572 -4.148 1.00 94.31 352 ILE A O 1
ATOM 2909 N N . PHE A 1 353 ? 1.537 -8.143 -4.625 1.00 95.31 353 PHE A N 1
ATOM 2910 C CA . PHE A 1 353 ? 1.532 -7.899 -6.069 1.00 95.31 353 PHE A CA 1
ATOM 2911 C C . PHE A 1 353 ? 1.201 -6.444 -6.426 1.00 95.31 353 PHE A C 1
ATOM 2913 O O . PHE A 1 353 ? 1.948 -5.815 -7.184 1.00 95.31 353 PHE A O 1
ATOM 2920 N N . CYS A 1 354 ? 0.123 -5.896 -5.859 1.00 95.31 354 CYS A N 1
ATOM 2921 C CA . CYS A 1 354 ? -0.273 -4.504 -6.064 1.00 95.31 354 CYS A CA 1
ATOM 2922 C C . CYS A 1 354 ? 0.806 -3.543 -5.551 1.00 95.31 354 CYS A C 1
ATOM 2924 O O . CYS A 1 354 ? 1.226 -2.651 -6.284 1.00 95.31 354 CYS A O 1
ATOM 2926 N N . PHE A 1 355 ? 1.311 -3.753 -4.332 1.00 94.31 355 PHE A N 1
ATOM 2927 C CA . PHE A 1 355 ? 2.310 -2.881 -3.713 1.00 94.31 355 PHE A CA 1
ATOM 2928 C C . PHE A 1 355 ? 3.592 -2.782 -4.544 1.00 94.31 355 PHE A C 1
ATOM 2930 O O . PHE A 1 355 ? 4.040 -1.681 -4.859 1.00 94.31 355 PHE A O 1
ATOM 2937 N N . ILE A 1 356 ? 4.162 -3.921 -4.949 1.00 94.69 356 ILE A N 1
ATOM 2938 C CA . ILE A 1 356 ? 5.375 -3.939 -5.778 1.00 94.69 356 ILE A CA 1
ATOM 2939 C C . ILE A 1 356 ? 5.108 -3.279 -7.125 1.00 94.69 356 ILE A C 1
ATOM 2941 O O . ILE A 1 356 ? 5.939 -2.512 -7.603 1.00 94.69 356 ILE A O 1
ATOM 2945 N N . SER A 1 357 ? 3.954 -3.556 -7.731 1.00 95.19 357 SER A N 1
ATOM 2946 C CA . SER A 1 357 ? 3.603 -2.983 -9.028 1.00 95.19 357 SER A CA 1
ATOM 2947 C C . SER A 1 357 ? 3.552 -1.460 -8.978 1.00 95.19 357 SER A C 1
ATOM 2949 O O . SER A 1 357 ? 4.200 -0.802 -9.792 1.00 95.19 357 SER A O 1
ATOM 2951 N N . VAL A 1 358 ? 2.862 -0.911 -7.976 1.00 95.12 358 VAL A N 1
ATOM 2952 C CA . VAL A 1 358 ? 2.758 0.534 -7.761 1.00 95.12 358 VAL A CA 1
ATOM 2953 C C . VAL A 1 358 ? 4.124 1.124 -7.441 1.00 95.12 358 VAL A C 1
ATOM 2955 O O . VAL A 1 358 ? 4.537 2.059 -8.111 1.00 95.12 358 VAL A O 1
ATOM 2958 N N . PHE A 1 359 ? 4.871 0.547 -6.496 1.00 94.88 359 PHE A N 1
ATOM 2959 C CA . PHE A 1 359 ? 6.191 1.049 -6.104 1.00 94.88 359 PHE A CA 1
ATOM 2960 C C . PHE A 1 359 ? 7.159 1.143 -7.291 1.00 94.88 359 PHE A C 1
ATOM 2962 O O . PHE A 1 359 ? 7.795 2.178 -7.509 1.00 94.88 359 PHE A O 1
ATOM 2969 N N . ILE A 1 360 ? 7.247 0.073 -8.088 1.00 93.44 360 ILE A N 1
ATOM 2970 C CA . ILE A 1 360 ? 8.107 0.043 -9.271 1.00 93.44 360 ILE A CA 1
ATOM 2971 C C . ILE A 1 360 ? 7.628 1.064 -10.302 1.00 93.44 360 ILE A C 1
ATOM 2973 O O . ILE A 1 360 ? 8.452 1.821 -10.811 1.00 93.44 360 ILE A O 1
ATOM 2977 N N . MET A 1 361 ? 6.320 1.136 -10.575 1.00 94.56 361 MET A N 1
ATOM 2978 C CA . MET A 1 361 ? 5.774 2.118 -11.514 1.00 94.56 361 MET A CA 1
ATOM 2979 C C . MET A 1 361 ? 6.043 3.548 -11.070 1.00 94.56 361 MET A C 1
ATOM 2981 O O . MET A 1 361 ? 6.467 4.350 -11.894 1.00 94.56 361 MET A O 1
ATOM 2985 N N . THR A 1 362 ? 5.857 3.882 -9.794 1.00 94.81 362 THR A N 1
ATOM 2986 C CA . THR A 1 362 ? 6.158 5.212 -9.255 1.00 94.81 362 THR A CA 1
ATOM 2987 C C . THR A 1 362 ? 7.615 5.571 -9.499 1.00 94.81 362 THR A C 1
ATOM 2989 O O . THR A 1 362 ? 7.914 6.635 -10.039 1.00 94.81 362 THR A O 1
ATOM 2992 N N . PHE A 1 363 ? 8.530 4.668 -9.154 1.00 92.31 363 PHE A N 1
ATOM 2993 C CA . PHE A 1 363 ? 9.957 4.914 -9.293 1.00 92.31 363 PHE A CA 1
ATOM 2994 C C . PHE A 1 363 ? 10.397 5.027 -10.760 1.00 92.31 363 PHE A C 1
ATOM 2996 O O . PHE A 1 363 ? 11.088 5.980 -11.131 1.00 92.31 363 PHE A O 1
ATOM 3003 N N . GLU A 1 364 ? 9.980 4.091 -11.615 1.00 90.88 364 GLU A N 1
ATOM 3004 C CA . GLU A 1 364 ? 10.261 4.125 -13.056 1.00 90.88 364 GLU A CA 1
ATOM 3005 C C . GLU A 1 364 ? 9.636 5.359 -13.726 1.00 90.88 364 GLU A C 1
ATOM 3007 O O . GLU A 1 364 ? 10.275 5.974 -14.575 1.00 90.88 364 GLU A O 1
ATOM 3012 N N . THR A 1 365 ? 8.450 5.792 -13.287 1.00 92.62 365 THR A N 1
ATOM 3013 C CA . THR A 1 365 ? 7.800 7.008 -13.796 1.00 92.62 365 THR A CA 1
ATOM 3014 C C . THR A 1 365 ? 8.574 8.261 -13.417 1.00 92.62 365 THR A C 1
ATOM 3016 O O . THR A 1 365 ? 8.909 9.057 -14.288 1.00 92.62 365 THR A O 1
ATOM 3019 N N . VAL A 1 366 ? 8.908 8.439 -12.135 1.00 91.19 366 VAL A N 1
ATOM 3020 C CA . VAL A 1 366 ? 9.669 9.609 -11.661 1.00 91.19 366 VAL A CA 1
ATOM 3021 C C . VAL A 1 366 ? 11.022 9.680 -12.362 1.00 91.19 366 VAL A C 1
ATOM 3023 O O . VAL A 1 366 ? 11.409 10.720 -12.889 1.00 91.19 366 VAL A O 1
ATOM 3026 N N . THR A 1 367 ? 11.738 8.559 -12.423 1.00 88.44 367 THR A N 1
ATOM 3027 C CA . THR A 1 367 ? 13.056 8.508 -13.064 1.00 88.44 367 THR A CA 1
ATOM 3028 C C . THR A 1 367 ? 12.971 8.713 -14.573 1.00 88.44 367 THR A C 1
ATOM 3030 O O . THR A 1 367 ? 13.809 9.422 -15.126 1.00 88.44 367 THR A O 1
ATOM 3033 N N . GLY A 1 368 ? 11.953 8.162 -15.237 1.00 87.38 368 GLY A N 1
ATOM 3034 C CA . GLY A 1 368 ? 11.694 8.388 -16.655 1.00 87.38 368 GLY A CA 1
ATOM 3035 C C . GLY A 1 368 ? 11.348 9.846 -16.951 1.00 87.38 368 GLY A C 1
ATOM 3036 O O . GLY A 1 368 ? 11.904 10.420 -17.882 1.00 87.38 368 GLY A O 1
ATOM 3037 N N . LEU A 1 369 ? 10.517 10.483 -16.123 1.00 89.38 369 LEU A N 1
ATOM 3038 C CA . LEU A 1 369 ? 10.202 11.909 -16.237 1.00 89.38 369 LEU A CA 1
ATOM 3039 C C . LEU A 1 369 ? 11.457 12.775 -16.100 1.00 89.38 369 LEU A C 1
ATOM 3041 O O . LEU A 1 369 ? 11.653 13.680 -16.900 1.00 89.38 369 LEU A O 1
ATOM 3045 N N . ILE A 1 370 ? 12.338 12.477 -15.142 1.00 86.19 370 ILE A N 1
ATOM 3046 C CA . ILE A 1 370 ? 13.583 13.235 -14.937 1.00 86.19 370 ILE A CA 1
ATOM 3047 C C . ILE A 1 370 ? 14.565 13.049 -16.103 1.00 86.19 370 ILE A C 1
ATOM 3049 O O . ILE A 1 370 ? 15.246 13.993 -16.487 1.00 86.19 370 ILE A O 1
ATOM 3053 N N . ARG A 1 371 ? 14.682 11.829 -16.641 1.00 83.69 371 ARG A N 1
ATOM 3054 C CA . ARG A 1 371 ? 15.793 11.455 -17.535 1.00 83.69 371 ARG A CA 1
ATOM 3055 C C . ARG A 1 371 ? 15.449 11.509 -19.016 1.00 83.69 371 ARG A C 1
ATOM 3057 O O . ARG A 1 371 ? 16.332 11.769 -19.824 1.00 83.69 371 ARG A O 1
ATOM 3064 N N . ASN A 1 372 ? 14.198 11.235 -19.376 1.00 82.38 372 ASN A N 1
ATOM 3065 C CA . ASN A 1 372 ? 13.786 11.097 -20.775 1.00 82.38 372 ASN A CA 1
ATOM 3066 C C . ASN A 1 372 ? 13.268 12.410 -21.373 1.00 82.38 372 ASN A C 1
ATOM 3068 O O . ASN A 1 372 ? 13.115 12.494 -22.592 1.00 82.38 372 ASN A O 1
ATOM 3072 N N . PHE A 1 373 ? 13.000 13.419 -20.540 1.00 80.25 373 PHE A N 1
ATOM 3073 C CA . PHE A 1 373 ? 12.450 14.704 -20.961 1.00 80.25 373 PHE A CA 1
ATOM 3074 C C . PHE A 1 373 ? 13.428 15.840 -20.676 1.00 80.25 373 PHE A C 1
ATOM 3076 O O . PHE A 1 373 ? 13.910 16.000 -19.556 1.00 80.25 373 PHE A O 1
ATOM 3083 N N . ASN A 1 374 ? 13.681 16.665 -21.693 1.00 77.56 374 ASN A N 1
ATOM 3084 C CA . ASN A 1 374 ? 14.429 17.904 -21.538 1.00 77.56 374 ASN A CA 1
ATOM 3085 C C . ASN A 1 374 ? 13.484 19.020 -21.072 1.00 77.56 374 ASN A C 1
ATOM 3087 O O . ASN A 1 374 ? 12.915 19.757 -21.878 1.00 77.56 374 ASN A O 1
ATOM 3091 N N . TRP A 1 375 ? 13.283 19.121 -19.759 1.00 78.19 375 TRP A N 1
ATOM 3092 C CA . TRP A 1 375 ? 12.368 20.106 -19.178 1.00 78.19 375 TRP A CA 1
ATOM 3093 C C . TRP A 1 375 ? 12.764 21.551 -19.487 1.00 78.19 375 TRP A C 1
ATOM 3095 O O . TRP A 1 375 ? 11.879 22.386 -19.634 1.00 78.19 375 TRP A O 1
ATOM 3105 N N . GLN A 1 376 ? 14.058 21.850 -19.643 1.00 75.50 376 GLN A N 1
ATOM 3106 C CA . GLN A 1 376 ? 14.522 23.203 -19.968 1.00 75.50 376 GLN A CA 1
ATOM 3107 C C . GLN A 1 376 ? 14.063 23.647 -21.360 1.00 75.50 376 GLN A C 1
ATOM 3109 O O . GLN A 1 376 ? 13.572 24.761 -21.510 1.00 75.50 376 GLN A O 1
ATOM 3114 N N . GLU A 1 377 ? 14.142 22.763 -22.354 1.00 73.31 377 GLU A N 1
ATOM 3115 C CA . GLU A 1 377 ? 13.663 23.045 -23.713 1.00 73.31 377 GLU A CA 1
ATOM 3116 C C . GLU A 1 377 ? 12.129 23.153 -23.779 1.00 73.31 377 GLU A C 1
ATOM 3118 O O . GLU A 1 377 ? 11.573 23.972 -24.509 1.00 73.31 377 GLU A O 1
ATOM 3123 N N . ILE A 1 378 ? 11.422 22.344 -22.984 1.00 69.94 378 ILE A N 1
ATOM 3124 C CA . ILE A 1 378 ? 9.955 22.395 -22.892 1.00 69.94 378 ILE A CA 1
ATOM 3125 C C . ILE A 1 378 ? 9.494 23.703 -22.231 1.00 69.94 378 ILE A C 1
ATOM 3127 O O . ILE A 1 378 ? 8.497 24.293 -22.650 1.00 69.94 378 ILE A O 1
ATOM 3131 N N . LEU A 1 379 ? 10.207 24.161 -21.200 1.00 73.38 379 LEU A N 1
ATOM 3132 C CA . LEU A 1 379 ? 9.894 25.399 -20.487 1.00 73.38 379 LEU A CA 1
ATOM 3133 C C . LEU A 1 379 ? 10.256 26.639 -21.312 1.00 73.38 379 LEU A C 1
ATOM 3135 O O . LEU A 1 379 ? 9.476 27.588 -21.326 1.00 73.38 379 LEU A O 1
ATOM 3139 N N . SER A 1 380 ? 11.366 26.618 -22.056 1.00 75.38 380 SER A N 1
ATOM 3140 C CA . SER A 1 380 ? 11.773 27.740 -22.911 1.00 75.38 380 SER A CA 1
ATOM 3141 C C . SER A 1 380 ? 10.854 27.937 -24.124 1.00 75.38 380 SER A C 1
ATOM 3143 O O . SER A 1 380 ? 10.570 29.077 -24.498 1.00 75.38 380 SER A O 1
ATOM 3145 N N . LYS A 1 381 ? 10.294 26.853 -24.685 1.00 60.00 381 LYS A N 1
ATOM 3146 C CA . LYS A 1 381 ? 9.272 26.912 -25.748 1.00 60.00 381 LYS A CA 1
ATOM 3147 C C . LYS A 1 381 ? 7.946 27.537 -25.299 1.00 60.00 381 LYS A C 1
ATOM 3149 O O . LYS A 1 381 ? 7.229 28.070 -26.135 1.00 60.00 381 LYS A O 1
ATOM 3154 N N . LYS A 1 382 ? 7.611 27.518 -24.001 1.00 55.41 382 LYS A N 1
ATOM 3155 C CA . LYS A 1 382 ? 6.408 28.195 -23.470 1.00 55.41 382 LYS A CA 1
ATOM 3156 C C . LYS A 1 382 ? 6.565 29.712 -23.331 1.00 55.41 382 LYS A C 1
ATOM 3158 O O . LYS A 1 382 ? 5.560 30.408 -23.243 1.00 55.41 382 LYS A O 1
ATOM 3163 N N . THR A 1 383 ? 7.796 30.215 -23.289 1.00 54.34 383 THR A N 1
ATOM 3164 C CA . THR A 1 383 ? 8.100 31.650 -23.154 1.00 54.34 383 THR A CA 1
ATOM 3165 C C . THR A 1 383 ? 8.245 32.390 -24.482 1.00 54.34 383 THR A C 1
ATOM 3167 O O . THR A 1 383 ? 8.366 33.611 -24.469 1.00 54.34 383 THR A O 1
ATOM 3170 N N . GLN A 1 384 ? 8.205 31.698 -25.624 1.00 45.66 384 GLN A N 1
ATOM 3171 C CA . GLN A 1 384 ? 8.097 32.359 -26.923 1.00 45.66 384 GLN A CA 1
ATOM 3172 C C . GLN A 1 384 ? 6.611 32.500 -27.289 1.00 45.66 384 GLN A C 1
ATOM 3174 O O . GLN A 1 384 ? 5.941 31.475 -27.443 1.00 45.66 384 GLN A O 1
ATOM 3179 N N . PRO A 1 385 ? 6.058 33.725 -27.408 1.00 47.50 385 PRO A N 1
ATOM 3180 C CA . PRO A 1 385 ? 4.748 33.890 -28.020 1.00 47.50 385 PRO A CA 1
ATOM 3181 C C . PRO A 1 385 ? 4.834 33.354 -29.450 1.00 47.50 385 PRO A C 1
ATOM 3183 O O . PRO A 1 385 ? 5.807 33.625 -30.153 1.00 47.50 385 PRO A O 1
ATOM 3186 N N . GLN A 1 386 ? 3.849 32.550 -29.852 1.00 49.06 386 GLN A N 1
ATOM 3187 C CA . GLN A 1 386 ? 3.708 32.135 -31.245 1.00 49.06 386 GLN A CA 1
ATOM 3188 C C . GLN A 1 386 ? 3.538 33.406 -32.084 1.00 49.06 386 GLN A C 1
ATOM 3190 O O . GLN A 1 386 ? 2.506 34.067 -31.983 1.00 49.06 386 GLN A O 1
ATOM 3195 N N . SER A 1 387 ? 4.592 33.779 -32.810 1.00 41.91 387 SER A N 1
ATOM 3196 C CA . SER A 1 387 ? 4.590 34.853 -33.803 1.00 41.91 387 SER A CA 1
ATOM 3197 C C . SER A 1 387 ? 3.979 34.376 -35.106 1.00 41.91 387 SER A C 1
ATOM 3199 O O . SER A 1 387 ? 4.420 33.286 -35.547 1.00 41.91 387 SER A O 1
#

pLDDT: mean 85.46, std 12.23, range [41.91, 97.06]

Sequence (387 aa):
MDEQQQKNYDAWGYLDQALFTSSHVKAKDIKMGSTDWDNVYPTSPEEIDRMEDLIQQAQASADDPNDEQFNERIRDLKEVVHYSRKRHRTWKLALIAGSILGACIFWYFSNQDQESAQNRQKDVKIVELWQKADTTIAYQKMDTVLWERNLNYNERLNGANAYKAYYLTDYNQRAESSRLNSAKYKQQADTASTDERKKAYLKSSEKEQEDYEKYKKRFEEFAAKDFKAVKELALKDTQGAVDSMKSSSNTKRAWMIYLIILIPLYIISGYPRGYILSRHRRQASLMRGLQKWGFRLAAFFFGVGLAMQLLPDDIVKYRYSNGYTETRREVNPANFIYIVMKIGLMVVGVFIFCFISVFIMTFETVTGLIRNFNWQEILSKKTQPQS

Secondary structure (DSSP, 8-state):
--HHHHHHHHHHHHHHHHHT-STTS-HHHHHTT---HHHHS-SSHHHHHHHHHHHHHHHHH-S-TT-HHHHHHHHHHHHHHHHHHSB-----HHHHHHHHHHHHHHHHHHHHHHHHHHHHHHHHHHHHTPPP------GGGSTTTHHHH---GGGGGS-HHHHHHHHHHHHHHHHHHHHHHHHHHHHHHHT-SSHHHHHHHHHHHHHHHHHHHHHHHHHHHHHT--HHHHHHHHHHHHHHHHHHHHHHHHHHHHHHHHHHHHHHHHHHHS--BHHHHHHTHHHHHHHHHHHHHHHHHHHHHHHHHHHHHTS-TTEEEEE-TTS-EEEEE---HHHHHHHHHHHHHHHHHHHHHHHHHHHHHHHHHHHHHHHH--HHHHHHHHSS---

Radius of gyration: 37.19 Å; chains: 1; bounding box: 92×84×96 Å